Protein AF-0000000086031236 (afdb_homodimer)

Foldseek 3Di:
DFFFKKFKWFADLVPDDAQVLLQVLQVVFAWDADDALDQKTKGKACPAPVDRTQWDDFDQKIKGKMKMKGFPDDPVNLVVVLVVVQVVCCVVPVDHQDPVNSVVSSVVSSNVCRNVTDIDMDMKMWMARSVLGMIIISDNDPVVVVVVVVSSQVSSVHGPIDGFAAPAFPQVQQLVCLLVLAHDDQKGFDFWWKKWADDDPIDIDTTGPHSSNDPVNNVSSVVHIIIAWTWMDGNVAWIFIAGRSGMTHRIDGDDVLQVQLPVQDDDDSSSVNSSSVSNVVVVSVVSVVVSVSRVHTDDD/DFFFKKFKWFADLVPDDDQVLLQVLQVVFAWDADDALDQKTKGKACPAPVDRTQWDDFDQKIKGKMKMKGFPDDPVNLVVVLVVVQVVCCVVPVDHQDPVNSVVSSVVSSNVCRNVTDIDMDMKMWMARSVLGMIIISDNDPVVVVVVVVSSQVSSVHGPIDGFAAPAFPQVQQLVCLLVLAHDDQKGFDFWWKKWADDDPIDIDTTGPHRSNDPVNNVSSVVHIIIAWTWMDGNVAWIFIAGRSGMTHRIDGDDVLVVQLPVQDDDDSSSVNSSSVSNVVVVSVVSVVVSVSRVHTDDD

Sequence (600 aa):
MWFKQISFYPLNPDNLPDAEAVSVKLEGAAFKPVMGLDWFSEGFAPPQPFSPENVFAADGTWGISLKKSEKVLPAGVIRDVLDEKIAEIENNEGRTVGRKEKQQLKEQITDDLLPRAFTRSSRVHAVCDTRSGFLLVNNASANRAENLLAKLREALGGLEARLPNTRQSPTSLMTDWLLRGAAEGSFELDSDCELRGAGDAAAVVKVAKQDLTADEVVQHVRNGKSVTQLGLVWRGQIAFILTADFTLKRVQYLDVIQEEAEQYGTDAASSAFAAQILMARNLSELLSELVAHLGGWHTRMWFKQISFYPLNPDNLPDAEAVSVKLEGAAFKPVMGLDWFSEGFAPPQPFSPENVFAADGTWGISLKKSEKVLPAGVIRDVLDEKIAEIENNEGRTVGRKEKQQLKEQITDDLLPRAFTRSSRVHAVCDTRSGFLLVNNASANRAENLLAKLREALGGLEARLPNTRQSPTSLMTDWLLRGAAEGSFELDSDCELRGAGDAAAVVKVAKQDLTADEVVQHVRNGKSVTQLGLVWRGQIAFILTADFTLKRVQYLDVIQEEAEQYGTDAASSAFAAQILMARNLSELLSELVAHLGGWHTR

Solvent-accessible surface area (backbone atoms only — not comparable to full-atom values): 30919 Å² total; per-residue (Å²): 114,79,66,38,22,31,30,58,25,51,40,59,46,90,75,58,79,52,53,68,60,48,40,61,35,39,61,82,39,41,54,52,81,61,55,67,88,48,62,52,26,63,19,36,35,43,60,45,93,92,44,87,48,47,44,46,68,31,91,65,28,32,30,34,23,44,34,36,34,32,53,60,71,56,67,51,33,55,47,53,53,44,53,52,52,49,51,51,46,28,70,74,67,71,48,82,82,51,72,68,59,49,53,51,50,48,51,52,50,49,64,64,45,49,65,68,36,52,57,34,66,49,74,46,42,34,38,33,32,46,78,82,14,37,39,39,26,51,32,60,49,63,70,61,41,48,49,53,49,52,53,49,25,62,41,62,75,56,64,81,61,48,77,78,52,46,65,40,52,51,29,58,52,47,33,50,25,45,67,72,53,44,52,62,89,60,38,36,70,43,34,35,37,27,33,33,40,73,73,92,82,34,25,35,37,37,38,33,59,31,73,52,64,37,65,58,52,33,42,45,44,76,71,62,27,39,27,43,31,38,24,33,28,41,74,83,35,37,36,29,29,42,32,51,85,66,30,37,34,70,41,39,78,31,69,68,58,55,56,57,29,57,69,62,33,87,50,70,68,41,30,43,38,33,33,47,42,54,50,47,52,54,50,49,53,51,49,51,52,52,37,51,77,26,68,28,68,53,80,126,115,80,65,39,22,31,29,58,25,53,40,60,47,89,75,57,78,53,52,68,60,49,39,61,34,39,61,83,38,41,53,52,82,61,56,66,86,49,60,53,25,62,20,36,34,42,59,44,92,92,44,86,46,48,45,47,67,31,91,65,28,33,30,32,23,44,34,36,35,32,52,60,71,56,69,52,34,55,48,52,54,44,52,52,53,49,50,48,48,28,70,73,67,72,49,84,81,50,72,68,58,49,53,51,51,47,52,52,50,48,64,64,45,48,65,66,35,51,56,33,66,49,77,46,43,34,38,32,33,46,80,80,12,38,39,39,26,48,33,60,50,64,69,61,41,48,49,52,50,53,53,49,26,62,40,63,76,54,63,81,62,47,76,79,51,46,65,40,52,51,30,57,51,48,31,51,25,44,67,70,54,46,51,61,89,60,37,36,70,41,34,35,36,29,34,33,40,73,74,90,81,33,26,35,38,37,39,34,59,33,73,51,63,38,65,57,53,34,42,44,44,76,72,62,28,40,29,44,32,38,25,33,28,42,73,82,35,36,36,29,30,43,30,51,86,67,29,36,35,71,41,40,77,31,70,67,57,56,55,59,28,58,70,64,33,88,50,71,67,40,30,41,39,33,34,47,42,54,49,46,51,53,49,48,52,52,51,52,52,52,37,53,79,26,66,27,69,52,79,127

InterPro domains:
  IPR007476 Putative exonuclease, RdgC [MF_00194] (1-299)
  IPR007476 Putative exonuclease, RdgC [NF001464] (1-299)
  IPR007476 Putative exonuclease, RdgC [PF04381] (1-296)
  IPR007476 Putative exonuclease, RdgC [PTHR38103] (1-298)

Organism: NCBI:txid211502

Nearest PDB structures (foldseek):
  2owy-assembly1_B  TM=9.558E-01  e=1.830E-34  Pseudomonas aeruginosa PAO1
  2owl-assembly1_B  TM=9.017E-01  e=4.099E-32  Escherichia coli
  3ke6-assembly3_A  TM=1.448E-01  e=1.840E-01  Mycobacterium tuberculosis
  6k4e-assembly1_B  TM=1.740E-01  e=7.645E-01  Pseudomonas aeruginosa
  3ke6-assembly3_B-2  TM=1.428E-01  e=3.253E-01  Mycobacterium tuberculosis

Structure (mmCIF, N/CA/C/O backbone):
data_AF-0000000086031236-model_v1
#
loop_
_entity.id
_entity.type
_entity.pdbx_description
1 polymer 'Recombination-associated protein RdgC'
#
loop_
_atom_site.group_PDB
_atom_site.id
_atom_site.type_symbol
_atom_site.label_atom_id
_atom_site.label_alt_id
_atom_site.label_comp_id
_atom_site.label_asym_id
_atom_site.label_entity_id
_atom_site.label_seq_id
_atom_site.pdbx_PDB_ins_code
_atom_site.Cartn_x
_atom_site.Cartn_y
_atom_site.Cartn_z
_atom_site.occupancy
_atom_site.B_iso_or_equiv
_atom_site.auth_seq_id
_atom_site.auth_comp_id
_atom_site.auth_asym_id
_atom_site.auth_atom_id
_atom_site.pdbx_PDB_model_num
ATOM 1 N N . MET A 1 1 ? 3.51 25.016 -0.669 1 86.5 1 MET A N 1
ATOM 2 C CA . MET A 1 1 ? 3.23 23.625 -0.364 1 86.5 1 MET A CA 1
ATOM 3 C C . MET A 1 1 ? 1.891 23.484 0.35 1 86.5 1 MET A C 1
ATOM 5 O O . MET A 1 1 ? 1.583 24.25 1.263 1 86.5 1 MET A O 1
ATOM 9 N N . TRP A 1 2 ? 1.023 22.656 -0.144 1 94.38 2 TRP A N 1
ATOM 10 C CA . TRP A 1 2 ? -0.295 22.406 0.43 1 94.38 2 TRP A CA 1
ATOM 11 C C . TRP A 1 2 ? -0.351 21.031 1.081 1 94.38 2 TRP A C 1
ATOM 13 O O . TRP A 1 2 ? 0.003 20.031 0.458 1 94.38 2 TRP A O 1
ATOM 23 N N . PHE A 1 3 ? -0.722 21.031 2.316 1 97.56 3 PHE A N 1
ATOM 24 C CA . PHE A 1 3 ? -0.747 19.781 3.078 1 97.56 3 PHE A CA 1
ATOM 25 C C . PHE A 1 3 ? -1.864 18.875 2.588 1 97.56 3 PHE A C 1
ATOM 27 O O . PHE A 1 3 ? -2.982 19.328 2.342 1 97.56 3 PHE A O 1
ATOM 34 N N . LYS A 1 4 ? -1.549 17.625 2.484 1 97.31 4 LYS A N 1
ATOM 35 C CA . LYS A 1 4 ? -2.52 16.672 1.938 1 97.31 4 LYS A CA 1
ATOM 36 C C . LYS A 1 4 ? -3.008 15.703 3.008 1 97.31 4 LYS A C 1
ATOM 38 O O . LYS A 1 4 ? -4.02 15.023 2.824 1 97.31 4 LYS A O 1
ATOM 43 N N . GLN A 1 5 ? -2.271 15.555 4.016 1 98 5 GLN A N 1
ATOM 44 C CA . GLN A 1 5 ? -2.607 14.805 5.219 1 98 5 GLN A CA 1
ATOM 45 C C . GLN A 1 5 ? -2.213 15.578 6.477 1 98 5 GLN A C 1
ATOM 47 O O . GLN A 1 5 ? -1.143 16.188 6.527 1 98 5 GLN A O 1
ATOM 52 N N . ILE A 1 6 ? -3.059 15.477 7.469 1 98.31 6 ILE A N 1
ATOM 53 C CA . ILE A 1 6 ? -2.791 16.406 8.555 1 98.31 6 ILE A CA 1
ATOM 54 C C . ILE A 1 6 ? -2.982 15.711 9.898 1 98.31 6 ILE A C 1
ATOM 56 O O . ILE A 1 6 ? -4.055 15.172 10.18 1 98.31 6 ILE A O 1
ATOM 60 N N . SER A 1 7 ? -1.963 15.719 10.664 1 98.5 7 SER A N 1
ATOM 61 C CA . SER A 1 7 ? -2.051 15.641 12.117 1 98.5 7 SER A CA 1
ATOM 62 C C . SER A 1 7 ? -1.923 17.016 12.75 1 98.5 7 SER A C 1
ATOM 64 O O . SER A 1 7 ? -1.197 17.875 12.25 1 98.5 7 SER A O 1
ATOM 66 N N . PHE A 1 8 ? -2.654 17.219 13.852 1 98.25 8 PHE A N 1
ATOM 67 C CA . PHE A 1 8 ? -2.568 18.547 14.438 1 98.25 8 PHE A CA 1
ATOM 68 C C . PHE A 1 8 ? -2.498 18.469 15.961 1 98.25 8 PHE A C 1
ATOM 70 O O . PHE A 1 8 ? -2.885 17.453 16.547 1 98.25 8 PHE A O 1
ATOM 77 N N . TYR A 1 9 ? -1.989 19.562 16.516 1 97.88 9 TYR A N 1
ATOM 78 C CA . TYR A 1 9 ? -1.782 19.656 17.969 1 97.88 9 TYR A CA 1
ATOM 79 C C . TYR A 1 9 ? -2.203 21.031 18.484 1 97.88 9 TYR A C 1
ATOM 81 O O . TYR A 1 9 ? -1.646 22.062 18.062 1 97.88 9 TYR A O 1
ATOM 89 N N . PRO A 1 10 ? -3.234 21 19.344 1 97.12 10 PRO A N 1
ATOM 90 C CA . PRO A 1 10 ? -3.596 22.281 19.969 1 97.12 10 PRO A CA 1
ATOM 91 C C . PRO A 1 10 ? -2.492 22.844 20.859 1 97.12 10 PRO A C 1
ATOM 93 O O . PRO A 1 10 ? -1.817 22.078 21.562 1 97.12 10 PRO A O 1
ATOM 96 N N . LEU A 1 11 ? -2.342 24.141 20.734 1 96.69 11 LEU A N 1
ATOM 97 C CA . LEU A 1 11 ? -1.339 24.859 21.5 1 96.69 11 LEU A CA 1
ATOM 98 C C . LEU A 1 11 ? -1.959 26.062 22.203 1 96.69 11 LEU A C 1
ATOM 100 O O . LEU A 1 11 ? -3.043 26.516 21.828 1 96.69 11 LEU A O 1
ATOM 104 N N . ASN A 1 12 ? -1.229 26.516 23.234 1 94.81 12 ASN A N 1
ATOM 105 C CA . ASN A 1 12 ? -1.609 27.766 23.859 1 94.81 12 ASN A CA 1
ATOM 106 C C . ASN A 1 12 ? -1.036 28.969 23.109 1 94.81 12 ASN A C 1
ATOM 108 O O . ASN A 1 12 ? 0.175 29.203 23.125 1 94.81 12 ASN A O 1
ATOM 112 N N . PRO A 1 13 ? -1.925 29.75 22.531 1 93.38 13 PRO A N 1
ATOM 113 C CA . PRO A 1 13 ? -1.436 30.859 21.719 1 93.38 13 PRO A CA 1
ATOM 114 C C . PRO A 1 13 ? -0.646 31.891 22.531 1 93.38 13 PRO A C 1
ATOM 116 O O . PRO A 1 13 ? 0.19 32.594 21.969 1 93.38 13 PRO A O 1
ATOM 119 N N . ASP A 1 14 ? -0.785 31.938 23.797 1 93.12 14 ASP A N 1
ATOM 120 C CA . ASP A 1 14 ? -0.163 32.938 24.641 1 93.12 14 ASP A CA 1
ATOM 121 C C . ASP A 1 14 ? 1.286 32.594 24.969 1 93.12 14 ASP A C 1
ATOM 123 O O . ASP A 1 14 ? 2.055 33.438 25.422 1 93.12 14 ASP A O 1
ATOM 127 N N . ASN A 1 15 ? 1.676 31.422 24.719 1 90.75 15 ASN A N 1
ATOM 128 C CA . ASN A 1 15 ? 2.998 30.953 25.109 1 90.75 15 ASN A CA 1
ATOM 129 C C . ASN A 1 15 ? 3.775 30.406 23.922 1 90.75 15 ASN A C 1
ATOM 131 O O . ASN A 1 15 ? 4.594 29.5 24.078 1 90.75 15 ASN A O 1
ATOM 135 N N . LEU A 1 16 ? 3.537 30.953 22.75 1 93.69 16 LEU A N 1
ATOM 136 C CA . LEU A 1 16 ? 4.203 30.406 21.562 1 93.69 16 LEU A CA 1
ATOM 137 C C . LEU A 1 16 ? 5.375 31.281 21.141 1 93.69 16 LEU A C 1
ATOM 139 O O . LEU A 1 16 ? 5.281 32.5 21.188 1 93.69 16 LEU A O 1
ATOM 143 N N . PRO A 1 17 ? 6.438 30.641 20.844 1 94.12 17 PRO A N 1
ATOM 144 C CA . PRO A 1 17 ? 7.559 31.438 20.328 1 94.12 17 PRO A CA 1
ATOM 145 C C . PRO A 1 17 ? 7.285 32.031 18.953 1 94.12 17 PRO A C 1
ATOM 147 O O . PRO A 1 17 ? 6.523 31.453 18.172 1 94.12 17 PRO A O 1
ATOM 150 N N . ASP A 1 18 ? 7.867 33.125 18.719 1 93.38 18 ASP A N 1
ATOM 151 C CA . ASP A 1 18 ? 7.742 33.688 17.375 1 93.38 18 ASP A CA 1
ATOM 152 C C . ASP A 1 18 ? 8.758 33.062 16.438 1 93.38 18 ASP A C 1
ATOM 154 O O . ASP A 1 18 ? 9.586 32.25 16.844 1 93.38 18 ASP A O 1
ATOM 158 N N . ALA A 1 19 ? 8.688 33.406 15.172 1 95.69 19 ALA A N 1
ATOM 159 C CA . ALA A 1 19 ? 9.484 32.781 14.109 1 95.69 19 ALA A CA 1
ATOM 160 C C . ALA A 1 19 ? 10.977 32.969 14.367 1 95.69 19 ALA A C 1
ATOM 162 O O . ALA A 1 19 ? 11.781 32.094 14.109 1 95.69 19 ALA A O 1
ATOM 163 N N . GLU A 1 20 ? 11.375 34.125 14.805 1 95.19 20 GLU A N 1
ATOM 164 C CA . GLU A 1 20 ? 12.781 34.406 15.047 1 95.19 20 GLU A CA 1
ATOM 165 C C . GLU A 1 20 ? 13.344 33.531 16.156 1 95.19 20 GLU A C 1
ATOM 167 O O . GLU A 1 20 ? 14.438 33 16.016 1 95.19 20 GLU A O 1
ATOM 172 N N . ALA A 1 21 ? 12.633 33.469 17.219 1 95.5 21 ALA A N 1
ATOM 173 C CA . ALA A 1 21 ? 13.047 32.625 18.344 1 95.5 21 ALA A CA 1
ATOM 174 C C . ALA A 1 21 ? 13.188 31.172 17.891 1 95.5 21 ALA A C 1
ATOM 176 O O . ALA A 1 21 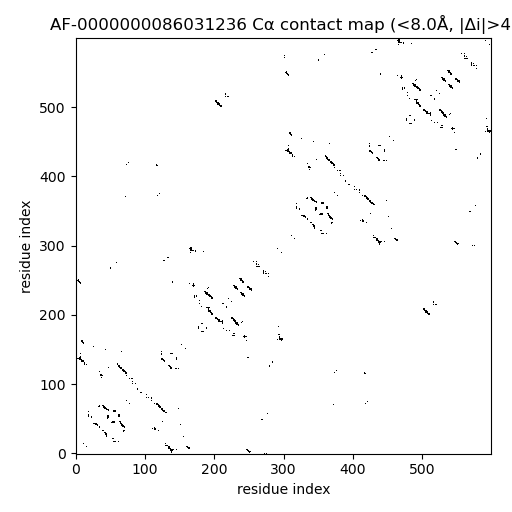? 14.148 30.484 18.281 1 95.5 21 ALA A O 1
ATOM 177 N N . VAL A 1 22 ? 12.227 30.703 17.125 1 97.62 22 VAL A N 1
ATOM 178 C CA . VAL A 1 22 ? 12.258 29.328 16.625 1 97.62 22 VAL A CA 1
ATOM 179 C C . VAL A 1 22 ? 13.477 29.125 15.727 1 97.62 22 VAL A C 1
ATOM 181 O O . VAL A 1 22 ? 14.156 28.094 15.812 1 97.62 22 VAL A O 1
ATOM 184 N N . SER A 1 23 ? 13.711 30.047 14.883 1 96.5 23 SER A N 1
ATOM 185 C CA . SER A 1 23 ? 14.844 29.969 13.969 1 96.5 23 SER A CA 1
ATOM 186 C C . SER A 1 23 ? 16.156 29.797 14.727 1 96.5 23 SER A C 1
ATOM 188 O O . SER A 1 23 ? 16.969 28.938 14.359 1 96.5 23 SER A O 1
ATOM 190 N N . VAL A 1 24 ? 16.375 30.547 15.734 1 95.81 24 VAL A N 1
ATOM 191 C CA . VAL A 1 24 ? 17.578 30.484 16.547 1 95.81 24 VAL A CA 1
ATOM 192 C C . VAL A 1 24 ? 17.703 29.109 17.188 1 95.81 24 VAL A C 1
ATOM 194 O O . VAL A 1 24 ? 18.766 28.484 17.156 1 95.81 24 VAL A O 1
ATOM 197 N N . LYS A 1 25 ? 16.641 28.656 17.75 1 96.44 25 LYS A N 1
ATOM 198 C CA . LYS A 1 25 ? 16.641 27.391 18.469 1 96.44 25 LYS A CA 1
ATOM 199 C C . LYS A 1 25 ? 16.859 26.203 17.516 1 96.44 25 LYS A C 1
ATOM 201 O O . LYS A 1 25 ? 17.484 25.219 17.891 1 96.44 25 LYS A O 1
ATOM 206 N N . LEU A 1 26 ? 16.359 26.281 16.312 1 97.88 26 LEU A N 1
ATOM 207 C CA . LEU A 1 26 ? 16.453 25.172 15.359 1 97.88 26 LEU A CA 1
ATOM 208 C C . LEU A 1 26 ? 17.859 25.047 14.805 1 97.88 26 LEU A C 1
ATOM 210 O O . LEU A 1 26 ? 18.219 24.016 14.227 1 97.88 26 LEU A O 1
ATOM 214 N N . GLU A 1 27 ? 18.672 26.047 14.891 1 94.81 27 GLU A N 1
ATOM 215 C CA . GLU A 1 27 ? 20.047 26 14.406 1 94.81 27 GLU A CA 1
ATOM 216 C C . GLU A 1 27 ? 20.812 24.859 15.07 1 94.81 27 GLU A C 1
ATOM 218 O O . GLU A 1 27 ? 21.609 24.188 14.422 1 94.81 27 GLU A O 1
ATOM 223 N N . GLY A 1 28 ? 20.578 24.641 16.328 1 95.12 28 GLY A N 1
ATOM 224 C CA . GLY A 1 28 ? 21.25 23.594 17.062 1 95.12 28 GLY A CA 1
ATOM 225 C C . GLY A 1 28 ? 20.766 22.203 16.703 1 95.12 28 GLY A C 1
ATOM 226 O O . GLY A 1 28 ? 21.391 21.203 17.078 1 95.12 28 GLY A O 1
ATOM 227 N N . ALA A 1 29 ? 19.688 22.156 16.031 1 97.31 29 ALA A N 1
ATOM 228 C CA . ALA A 1 29 ? 19.078 20.875 15.664 1 97.31 29 ALA A CA 1
ATOM 229 C C . ALA A 1 29 ? 19.031 20.703 14.148 1 97.31 29 ALA A C 1
ATOM 231 O O . ALA A 1 29 ? 18.172 20 13.633 1 97.31 29 ALA A O 1
ATOM 232 N N . ALA A 1 30 ? 19.891 21.359 13.469 1 97.19 30 ALA A N 1
ATOM 233 C CA . ALA A 1 30 ? 19.938 21.328 12.008 1 97.19 30 ALA A CA 1
ATOM 234 C C . ALA A 1 30 ? 20.344 19.953 11.492 1 97.19 30 ALA A C 1
ATOM 236 O O . ALA A 1 30 ? 21.078 19.234 12.164 1 97.19 30 ALA A O 1
ATOM 237 N N . PHE A 1 31 ? 19.953 19.688 10.383 1 97.12 31 PHE A N 1
ATOM 238 C CA . PHE A 1 31 ? 20.234 18.406 9.719 1 97.12 31 PHE A CA 1
ATOM 239 C C . PHE A 1 31 ? 21.734 18.25 9.477 1 97.12 31 PHE A C 1
ATOM 241 O O . PHE A 1 31 ? 22.406 19.203 9.094 1 97.12 31 PHE A O 1
ATOM 248 N N . LYS A 1 32 ? 22.141 16.969 9.711 1 95 32 LYS A N 1
ATOM 249 C CA . LYS A 1 32 ? 23.5 16.531 9.375 1 95 32 LYS A CA 1
ATOM 250 C C . LYS A 1 32 ? 23.469 15.266 8.531 1 95 32 LYS A C 1
ATOM 252 O O . LYS A 1 32 ? 22.656 14.375 8.773 1 95 32 LYS A O 1
ATOM 257 N N . PRO A 1 33 ? 24.375 15.188 7.578 1 91.94 33 PRO A N 1
ATOM 258 C CA . PRO A 1 33 ? 24.391 14 6.715 1 91.94 33 PRO A CA 1
ATOM 259 C C . PRO A 1 33 ? 24.656 12.711 7.492 1 91.94 33 PRO A C 1
ATOM 261 O O . PRO A 1 33 ? 25.297 12.742 8.547 1 91.94 33 PRO A O 1
ATOM 264 N N . VAL A 1 34 ? 24.156 11.672 6.945 1 92.44 34 VAL A N 1
ATOM 265 C CA . VAL A 1 34 ? 24.344 10.359 7.547 1 92.44 34 VAL A CA 1
ATOM 266 C C . VAL A 1 34 ? 25.812 9.93 7.426 1 92.44 34 VAL A C 1
ATOM 268 O O . VAL A 1 34 ? 26.438 10.117 6.379 1 92.44 34 VAL A O 1
ATOM 271 N N . MET A 1 35 ? 26.406 9.5 8.492 1 84.25 35 MET A N 1
ATOM 272 C CA . MET A 1 35 ? 27.812 9.117 8.461 1 84.25 35 MET A CA 1
ATOM 273 C C . MET A 1 35 ? 28 7.668 8.914 1 84.25 35 MET A C 1
ATOM 275 O O . MET A 1 35 ? 27.25 7.184 9.758 1 84.25 35 MET A O 1
ATOM 279 N N . GLY A 1 36 ? 28.938 6.988 8.328 1 82.94 36 GLY A N 1
ATOM 280 C CA . GLY A 1 36 ? 29.484 5.73 8.805 1 82.94 36 GLY A CA 1
ATOM 281 C C . GLY A 1 36 ? 28.453 4.621 8.875 1 82.94 36 GLY A C 1
ATOM 282 O O . GLY A 1 36 ? 27.812 4.285 7.871 1 82.94 36 GLY A O 1
ATOM 283 N N . LEU A 1 37 ? 28.203 4.207 10.164 1 89.56 37 LEU A N 1
ATOM 284 C CA . LEU A 1 37 ? 27.422 2.994 10.383 1 89.56 37 LEU A CA 1
ATOM 285 C C . LEU A 1 37 ? 26 3.332 10.812 1 89.56 37 LEU A C 1
ATOM 287 O O . LEU A 1 37 ? 25.203 2.436 11.117 1 89.56 37 LEU A O 1
ATOM 291 N N . ASP A 1 38 ? 25.703 4.648 10.656 1 92.62 38 ASP A N 1
ATOM 292 C CA . ASP A 1 38 ? 24.344 5.02 10.992 1 92.62 38 ASP A CA 1
ATOM 293 C C . ASP A 1 38 ? 23.375 4.691 9.852 1 92.62 38 ASP A C 1
ATOM 295 O O . ASP A 1 38 ? 23.703 4.883 8.68 1 92.62 38 ASP A O 1
ATOM 299 N N . TRP A 1 39 ? 22.203 4.246 10.25 1 95.44 39 TRP A N 1
ATOM 300 C CA . TRP A 1 39 ? 21.203 3.896 9.258 1 95.44 39 TRP A CA 1
ATOM 301 C C . TRP A 1 39 ? 20.5 5.145 8.719 1 95.44 39 TRP A C 1
ATOM 303 O O . TRP A 1 39 ? 19.953 5.133 7.613 1 95.44 39 TRP A O 1
ATOM 313 N N . PHE A 1 40 ? 20.453 6.176 9.586 1 96.94 40 PHE A N 1
ATOM 314 C CA . PHE A 1 40 ? 19.797 7.402 9.148 1 96.94 40 PHE A CA 1
ATOM 315 C C . PHE A 1 40 ? 20.266 8.594 9.984 1 96.94 40 PHE A C 1
ATOM 317 O O . PHE A 1 40 ? 20.938 8.414 11 1 96.94 40 PHE A O 1
ATOM 324 N N . SER A 1 41 ? 20.047 9.742 9.484 1 96.62 41 SER A N 1
ATOM 325 C CA . SER A 1 41 ? 20.203 11.008 10.203 1 96.62 41 SER A CA 1
ATOM 326 C C . SER A 1 41 ? 18.984 11.898 10.008 1 96.62 41 SER A C 1
ATOM 328 O O . SER A 1 41 ? 18.281 11.789 9 1 96.62 41 SER A O 1
ATOM 330 N N . GLU A 1 42 ? 18.688 12.641 11.008 1 96.56 42 GLU A N 1
ATOM 331 C CA . GLU A 1 42 ? 17.531 13.531 10.945 1 96.56 42 GLU A CA 1
ATOM 332 C C . GLU A 1 42 ? 17.859 14.891 11.562 1 96.56 42 GLU A C 1
ATOM 334 O O . GLU A 1 42 ? 18.719 14.992 12.438 1 96.56 42 GLU A O 1
ATOM 339 N N . GLY A 1 43 ? 17.203 15.883 11.086 1 97.94 43 GLY A N 1
ATOM 340 C CA . GLY A 1 43 ? 17.312 17.234 11.602 1 97.94 43 GLY A CA 1
ATOM 341 C C . GLY A 1 43 ? 16.516 18.25 10.812 1 97.94 43 GLY A C 1
ATOM 342 O O . GLY A 1 43 ? 15.938 17.922 9.773 1 97.94 43 GLY A O 1
ATOM 343 N N . PHE A 1 44 ? 16.453 19.453 11.305 1 98.62 44 PHE A N 1
ATOM 344 C CA . PHE A 1 44 ? 15.656 20.484 10.656 1 98.62 44 PHE A CA 1
ATOM 345 C C . PHE A 1 44 ? 16.406 21.078 9.469 1 98.62 44 PHE A C 1
ATOM 347 O O . PHE A 1 44 ? 17.609 21.297 9.531 1 98.62 44 PHE A O 1
ATOM 354 N N . ALA A 1 45 ? 15.742 21.297 8.398 1 97.06 45 ALA A N 1
ATOM 355 C CA . ALA A 1 45 ? 16.25 21.891 7.164 1 97.06 45 ALA A CA 1
ATOM 356 C C . ALA A 1 45 ? 15.289 22.953 6.629 1 97.06 45 ALA A C 1
ATOM 358 O O . ALA A 1 45 ? 14.125 23 7.031 1 97.06 45 ALA A O 1
ATOM 359 N N . PRO A 1 46 ? 15.766 23.828 5.738 1 96 46 PRO A N 1
ATOM 360 C CA . PRO A 1 46 ? 14.883 24.859 5.199 1 96 46 PRO A CA 1
ATOM 361 C C . PRO A 1 46 ? 13.617 24.297 4.57 1 96 46 PRO A C 1
ATOM 363 O O . PRO A 1 46 ? 13.695 23.422 3.709 1 96 46 PRO A O 1
ATOM 366 N N . PRO A 1 47 ? 12.516 24.766 4.973 1 97 47 PRO A N 1
ATOM 367 C CA . PRO A 1 47 ? 11.266 24.25 4.406 1 97 47 PRO A CA 1
ATOM 368 C C . PRO A 1 47 ? 11.031 24.734 2.975 1 97 47 PRO A C 1
ATOM 370 O O . PRO A 1 47 ? 10.203 24.156 2.26 1 97 47 PRO A O 1
ATOM 373 N N . GLN A 1 48 ? 11.703 25.797 2.572 1 94.88 48 GLN A N 1
ATOM 374 C CA . GLN A 1 48 ? 11.57 26.359 1.231 1 94.88 48 GLN A CA 1
ATOM 375 C C . GLN A 1 48 ? 12.898 26.281 0.474 1 94.88 48 GLN A C 1
ATOM 377 O O . GLN A 1 48 ? 13.953 26.594 1.026 1 94.88 48 GLN A O 1
ATOM 382 N N . PRO A 1 49 ? 12.875 25.922 -0.755 1 87.19 49 PRO A N 1
ATOM 383 C CA . PRO A 1 49 ? 14.109 25.734 -1.514 1 87.19 49 PRO A CA 1
ATOM 384 C C . PRO A 1 49 ? 14.82 27.047 -1.823 1 87.19 49 PRO A C 1
ATOM 386 O O . PRO A 1 49 ? 16.031 27.047 -2.082 1 87.19 49 PRO A O 1
ATOM 389 N N . PHE A 1 50 ? 14.094 28.172 -1.799 1 86.94 50 PHE A N 1
ATOM 390 C CA . PHE A 1 50 ? 14.68 29.438 -2.213 1 86.94 50 PHE A CA 1
ATOM 391 C C . PHE A 1 50 ? 15.328 30.156 -1.03 1 86.94 50 PHE A C 1
ATOM 393 O O . PHE A 1 50 ? 15.914 31.219 -1.188 1 86.94 50 PHE A O 1
ATOM 400 N N . SER A 1 51 ? 15.211 29.594 0.141 1 90.31 51 SER A N 1
ATOM 401 C CA . SER A 1 51 ? 15.766 30.188 1.349 1 90.31 51 SER A CA 1
ATOM 402 C C . SER A 1 51 ? 16.594 29.188 2.131 1 90.31 51 SER A C 1
ATOM 404 O O . SER A 1 51 ? 16.219 28.016 2.258 1 90.31 51 SER A O 1
ATOM 406 N N . PRO A 1 52 ? 17.672 29.609 2.699 1 90.75 52 PRO A N 1
ATOM 407 C CA . PRO A 1 52 ? 18.5 28.719 3.525 1 90.75 52 PRO A CA 1
ATOM 408 C C . PRO A 1 52 ? 18.016 28.641 4.973 1 90.75 52 PRO A C 1
ATOM 410 O O . PRO A 1 52 ? 18.562 27.891 5.77 1 90.75 52 PRO A O 1
ATOM 413 N N . GLU A 1 53 ? 16.984 29.406 5.309 1 94.19 53 GLU A N 1
ATOM 414 C CA . GLU A 1 53 ? 16.516 29.5 6.688 1 94.19 53 GLU A CA 1
ATOM 415 C C . GLU A 1 53 ? 15.68 28.281 7.062 1 94.19 53 GLU A C 1
ATOM 417 O O . GLU A 1 53 ? 14.852 27.812 6.27 1 94.19 53 GLU A O 1
ATOM 422 N N . ASN A 1 54 ? 15.828 27.891 8.297 1 97.19 54 ASN A N 1
ATOM 423 C CA . ASN A 1 54 ? 15.117 26.703 8.773 1 97.19 54 ASN A CA 1
ATOM 424 C C . ASN A 1 54 ? 13.68 27.016 9.148 1 97.19 54 ASN A C 1
ATOM 426 O O . ASN A 1 54 ? 12.891 26.109 9.453 1 97.19 54 ASN A O 1
ATOM 430 N N . VAL A 1 55 ? 13.328 28.297 9.133 1 98.06 55 VAL A N 1
ATOM 431 C CA . VAL A 1 55 ? 11.969 28.719 9.453 1 98.06 55 VAL A CA 1
ATOM 432 C C . VAL A 1 55 ? 11.445 29.656 8.367 1 98.06 55 VAL A C 1
ATOM 434 O O . VAL A 1 55 ? 12.172 30.531 7.898 1 98.06 55 VAL A O 1
ATOM 437 N N . PHE A 1 56 ? 10.312 29.438 7.922 1 97.88 56 PHE A N 1
ATOM 438 C CA . PHE A 1 56 ? 9.648 30.344 6.992 1 97.88 56 PHE A CA 1
ATOM 439 C C . PHE A 1 56 ? 8.5 31.078 7.672 1 97.88 56 PHE A C 1
ATOM 441 O O . PHE A 1 56 ? 7.449 30.484 7.93 1 97.88 56 PHE A O 1
ATOM 448 N N . ALA A 1 57 ? 8.703 32.312 7.887 1 97.44 57 ALA A N 1
ATOM 449 C CA . ALA A 1 57 ? 7.719 33.125 8.578 1 97.44 57 ALA A CA 1
ATOM 450 C C . ALA A 1 57 ? 6.719 33.719 7.598 1 97.44 57 ALA A C 1
ATOM 452 O O . ALA A 1 57 ? 7.098 34.188 6.516 1 97.44 57 ALA A O 1
ATOM 453 N N . ALA A 1 58 ? 5.496 33.656 7.953 1 96 58 ALA A N 1
ATOM 454 C CA . ALA A 1 58 ? 4.453 34.281 7.125 1 96 58 ALA A CA 1
ATOM 455 C C . ALA A 1 58 ? 3.279 34.75 7.98 1 96 58 ALA A C 1
ATOM 457 O O . ALA A 1 58 ? 2.418 33.938 8.359 1 96 58 ALA A O 1
ATOM 458 N N . ASP A 1 59 ? 3.084 35.938 8.234 1 94.75 59 ASP A N 1
ATOM 459 C CA . ASP A 1 59 ? 2.008 36.656 8.922 1 94.75 59 ASP A CA 1
ATOM 460 C C . ASP A 1 59 ? 1.376 35.781 10 1 94.75 59 ASP A C 1
ATOM 462 O O . ASP A 1 59 ? 0.272 35.25 9.82 1 94.75 59 ASP A O 1
ATOM 466 N N . GLY A 1 60 ? 1.983 35.656 11.18 1 95.31 60 GLY A N 1
ATOM 467 C CA . GLY A 1 60 ? 1.419 34.969 12.32 1 95.31 60 GLY A CA 1
ATOM 468 C C . GLY A 1 60 ? 1.612 33.469 12.258 1 95.31 60 GLY A C 1
ATOM 469 O O . GLY A 1 60 ? 1.111 32.75 13.117 1 95.31 60 GLY A O 1
ATOM 470 N N . THR A 1 61 ? 2.27 32.969 11.172 1 97.75 61 THR A N 1
ATOM 471 C CA . THR A 1 61 ? 2.562 31.531 11.039 1 97.75 61 THR A CA 1
ATOM 472 C C . THR A 1 61 ? 4.047 31.312 10.773 1 97.75 61 THR A C 1
ATOM 474 O O . THR A 1 61 ? 4.738 32.188 10.281 1 97.75 61 THR A O 1
ATOM 477 N N . TRP A 1 62 ? 4.531 30.188 11.195 1 98.19 62 TRP A N 1
ATOM 478 C CA . TRP A 1 62 ? 5.883 29.812 10.805 1 98.19 62 TRP A CA 1
ATOM 479 C C . TRP A 1 62 ? 5.926 28.344 10.367 1 98.19 62 TRP A C 1
ATOM 481 O O . TRP A 1 62 ? 5.262 27.5 10.961 1 98.19 62 TRP A O 1
ATOM 491 N N . GLY A 1 63 ? 6.57 28.125 9.242 1 98.38 63 GLY A N 1
ATOM 492 C CA . GLY A 1 63 ? 6.734 26.797 8.656 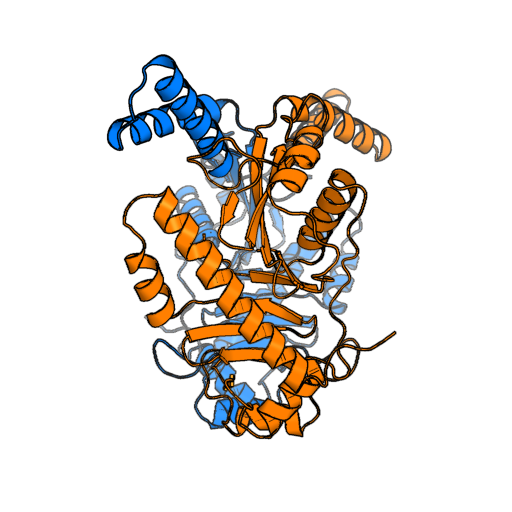1 98.38 63 GLY A CA 1
ATOM 493 C C . GLY A 1 63 ? 8.117 26.219 8.867 1 98.38 63 GLY A C 1
ATOM 494 O O . GLY A 1 63 ? 9.117 26.938 8.797 1 98.38 63 GLY A O 1
ATOM 495 N N . ILE A 1 64 ? 8.195 24.906 9.18 1 98.5 64 ILE A N 1
ATOM 496 C CA . ILE A 1 64 ? 9.453 24.203 9.375 1 98.5 64 ILE A CA 1
ATOM 497 C C . ILE A 1 64 ? 9.422 22.875 8.625 1 98.5 64 ILE A C 1
ATOM 499 O O . ILE A 1 64 ? 8.367 22.453 8.133 1 98.5 64 ILE A O 1
ATOM 503 N N . SER A 1 65 ? 10.555 22.188 8.547 1 98.38 65 SER A N 1
ATOM 504 C CA . SER A 1 65 ? 10.656 20.859 7.93 1 98.38 65 SER A CA 1
ATOM 505 C C . SER A 1 65 ? 11.695 20 8.641 1 98.38 65 SER A C 1
ATOM 507 O O . SER A 1 65 ? 12.766 20.484 9.008 1 98.38 65 SER A O 1
ATOM 509 N N . LEU A 1 66 ? 11.305 18.828 8.93 1 98.38 66 LEU A N 1
ATOM 510 C CA . LEU A 1 66 ? 12.227 17.828 9.445 1 98.38 66 LEU A CA 1
ATOM 511 C C . LEU A 1 66 ? 12.703 16.891 8.336 1 98.38 66 LEU A C 1
ATOM 513 O O . LEU A 1 66 ? 11.906 16.141 7.77 1 98.38 66 LEU A O 1
ATOM 517 N N . LYS A 1 67 ? 13.938 16.984 8.039 1 97.56 67 LYS A N 1
ATOM 518 C CA . LYS A 1 67 ? 14.547 16.188 6.98 1 97.56 67 LYS A CA 1
ATOM 519 C C . LYS A 1 67 ? 15.141 14.898 7.547 1 97.56 67 LYS A C 1
ATOM 521 O O . LYS A 1 67 ? 15.758 14.906 8.617 1 97.56 67 LYS A O 1
ATOM 526 N N . LYS A 1 68 ? 14.938 13.789 6.871 1 97.12 68 LYS A N 1
ATOM 527 C CA . LYS A 1 68 ? 15.523 12.5 7.203 1 97.12 68 LYS A CA 1
ATOM 528 C C . LYS A 1 68 ? 16.266 11.906 6.008 1 97.12 68 LYS A C 1
ATOM 530 O O . LYS A 1 68 ? 15.719 11.844 4.902 1 97.12 68 LYS A O 1
ATOM 535 N N . SER A 1 69 ? 17.516 11.555 6.223 1 96.94 69 SER A N 1
ATOM 536 C CA . SER A 1 69 ? 18.297 10.828 5.234 1 96.94 69 SER A CA 1
ATOM 537 C C . SER A 1 69 ? 18.547 9.391 5.672 1 96.94 69 SER A C 1
ATOM 539 O O . SER A 1 69 ? 19.078 9.156 6.758 1 96.94 69 SER A O 1
ATOM 541 N N . GLU A 1 70 ? 18.156 8.477 4.844 1 97.06 70 GLU A N 1
ATOM 542 C CA . GLU A 1 70 ? 18.219 7.066 5.223 1 97.06 70 GLU A CA 1
ATOM 543 C C . GLU A 1 70 ? 19.047 6.266 4.215 1 97.06 70 GLU A C 1
ATOM 545 O O . GLU A 1 70 ? 18.953 6.504 3.01 1 97.06 70 GLU A O 1
ATOM 550 N N . LYS A 1 71 ? 19.844 5.32 4.785 1 96.75 71 LYS A N 1
ATOM 551 C CA . LYS A 1 71 ? 20.578 4.402 3.926 1 96.75 71 LYS A CA 1
ATOM 552 C C . LYS A 1 71 ? 19.641 3.439 3.203 1 96.75 71 LYS A C 1
ATOM 554 O O . LYS A 1 71 ? 18.719 2.893 3.811 1 96.75 71 LYS A O 1
ATOM 559 N N . VAL A 1 72 ? 19.906 3.297 1.893 1 97 72 VAL A N 1
ATOM 560 C CA . VAL A 1 72 ? 19.094 2.402 1.077 1 97 72 VAL A CA 1
ATOM 561 C C . VAL A 1 72 ? 19.734 1.016 1.036 1 97 72 VAL A C 1
ATOM 563 O O . VAL A 1 72 ? 20.516 0.716 0.137 1 97 72 VAL A O 1
ATOM 566 N N . LEU A 1 73 ? 19.359 0.193 1.959 1 96.88 73 LEU A N 1
ATOM 567 C CA . LEU A 1 73 ? 19.844 -1.18 2.049 1 96.88 73 LEU A CA 1
ATOM 568 C C . LEU A 1 73 ? 18.719 -2.137 2.404 1 96.88 73 LEU A C 1
ATOM 570 O O . LEU A 1 73 ? 18.609 -2.586 3.547 1 96.88 73 LEU A O 1
ATOM 574 N N . PRO A 1 74 ? 17.953 -2.512 1.427 1 96.75 74 PRO A N 1
ATOM 575 C CA . PRO A 1 74 ? 16.844 -3.436 1.675 1 96.75 74 PRO A CA 1
ATOM 576 C C . PRO A 1 74 ? 17.312 -4.777 2.238 1 96.75 74 PRO A C 1
ATOM 578 O O . PRO A 1 74 ? 18.406 -5.246 1.906 1 96.75 74 PRO A O 1
ATOM 581 N N . ALA A 1 75 ? 16.406 -5.359 3.004 1 96.5 75 ALA A N 1
ATOM 582 C CA . ALA A 1 75 ? 16.703 -6.66 3.602 1 96.5 75 ALA A CA 1
ATOM 583 C C . ALA A 1 75 ? 17 -7.703 2.527 1 96.5 75 ALA A C 1
ATOM 585 O O . ALA A 1 75 ? 17.797 -8.625 2.746 1 96.5 75 ALA A O 1
ATOM 586 N N . GLY A 1 76 ? 16.375 -7.496 1.423 1 96.25 76 GLY A N 1
ATOM 587 C CA . GLY A 1 76 ? 16.578 -8.43 0.325 1 96.25 76 GLY A CA 1
ATOM 588 C C . GLY A 1 76 ? 18.016 -8.461 -0.168 1 96.25 76 GLY A C 1
ATOM 589 O O . GLY A 1 76 ? 18.516 -9.523 -0.549 1 96.25 76 GLY A O 1
ATOM 590 N N . VAL A 1 77 ? 18.672 -7.371 -0.134 1 97.25 77 VAL A N 1
ATOM 591 C CA . VAL A 1 77 ? 20.078 -7.289 -0.538 1 97.25 77 VAL A CA 1
ATOM 592 C C . VAL A 1 77 ? 20.938 -8.078 0.439 1 97.25 77 VAL A C 1
ATOM 594 O O . VAL A 1 77 ? 21.797 -8.867 0.024 1 97.25 77 VAL A O 1
ATOM 597 N N . ILE A 1 78 ? 20.688 -7.879 1.659 1 97.44 78 ILE A N 1
ATOM 598 C CA . ILE A 1 78 ? 21.453 -8.562 2.703 1 97.44 78 ILE A CA 1
ATOM 599 C C . ILE A 1 78 ? 21.234 -10.07 2.584 1 97.44 78 ILE A C 1
ATOM 601 O O . ILE A 1 78 ? 22.188 -10.844 2.654 1 97.44 78 ILE A O 1
ATOM 605 N N . ARG A 1 79 ? 20.031 -10.383 2.387 1 95.88 79 ARG A N 1
ATOM 606 C CA . ARG A 1 79 ? 19.688 -11.797 2.258 1 95.88 79 ARG A CA 1
ATOM 607 C C . ARG A 1 79 ? 20.406 -12.43 1.069 1 95.88 79 ARG A C 1
ATOM 609 O O . ARG A 1 79 ? 20.938 -13.531 1.177 1 95.88 79 ARG A O 1
ATOM 616 N N . ASP A 1 80 ? 20.406 -11.773 -0.008 1 95.31 80 ASP A N 1
ATOM 617 C CA . ASP A 1 80 ? 21.047 -12.289 -1.209 1 95.31 80 ASP A CA 1
ATOM 618 C C . ASP A 1 80 ? 22.547 -12.516 -0.977 1 95.31 80 ASP A C 1
ATOM 620 O O . ASP A 1 80 ? 23.078 -13.578 -1.314 1 95.31 80 ASP A O 1
ATOM 624 N N . VAL A 1 81 ? 23.219 -11.594 -0.37 1 96.19 81 VAL A N 1
ATOM 625 C CA . VAL A 1 81 ? 24.641 -11.695 -0.105 1 96.19 81 VAL A CA 1
ATOM 626 C C . VAL A 1 81 ? 24.906 -12.797 0.919 1 96.19 81 VAL A C 1
ATOM 628 O O . VAL A 1 81 ? 25.875 -13.555 0.79 1 96.19 81 VAL A O 1
ATOM 631 N N . LEU A 1 82 ? 24.047 -12.867 1.885 1 96.56 82 LEU A N 1
ATOM 632 C CA . LEU A 1 82 ? 24.172 -13.914 2.898 1 96.56 82 LEU A CA 1
ATOM 633 C C . LEU A 1 82 ? 24.078 -15.297 2.27 1 96.56 82 LEU A C 1
ATOM 635 O O . LEU A 1 82 ? 24.906 -16.172 2.551 1 96.56 82 LEU A O 1
ATOM 639 N N . ASP A 1 83 ? 23.078 -15.461 1.471 1 92.75 83 ASP A N 1
ATOM 640 C CA . ASP A 1 83 ? 22.875 -16.75 0.808 1 92.75 83 ASP A CA 1
ATOM 641 C C . ASP A 1 83 ? 24.094 -17.125 -0.024 1 92.75 83 ASP A C 1
ATOM 643 O O . ASP A 1 83 ? 24.5 -18.297 -0.035 1 92.75 83 ASP A O 1
ATOM 647 N N . GLU A 1 84 ? 24.641 -16.203 -0.702 1 92.25 84 GLU A N 1
ATOM 648 C CA . GLU A 1 84 ? 25.844 -16.453 -1.498 1 92.25 84 GLU A CA 1
ATOM 649 C C . GLU A 1 84 ? 27.016 -16.875 -0.616 1 92.25 84 GLU A C 1
ATOM 651 O O . GLU A 1 84 ? 27.75 -17.812 -0.944 1 92.25 84 GLU A O 1
ATOM 656 N N . LYS A 1 85 ? 27.203 -16.188 0.439 1 95.38 85 LYS A N 1
ATOM 657 C CA . LYS A 1 85 ? 28.297 -16.5 1.358 1 95.38 85 LYS A CA 1
ATOM 658 C C . LYS A 1 85 ? 28.109 -17.891 1.977 1 95.38 85 LYS A C 1
ATOM 660 O O . LYS A 1 85 ? 29.094 -18.625 2.127 1 95.38 85 LYS A O 1
ATOM 665 N N . ILE A 1 86 ? 26.938 -18.172 2.318 1 94.38 86 ILE A N 1
ATOM 666 C CA . ILE A 1 86 ? 26.641 -19.484 2.889 1 94.38 86 ILE A CA 1
ATOM 667 C C . ILE A 1 86 ? 26.953 -20.578 1.868 1 94.38 86 ILE A C 1
ATOM 669 O O . ILE A 1 86 ? 27.578 -21.578 2.201 1 94.38 86 ILE A O 1
ATOM 673 N N . ALA A 1 87 ? 26.5 -20.406 0.697 1 89.81 87 ALA A N 1
ATOM 674 C CA . ALA A 1 87 ? 26.766 -21.375 -0.364 1 89.81 87 ALA A CA 1
ATOM 675 C C . ALA A 1 87 ? 28.266 -21.578 -0.555 1 89.81 87 ALA A C 1
ATOM 677 O O . ALA A 1 87 ? 28.734 -22.703 -0.739 1 89.81 87 ALA A O 1
ATOM 678 N N . GLU A 1 88 ? 28.984 -20.516 -0.521 1 92.94 88 GLU A N 1
ATOM 679 C CA . GLU A 1 88 ? 30.438 -20.578 -0.658 1 92.94 88 GLU A CA 1
ATOM 680 C C . GLU A 1 88 ? 31.062 -21.406 0.466 1 92.94 88 GLU A C 1
ATOM 682 O O . GLU A 1 88 ? 31.922 -22.266 0.217 1 92.94 88 GLU A O 1
ATOM 687 N N . ILE A 1 89 ? 30.625 -21.172 1.625 1 94.12 89 ILE A N 1
ATOM 688 C CA . ILE A 1 89 ? 31.156 -21.859 2.791 1 94.12 89 ILE A CA 1
ATOM 689 C C . ILE A 1 89 ? 30.812 -23.359 2.697 1 94.12 89 ILE A C 1
ATOM 691 O O . ILE A 1 89 ? 31.672 -24.203 2.91 1 94.12 89 ILE A O 1
ATOM 695 N N . GLU A 1 90 ? 29.609 -23.609 2.375 1 90.94 90 GLU A N 1
ATOM 696 C CA . GLU A 1 90 ? 29.156 -25 2.297 1 90.94 90 GLU A CA 1
ATOM 697 C C . GLU A 1 90 ? 29.875 -25.75 1.169 1 90.94 90 GLU A C 1
ATOM 699 O O . GLU A 1 90 ? 30.234 -26.906 1.323 1 90.94 90 GLU A O 1
ATOM 704 N N . ASN A 1 91 ? 30.094 -25.078 0.077 1 89.06 91 ASN A N 1
ATOM 705 C CA . ASN A 1 91 ? 30.812 -25.688 -1.044 1 89.06 91 ASN A CA 1
ATOM 706 C C . ASN A 1 91 ? 32.281 -25.891 -0.72 1 89.06 91 ASN A C 1
ATOM 708 O O . ASN A 1 91 ? 32.875 -26.922 -1.078 1 89.06 91 ASN A O 1
ATOM 712 N N . ASN A 1 92 ? 32.844 -24.969 0.01 1 93.12 92 ASN A N 1
ATOM 713 C CA . ASN A 1 92 ? 34.281 -25 0.272 1 93.12 92 ASN A CA 1
ATOM 714 C C . ASN A 1 92 ? 34.625 -25.891 1.464 1 93.12 92 ASN A C 1
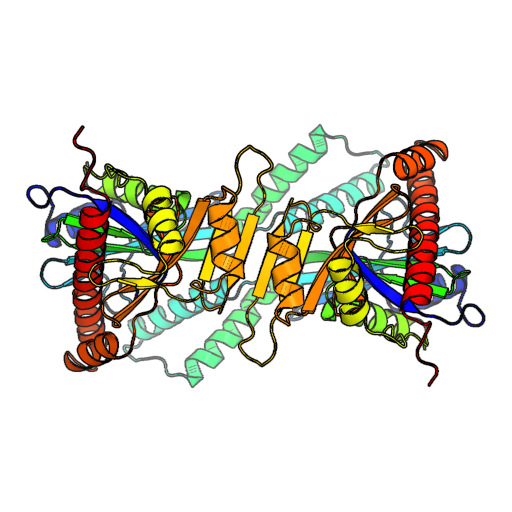ATOM 716 O O . ASN A 1 92 ? 35.656 -26.562 1.468 1 93.12 92 ASN A O 1
ATOM 720 N N . GLU A 1 93 ? 33.688 -25.922 2.426 1 93 93 GLU A N 1
ATOM 721 C CA . GLU A 1 93 ? 34.031 -26.609 3.67 1 93 93 GLU A CA 1
ATOM 722 C C . GLU A 1 93 ? 33.188 -27.891 3.83 1 93 93 GLU A C 1
ATOM 724 O O . GLU A 1 93 ? 33.469 -28.688 4.723 1 93 93 GLU A O 1
ATOM 729 N N . GLY A 1 94 ? 32.156 -28.062 3.084 1 89.31 94 GLY A N 1
ATOM 730 C CA . GLY A 1 94 ? 31.312 -29.25 3.119 1 89.31 94 GLY A CA 1
ATOM 731 C C . GLY A 1 94 ? 30.5 -29.375 4.387 1 89.31 94 GLY A C 1
ATOM 732 O O . GLY A 1 94 ? 30.297 -30.469 4.906 1 89.31 94 GLY A O 1
ATOM 733 N N . ARG A 1 95 ? 30.219 -28.328 5.004 1 91.69 95 ARG A N 1
ATOM 734 C CA . ARG A 1 95 ? 29.422 -28.328 6.23 1 91.69 95 ARG A CA 1
ATOM 735 C C . ARG A 1 95 ? 28.25 -27.359 6.117 1 91.69 95 ARG A C 1
ATOM 737 O O . ARG A 1 95 ? 28.25 -26.469 5.27 1 91.69 95 ARG A O 1
ATOM 744 N N . THR A 1 96 ? 27.359 -27.562 7.031 1 89.25 96 THR A N 1
ATOM 745 C CA . THR A 1 96 ? 26.219 -26.672 7.098 1 89.25 96 THR A CA 1
ATOM 746 C C . THR A 1 96 ? 26.5 -25.484 8.016 1 89.25 96 THR A C 1
ATOM 748 O O . THR A 1 96 ? 27.266 -25.609 8.984 1 89.25 96 THR A O 1
ATOM 751 N N . VAL A 1 97 ? 26.109 -24.375 7.672 1 93.62 97 VAL A N 1
ATOM 752 C CA . VAL A 1 97 ? 26.25 -23.172 8.477 1 93.62 97 VAL A CA 1
ATOM 753 C C . VAL A 1 97 ? 25.141 -23.094 9.523 1 93.62 97 VAL A C 1
ATOM 755 O O . VAL A 1 97 ? 23.953 -23.109 9.172 1 93.62 97 VAL A O 1
ATOM 758 N N . GLY A 1 98 ? 25.5 -23.062 10.75 1 93.94 98 GLY A N 1
ATOM 759 C CA . GLY A 1 98 ? 24.516 -23.047 11.828 1 93.94 98 GLY A CA 1
ATOM 760 C C . GLY A 1 98 ? 23.844 -21.703 12 1 93.94 98 GLY A C 1
ATOM 761 O O . GLY A 1 98 ? 24.281 -20.703 11.422 1 93.94 98 GLY A O 1
ATOM 762 N N . ARG A 1 99 ? 22.844 -21.609 12.922 1 94.12 99 ARG A N 1
ATOM 763 C CA . ARG A 1 99 ? 22.016 -20.422 13.141 1 94.12 99 ARG A CA 1
ATOM 764 C C . ARG A 1 99 ? 22.844 -19.266 13.672 1 94.12 99 ARG A C 1
ATOM 766 O O . ARG A 1 99 ? 22.734 -18.141 13.188 1 94.12 99 ARG A O 1
ATOM 773 N N . LYS A 1 100 ? 23.656 -19.531 14.609 1 96.38 100 LYS A N 1
ATOM 774 C CA . LYS A 1 100 ? 24.469 -18.484 15.219 1 96.38 100 LYS A CA 1
ATOM 775 C C . LYS A 1 100 ? 25.453 -17.906 14.219 1 96.38 100 LYS A C 1
ATOM 777 O O . LYS A 1 100 ? 25.625 -16.688 14.148 1 96.38 100 LYS A O 1
ATOM 782 N N . GLU A 1 101 ? 26.141 -18.766 13.5 1 96.38 101 GLU A N 1
ATOM 783 C CA . GLU A 1 101 ? 27.078 -18.312 12.477 1 96.38 101 GLU A CA 1
ATOM 784 C C . GLU A 1 101 ? 26.375 -17.516 11.391 1 96.38 101 GLU A C 1
ATOM 786 O O . GLU A 1 101 ? 26.906 -16.516 10.891 1 96.38 101 GLU A O 1
ATOM 791 N N . LYS A 1 102 ? 25.219 -17.891 11.055 1 96.5 102 LYS A N 1
ATOM 792 C CA . LYS A 1 102 ? 24.422 -17.156 10.07 1 96.5 102 LYS A CA 1
ATOM 793 C C . LYS A 1 102 ? 24.125 -15.742 10.547 1 96.5 102 LYS A C 1
ATOM 795 O O . LYS A 1 102 ? 24.234 -14.789 9.781 1 96.5 102 LYS A O 1
ATOM 800 N N . GLN A 1 103 ? 23.75 -15.633 11.82 1 96.88 103 GLN A N 1
ATOM 801 C CA . GLN A 1 103 ? 23.453 -14.32 12.391 1 96.88 103 GLN A CA 1
ATOM 802 C C . GLN A 1 103 ? 24.688 -13.43 12.398 1 96.88 103 GLN A C 1
ATOM 804 O O . GLN A 1 103 ? 24.594 -12.234 12.102 1 96.88 103 GLN A O 1
ATOM 809 N N . GLN A 1 104 ? 25.781 -13.977 12.688 1 97.62 104 GLN A N 1
ATOM 810 C CA . GLN A 1 104 ? 27.031 -13.219 12.695 1 97.62 104 GLN A CA 1
ATOM 811 C C . GLN A 1 104 ? 27.422 -12.766 11.289 1 97.62 104 GLN A C 1
ATOM 813 O O . GLN A 1 104 ? 27.859 -11.633 11.102 1 97.62 104 GLN A O 1
ATOM 818 N N . LEU A 1 105 ? 27.266 -13.672 10.336 1 97.62 105 LEU A N 1
ATOM 819 C CA . LEU A 1 105 ? 27.547 -13.336 8.945 1 97.62 105 LEU A CA 1
ATOM 820 C C . LEU A 1 105 ? 26.656 -12.188 8.477 1 97.62 105 LEU A C 1
ATOM 822 O O . LEU A 1 105 ? 27.109 -11.281 7.785 1 97.62 105 LEU A O 1
ATOM 826 N N . LYS A 1 106 ? 25.391 -12.266 8.859 1 97.56 106 LYS A N 1
ATOM 827 C CA . LYS A 1 106 ? 24.422 -11.227 8.492 1 97.56 106 LYS A CA 1
ATOM 828 C C . LYS A 1 106 ? 24.859 -9.867 9.031 1 97.56 106 LYS A C 1
ATOM 830 O O . LYS A 1 106 ? 24.812 -8.867 8.305 1 97.56 106 LYS A O 1
ATOM 835 N N . GLU A 1 107 ? 25.266 -9.82 10.242 1 97 107 GLU A N 1
ATOM 836 C CA . GLU A 1 107 ? 25.719 -8.586 10.867 1 97 107 GLU A CA 1
ATOM 837 C C . GLU A 1 107 ? 26.969 -8.039 10.164 1 97 107 GLU A C 1
ATOM 839 O O . GLU A 1 107 ? 27.062 -6.844 9.891 1 97 107 GLU A O 1
ATOM 844 N N . GLN A 1 108 ? 27.859 -8.883 9.891 1 97.5 108 GLN A N 1
ATOM 845 C CA . GLN A 1 108 ? 29.078 -8.484 9.211 1 97.5 108 GLN A CA 1
ATOM 846 C C . GLN A 1 108 ? 28.781 -7.93 7.82 1 97.5 108 GLN A C 1
ATOM 848 O O . GLN A 1 108 ? 29.344 -6.906 7.418 1 97.5 108 GLN A O 1
ATOM 853 N N . ILE A 1 109 ? 27.953 -8.625 7.164 1 97.62 109 ILE A N 1
ATOM 854 C CA . ILE A 1 109 ? 27.562 -8.203 5.824 1 97.62 109 ILE A CA 1
ATOM 855 C C . ILE A 1 109 ? 26.922 -6.82 5.887 1 97.62 109 ILE A C 1
ATOM 857 O O . ILE A 1 109 ? 27.219 -5.945 5.074 1 97.62 109 ILE A O 1
ATOM 861 N N . THR A 1 110 ? 26 -6.621 6.828 1 97.31 110 THR A N 1
ATOM 862 C CA . THR A 1 110 ? 25.344 -5.336 7.004 1 97.31 110 THR A CA 1
ATOM 863 C C . THR A 1 110 ? 26.359 -4.23 7.266 1 97.31 110 THR A C 1
ATOM 865 O O . THR A 1 110 ? 26.297 -3.168 6.645 1 97.31 110 THR A O 1
ATOM 868 N N . ASP A 1 111 ? 27.312 -4.457 8.102 1 96 111 ASP A N 1
ATOM 869 C CA . ASP A 1 111 ? 28.344 -3.484 8.453 1 96 111 ASP A CA 1
ATOM 870 C C . ASP A 1 111 ? 29.203 -3.137 7.242 1 96 111 ASP A C 1
ATOM 872 O O . ASP A 1 111 ? 29.672 -2.002 7.109 1 96 111 ASP A O 1
ATOM 876 N N . ASP A 1 112 ? 29.391 -4.094 6.434 1 96.31 112 ASP A N 1
ATOM 877 C CA . ASP A 1 112 ? 30.219 -3.9 5.25 1 96.31 112 ASP A CA 1
ATOM 878 C C . ASP A 1 112 ? 29.469 -3.096 4.184 1 96.31 112 ASP A C 1
ATOM 880 O O . ASP A 1 112 ? 30.078 -2.262 3.5 1 96.31 112 ASP A O 1
ATOM 884 N N . LEU A 1 113 ? 28.188 -3.41 4.062 1 96.5 113 LEU A N 1
ATOM 885 C CA . LEU A 1 113 ? 27.406 -2.832 2.969 1 96.5 113 LEU A CA 1
ATOM 886 C C . LEU A 1 113 ? 26.906 -1.438 3.336 1 96.5 113 LEU A C 1
ATOM 888 O O . LEU A 1 113 ? 26.766 -0.579 2.463 1 96.5 113 LEU A O 1
ATOM 892 N N . LEU A 1 114 ? 26.672 -1.171 4.539 1 96.38 114 LEU A N 1
ATOM 893 C CA . LEU A 1 114 ? 26 0.037 5.004 1 96.38 114 LEU A CA 1
ATOM 894 C C . LEU A 1 114 ? 26.75 1.285 4.562 1 96.38 114 LEU A C 1
ATOM 896 O O . LEU A 1 114 ? 26.156 2.217 4.016 1 96.38 114 LEU A O 1
ATOM 900 N N . PRO A 1 115 ? 28.078 1.358 4.742 1 94.88 115 PRO A N 1
ATOM 901 C CA . PRO A 1 115 ? 28.828 2.559 4.34 1 94.88 115 PRO A CA 1
ATOM 902 C C . PRO A 1 115 ? 28.766 2.803 2.832 1 94.88 115 PRO A C 1
ATOM 904 O O . PRO A 1 115 ? 29.016 3.924 2.377 1 94.88 115 PRO A O 1
ATOM 907 N N . ARG A 1 116 ? 28.422 1.78 2.062 1 94.31 116 ARG A N 1
ATOM 908 C CA . ARG A 1 116 ? 28.422 1.868 0.607 1 94.31 116 ARG A CA 1
ATOM 909 C C . ARG A 1 116 ? 27.016 2.145 0.081 1 94.31 116 ARG A C 1
ATOM 911 O O . ARG A 1 116 ? 26.828 2.398 -1.111 1 94.31 116 ARG A O 1
ATOM 918 N N . ALA A 1 117 ? 26.078 2.066 0.926 1 96.19 117 ALA A N 1
ATOM 919 C CA . ALA A 1 117 ? 24.672 2.244 0.524 1 96.19 117 ALA A CA 1
ATOM 920 C C . ALA A 1 117 ? 24.391 3.693 0.142 1 96.19 117 ALA A C 1
ATOM 922 O O . ALA A 1 117 ? 24.922 4.621 0.768 1 96.19 117 ALA A O 1
ATOM 923 N N . PHE A 1 118 ? 23.594 3.871 -0.855 1 96 118 PHE A N 1
ATOM 924 C CA . PHE A 1 118 ? 23.109 5.207 -1.177 1 96 118 PHE A CA 1
ATOM 925 C C . PHE A 1 118 ? 22.25 5.754 -0.049 1 96 118 PHE A C 1
ATOM 927 O O . PHE A 1 118 ? 21.766 4.996 0.8 1 96 118 PHE A O 1
ATOM 934 N N . THR A 1 119 ? 22.062 7.047 -0.061 1 95.38 119 THR A N 1
ATOM 935 C CA . THR A 1 119 ? 21.125 7.672 0.869 1 95.38 119 THR A CA 1
ATOM 936 C C . THR A 1 119 ? 19.953 8.273 0.121 1 95.38 119 THR A C 1
ATOM 938 O O . THR A 1 119 ? 20.094 8.734 -1.014 1 95.38 119 THR A O 1
ATOM 941 N N . ARG A 1 120 ? 18.844 8.234 0.772 1 96.38 120 ARG A N 1
ATOM 942 C CA . ARG A 1 120 ? 17.625 8.883 0.271 1 96.38 120 ARG A CA 1
ATOM 943 C C . ARG A 1 120 ? 17.016 9.789 1.327 1 96.38 120 ARG A C 1
ATOM 945 O O . ARG A 1 120 ? 16.875 9.398 2.486 1 96.38 120 ARG A O 1
ATOM 952 N N . SER A 1 121 ? 16.578 10.945 0.855 1 96.06 121 SER A N 1
ATOM 953 C CA . SER A 1 121 ? 16.047 11.922 1.806 1 96.06 121 SER A CA 1
ATOM 954 C C . SER A 1 121 ? 14.539 12.047 1.688 1 96.06 121 SER A C 1
ATOM 956 O O . SER A 1 121 ? 13.977 11.836 0.613 1 96.06 121 SER A O 1
ATOM 958 N N . SER A 1 122 ? 13.898 12.297 2.773 1 95.94 122 SER A N 1
ATOM 959 C CA . SER A 1 122 ? 12.492 12.656 2.865 1 95.94 122 SER A CA 1
ATOM 960 C C . SER A 1 122 ? 12.273 13.789 3.867 1 95.94 122 SER A C 1
ATOM 962 O O . SER A 1 122 ? 13.164 14.109 4.648 1 95.94 122 SER A O 1
ATOM 964 N N . ARG A 1 123 ? 11.062 14.406 3.734 1 96.25 123 ARG A N 1
ATOM 965 C CA . ARG A 1 123 ? 10.773 15.523 4.621 1 96.25 123 ARG A CA 1
ATOM 966 C C . ARG A 1 123 ? 9.352 15.445 5.16 1 96.25 123 ARG A C 1
ATOM 968 O O . ARG A 1 123 ? 8.445 14.984 4.469 1 96.25 123 ARG A O 1
ATOM 975 N N . VAL A 1 124 ? 9.211 15.906 6.383 1 98 124 VAL A N 1
ATOM 976 C CA . VAL A 1 124 ? 7.906 16.156 6.98 1 98 124 VAL A CA 1
ATOM 977 C C . VAL A 1 124 ? 7.77 17.641 7.32 1 98 124 VAL A C 1
ATOM 979 O O . VAL A 1 124 ? 8.578 18.188 8.07 1 98 124 VAL A O 1
ATOM 982 N N . HIS A 1 125 ? 6.758 18.297 6.785 1 98.38 125 HIS A N 1
ATOM 983 C CA . HIS A 1 125 ? 6.539 19.719 6.992 1 98.38 125 HIS A CA 1
ATOM 984 C C . HIS A 1 125 ? 5.531 19.969 8.109 1 98.38 125 HIS A C 1
ATOM 986 O O . HIS A 1 125 ? 4.633 19.156 8.336 1 98.38 125 HIS A O 1
ATOM 992 N N . ALA A 1 126 ? 5.746 21.094 8.766 1 98.56 126 ALA A N 1
ATOM 993 C CA . ALA A 1 126 ? 4.789 21.562 9.766 1 98.56 126 ALA A CA 1
ATOM 994 C C . ALA A 1 126 ? 4.617 23.078 9.703 1 98.56 126 ALA A C 1
ATOM 996 O O . ALA A 1 126 ? 5.547 23.797 9.344 1 98.56 126 ALA A O 1
ATOM 997 N N . VAL A 1 127 ? 3.453 23.531 10.023 1 98.62 127 VAL A N 1
ATOM 998 C CA . VAL A 1 127 ? 3.148 24.953 10.109 1 98.62 127 VAL A CA 1
ATOM 999 C C . VAL A 1 127 ? 2.461 25.25 11.438 1 98.62 127 VAL A C 1
ATOM 1001 O O . VAL A 1 127 ? 1.521 24.547 11.828 1 98.62 127 VAL A O 1
ATOM 1004 N N . CYS A 1 128 ? 2.951 26.219 12.094 1 98.31 128 CYS A N 1
ATOM 1005 C CA . CYS A 1 128 ? 2.322 26.672 13.328 1 98.31 128 CYS A CA 1
ATOM 1006 C C . CYS A 1 128 ? 1.51 27.953 13.094 1 98.31 128 CYS A C 1
ATOM 1008 O O . CYS A 1 128 ? 2.039 28.938 12.602 1 98.31 128 CYS A O 1
ATOM 1010 N N . ASP A 1 129 ? 0.26 27.891 13.352 1 98.12 129 ASP A N 1
ATOM 1011 C CA . ASP A 1 129 ? -0.595 29.078 13.406 1 98.12 129 ASP A CA 1
ATOM 1012 C C . ASP A 1 129 ? -0.632 29.656 14.82 1 98.12 129 ASP A C 1
ATOM 1014 O O . ASP A 1 129 ? -1.412 29.219 15.656 1 98.12 129 ASP A O 1
ATOM 1018 N N . THR A 1 130 ? 0.078 30.672 15.016 1 96.56 130 THR A N 1
ATOM 1019 C CA . THR A 1 130 ? 0.292 31.188 16.375 1 96.56 130 THR A CA 1
ATOM 1020 C C . THR A 1 130 ? -0.95 31.906 16.875 1 96.56 130 THR A C 1
ATOM 1022 O O . THR A 1 130 ? -1.134 32.062 18.094 1 96.56 130 THR A O 1
ATOM 1025 N N . ARG A 1 131 ? -1.768 32.375 16.031 1 95.81 131 ARG A N 1
ATOM 1026 C CA . ARG A 1 131 ? -2.967 33.094 16.438 1 95.81 131 ARG A CA 1
ATOM 1027 C C . ARG A 1 131 ? -4.055 32.156 16.922 1 95.81 131 ARG A C 1
ATOM 1029 O O . ARG A 1 131 ? -4.656 32.375 17.969 1 95.81 131 ARG A O 1
ATOM 1036 N N . SER A 1 132 ? -4.242 31.062 16.188 1 95.81 132 SER A N 1
ATOM 1037 C CA . SER A 1 132 ? -5.301 30.109 16.516 1 95.81 132 SER A CA 1
ATOM 1038 C C . SER A 1 132 ? -4.809 29.047 17.484 1 95.81 132 SER A C 1
ATOM 1040 O O . SER A 1 132 ? -5.609 28.344 18.109 1 95.81 132 SER A O 1
ATOM 1042 N N . GLY A 1 133 ? -3.525 28.906 17.531 1 96.44 133 GLY A N 1
ATOM 1043 C CA . GLY A 1 133 ? -2.947 27.938 18.469 1 96.44 133 GLY A CA 1
ATOM 1044 C C . GLY A 1 133 ? -3.018 26.516 17.953 1 96.44 133 GLY A C 1
ATOM 1045 O O . GLY A 1 133 ? -3.471 25.625 18.672 1 96.44 133 GLY A O 1
ATOM 1046 N N . PHE A 1 134 ? -2.562 26.266 16.766 1 98 134 PHE A N 1
ATOM 1047 C CA . PHE A 1 134 ? -2.494 24.922 16.188 1 98 134 PHE A CA 1
ATOM 1048 C C . PHE A 1 134 ? -1.129 24.672 15.57 1 98 134 PHE A C 1
ATOM 1050 O O . PHE A 1 134 ? -0.59 25.531 14.867 1 98 134 PHE A O 1
ATOM 1057 N N . LEU A 1 135 ? -0.501 23.578 15.867 1 98.44 135 LEU A N 1
ATOM 1058 C CA . LEU A 1 135 ? 0.577 23.016 15.055 1 98.44 135 LEU A CA 1
ATOM 1059 C C . LEU A 1 135 ? 0.037 22.016 14.055 1 98.44 135 LEU A C 1
ATOM 1061 O O . LEU A 1 135 ? -0.542 21 14.438 1 98.44 135 LEU A O 1
ATOM 1065 N N . LEU A 1 136 ? 0.219 22.25 12.789 1 98.56 136 LEU A N 1
ATOM 1066 C CA . LEU A 1 136 ? -0.248 21.391 11.703 1 98.56 136 LEU A CA 1
ATOM 1067 C C . LEU A 1 136 ? 0.912 20.625 11.078 1 98.56 136 LEU A C 1
ATOM 1069 O O . LEU A 1 136 ? 1.889 21.219 10.633 1 98.56 136 LEU A O 1
ATOM 1073 N N . VAL A 1 137 ? 0.843 19.328 11.102 1 98.62 137 VAL A N 1
ATOM 1074 C CA . VAL A 1 137 ? 1.887 18.469 10.531 1 98.62 137 VAL A CA 1
ATOM 1075 C C . VAL A 1 137 ? 1.365 17.781 9.281 1 98.62 137 VAL A C 1
ATOM 1077 O O . VAL A 1 137 ? 0.291 17.172 9.305 1 98.62 137 VAL A O 1
ATOM 1080 N N . ASN A 1 138 ? 2.105 17.875 8.133 1 98.12 138 ASN A N 1
ATOM 1081 C CA . ASN A 1 138 ? 1.692 17.328 6.848 1 98.12 138 ASN A CA 1
ATOM 1082 C C . ASN A 1 138 ? 1.922 15.82 6.781 1 98.12 138 ASN A C 1
ATOM 1084 O O . ASN A 1 138 ? 2.57 15.328 5.859 1 98.12 138 ASN A O 1
ATOM 1088 N N . ASN A 1 139 ? 1.421 15.102 7.68 1 94.5 139 ASN A N 1
ATOM 1089 C CA . ASN A 1 139 ? 1.457 13.648 7.742 1 94.5 139 ASN A CA 1
ATOM 1090 C C . ASN A 1 139 ? 0.387 13.094 8.68 1 94.5 139 ASN A C 1
ATOM 1092 O O . ASN A 1 139 ? 0.228 13.586 9.797 1 94.5 139 ASN A O 1
ATOM 1096 N N . ALA A 1 140 ? -0.267 12.094 8.242 1 86.81 140 ALA A N 1
ATOM 1097 C CA . ALA A 1 140 ? -1.334 11.531 9.07 1 86.81 140 ALA A CA 1
ATOM 1098 C C . ALA A 1 140 ? -0.83 10.344 9.891 1 86.81 140 ALA A C 1
ATOM 1100 O O . ALA A 1 140 ? -1.526 9.859 10.781 1 86.81 140 ALA A O 1
ATOM 1101 N N . SER A 1 141 ? 0.368 9.922 9.617 1 91.62 141 SER A N 1
ATOM 1102 C CA . SER A 1 141 ? 0.957 8.859 10.43 1 91.62 141 SER A CA 1
ATOM 1103 C C . SER A 1 141 ? 1.31 9.359 11.82 1 91.62 141 SER A C 1
ATOM 1105 O O . SER A 1 141 ? 2.059 10.328 11.969 1 91.62 141 SER A O 1
ATOM 1107 N N . ALA A 1 142 ? 0.845 8.609 12.758 1 91.62 142 ALA A N 1
ATOM 1108 C CA . ALA A 1 142 ? 1.086 8.984 14.141 1 91.62 142 ALA A CA 1
ATOM 1109 C C . ALA A 1 142 ? 2.578 8.977 14.469 1 91.62 142 ALA A C 1
ATOM 1111 O O . ALA A 1 142 ? 3.096 9.922 15.062 1 91.62 142 ALA A O 1
ATOM 1112 N N . ASN A 1 143 ? 3.215 7.945 14.023 1 94.69 143 ASN A N 1
ATOM 1113 C CA . ASN A 1 143 ? 4.633 7.801 14.336 1 94.69 143 ASN A CA 1
ATOM 1114 C C . ASN A 1 143 ? 5.453 8.945 13.75 1 94.69 143 ASN A C 1
ATOM 1116 O O . ASN A 1 143 ? 6.297 9.531 14.438 1 94.69 143 ASN A O 1
ATOM 1120 N N . ARG A 1 144 ? 5.219 9.391 12.531 1 94.94 144 ARG A N 1
ATOM 1121 C CA . ARG A 1 144 ? 5.984 10.445 11.867 1 94.94 144 ARG A CA 1
ATOM 1122 C C . ARG A 1 144 ? 5.664 11.812 12.461 1 94.94 144 ARG A C 1
ATOM 1124 O O . ARG A 1 144 ? 6.566 12.625 12.672 1 94.94 144 ARG A O 1
ATOM 1131 N N . ALA A 1 145 ? 4.402 12.023 12.68 1 96.88 145 ALA A N 1
ATOM 1132 C CA . ALA A 1 145 ? 3.986 13.297 13.258 1 96.88 145 ALA A CA 1
ATOM 1133 C C . ALA A 1 145 ? 4.543 13.477 14.664 1 96.88 145 ALA A C 1
ATOM 1135 O O . ALA A 1 145 ? 5.047 14.547 15.016 1 96.88 145 ALA A O 1
ATOM 1136 N N . GLU A 1 146 ? 4.473 12.414 15.383 1 96.69 146 GLU A N 1
ATOM 1137 C CA . GLU A 1 146 ? 4.969 12.469 16.75 1 96.69 146 GLU A CA 1
ATOM 1138 C C . GLU A 1 146 ? 6.488 12.625 16.781 1 96.69 146 GLU A C 1
ATOM 1140 O O . GLU A 1 146 ? 7.035 13.273 17.672 1 96.69 146 GLU A O 1
ATOM 1145 N N . ASN A 1 147 ? 7.121 12 15.938 1 97.62 147 ASN A N 1
ATOM 1146 C CA . ASN A 1 147 ? 8.57 12.172 15.852 1 97.62 147 ASN A CA 1
ATOM 1147 C C . ASN A 1 147 ? 8.945 13.625 15.602 1 97.62 147 ASN A C 1
ATOM 1149 O O . ASN A 1 147 ? 9.844 14.164 16.266 1 97.62 147 ASN A O 1
ATOM 1153 N N . LEU A 1 148 ? 8.289 14.266 14.609 1 98 148 LEU A N 1
ATOM 1154 C CA . LEU A 1 148 ? 8.547 15.68 14.359 1 98 148 LEU A CA 1
ATOM 1155 C C . LEU A 1 148 ? 8.305 16.5 15.609 1 98 148 LEU A C 1
ATOM 1157 O O . LEU A 1 148 ? 9.109 17.375 15.961 1 98 148 LEU A O 1
ATOM 1161 N N . LEU A 1 149 ? 7.203 16.25 16.266 1 97.56 149 LEU A N 1
ATOM 1162 C CA . LEU A 1 149 ? 6.859 16.984 17.484 1 97.56 149 LEU A CA 1
ATOM 1163 C C . LEU A 1 149 ? 7.934 16.812 18.547 1 97.56 149 LEU A C 1
ATOM 1165 O O . LEU A 1 149 ? 8.328 17.766 19.203 1 97.56 149 LEU A O 1
ATOM 1169 N N . ALA A 1 150 ? 8.359 15.586 18.75 1 97.44 150 ALA A N 1
ATOM 1170 C CA . ALA A 1 150 ? 9.391 15.289 19.75 1 97.44 150 ALA A CA 1
ATOM 1171 C C . ALA A 1 150 ? 10.672 16.047 19.453 1 97.44 150 ALA A C 1
ATOM 1173 O O . ALA A 1 150 ? 11.266 16.656 20.344 1 97.44 150 ALA A O 1
ATOM 1174 N N . LYS A 1 151 ? 11.133 16.094 18.203 1 97.94 151 LYS A N 1
ATOM 1175 C CA . LYS A 1 151 ? 12.344 16.812 17.797 1 97.94 151 LYS A CA 1
ATOM 1176 C C . LYS A 1 151 ? 12.18 18.312 17.984 1 97.94 151 LYS A C 1
ATOM 1178 O O . LYS A 1 151 ? 13.117 19 18.406 1 97.94 151 LYS A O 1
ATOM 1183 N N . LEU A 1 152 ? 11.016 18.797 17.625 1 98.12 152 LEU A N 1
ATOM 1184 C CA . LEU A 1 152 ? 10.734 20.219 17.797 1 98.12 152 LEU A CA 1
ATOM 1185 C C . LEU A 1 152 ? 10.766 20.609 19.266 1 98.12 152 LEU A C 1
ATOM 1187 O O . LEU A 1 152 ? 11.367 21.641 19.625 1 98.12 152 LEU A O 1
ATOM 1191 N N . ARG A 1 153 ? 10.117 19.781 20.094 1 97.06 153 ARG A N 1
ATOM 1192 C CA . ARG A 1 153 ? 10.109 20.016 21.531 1 97.06 153 ARG A CA 1
ATOM 1193 C C . ARG A 1 153 ? 11.531 20.062 22.078 1 97.06 153 ARG A C 1
ATOM 1195 O O . ARG A 1 153 ? 11.867 20.938 22.875 1 97.06 153 ARG A O 1
ATOM 1202 N N . GLU A 1 154 ? 12.305 19.141 21.688 1 97.5 154 GLU A N 1
ATOM 1203 C CA . GLU A 1 154 ? 13.703 19.094 22.109 1 97.5 154 GLU A CA 1
ATOM 1204 C C . GLU A 1 154 ? 14.461 20.344 21.688 1 97.5 154 GLU A C 1
ATOM 1206 O O . GLU A 1 154 ? 15.188 20.938 22.484 1 97.5 154 GLU A O 1
ATOM 1211 N N . ALA A 1 155 ? 14.312 20.75 20.469 1 97.75 155 ALA A N 1
ATOM 1212 C CA . ALA A 1 155 ? 15.023 21.906 19.922 1 97.75 155 ALA A CA 1
ATOM 1213 C C . ALA A 1 155 ? 14.602 23.188 20.641 1 97.75 155 ALA A C 1
ATOM 1215 O O . ALA A 1 155 ? 15.438 24.062 20.906 1 97.75 155 ALA A O 1
ATOM 1216 N N . LEU A 1 156 ? 13.359 23.312 20.953 1 97.06 156 LEU A N 1
ATOM 1217 C CA . LEU A 1 156 ? 12.812 24.531 21.531 1 97.06 156 LEU A CA 1
ATOM 1218 C C . LEU A 1 156 ? 13.031 24.562 23.047 1 97.06 156 LEU A C 1
ATOM 1220 O O . LEU A 1 156 ? 12.914 25.625 23.672 1 97.06 156 LEU A O 1
ATOM 1224 N N . GLY A 1 157 ? 13.297 23.422 23.656 1 95.06 157 GLY A N 1
ATOM 1225 C CA . GLY A 1 157 ? 13.391 23.312 25.109 1 95.06 157 GLY A CA 1
ATOM 1226 C C . GLY A 1 157 ? 12.047 23.141 25.781 1 95.06 157 GLY A C 1
ATOM 1227 O O . GLY A 1 157 ? 11.891 23.438 26.969 1 95.06 157 GLY A O 1
ATOM 1228 N N . GLY A 1 158 ? 11.102 22.859 24.906 1 94.5 158 GLY A N 1
ATOM 1229 C CA . GLY A 1 158 ? 9.758 22.625 25.406 1 94.5 158 GLY A CA 1
ATOM 1230 C C . GLY A 1 158 ? 8.68 23.141 24.469 1 94.5 158 GLY A C 1
ATOM 1231 O O . GLY A 1 158 ? 8.891 24.109 23.75 1 94.5 158 GLY A O 1
ATOM 1232 N N . LEU A 1 159 ? 7.621 22.562 24.484 1 94.38 159 LEU A N 1
ATOM 1233 C CA . LEU A 1 159 ? 6.402 22.906 23.75 1 94.38 159 LEU A CA 1
ATOM 1234 C C . LEU A 1 159 ? 5.215 22.109 24.266 1 94.38 159 LEU A C 1
ATOM 1236 O O . LEU A 1 159 ? 5.172 20.875 24.125 1 94.38 159 LEU A O 1
ATOM 1240 N N . GLU A 1 160 ? 4.359 22.766 24.859 1 93.12 160 GLU A N 1
ATOM 1241 C CA . GLU A 1 160 ? 3.203 22.078 25.438 1 93.12 160 GLU A CA 1
ATOM 1242 C C . GLU A 1 160 ? 2.178 21.75 24.359 1 93.12 160 GLU A C 1
ATOM 1244 O O . GLU A 1 160 ? 1.188 22.453 24.188 1 93.12 160 GLU A O 1
ATOM 1249 N N . ALA A 1 161 ? 2.422 20.703 23.656 1 93.94 161 ALA A N 1
ATOM 1250 C CA . ALA A 1 161 ? 1.536 20.203 22.609 1 93.94 161 ALA A CA 1
ATOM 1251 C C . ALA A 1 161 ? 0.988 18.812 22.984 1 93.94 161 ALA A C 1
ATOM 1253 O O . ALA A 1 161 ? 1.721 17.969 23.5 1 93.94 161 ALA A O 1
ATOM 1254 N N . ARG A 1 162 ? -0.279 18.625 22.922 1 89.88 162 ARG A N 1
ATOM 1255 C CA . ARG A 1 162 ? -0.893 17.328 23.203 1 89.88 162 ARG A CA 1
ATOM 1256 C C . ARG A 1 162 ? -1.763 16.875 22.031 1 89.88 162 ARG A C 1
ATOM 1258 O O . ARG A 1 162 ? -2.107 17.672 21.156 1 89.88 162 ARG A O 1
ATOM 1265 N N . LEU A 1 163 ? -2.107 15.617 22.094 1 94.06 163 LEU A N 1
ATOM 1266 C CA . LEU A 1 163 ? -3.053 15.094 21.109 1 94.06 163 LEU A CA 1
ATOM 1267 C C . LEU A 1 163 ? -4.43 15.719 21.297 1 94.06 163 LEU A C 1
ATOM 1269 O O . LEU A 1 163 ? -4.848 15.984 22.422 1 94.06 163 LEU A O 1
ATOM 1273 N N . PRO A 1 164 ? -5.094 15.969 20.203 1 95.69 164 PRO A N 1
ATOM 1274 C CA . PRO A 1 164 ? -6.449 16.516 20.344 1 95.69 164 PRO A CA 1
ATOM 1275 C C . PRO A 1 164 ? -7.395 15.547 21.062 1 95.69 164 PRO A C 1
ATOM 1277 O O . PRO A 1 164 ? -7.398 14.352 20.766 1 95.69 164 PRO A O 1
ATOM 1280 N N . ASN A 1 165 ? -8.016 16.078 22.016 1 95.62 165 ASN A N 1
ATOM 1281 C CA . ASN A 1 165 ? -9 15.336 22.797 1 95.62 165 ASN A CA 1
ATOM 1282 C C . ASN A 1 165 ? -10.273 16.156 23.016 1 95.62 165 ASN A C 1
ATOM 1284 O O . ASN A 1 165 ? -10.266 17.125 23.766 1 95.62 165 ASN A O 1
ATOM 1288 N N . THR A 1 166 ? -11.375 15.703 22.406 1 97.44 166 THR A N 1
ATOM 1289 C CA . THR A 1 166 ? -12.633 16.422 22.484 1 97.44 166 THR A CA 1
ATOM 1290 C C . THR A 1 166 ? -13.648 15.68 23.344 1 97.44 166 THR A C 1
ATOM 1292 O O . THR A 1 166 ? -13.43 14.516 23.688 1 97.44 166 THR A O 1
ATOM 1295 N N . ARG A 1 167 ? -14.711 16.328 23.734 1 97.25 167 ARG A N 1
ATOM 1296 C CA . ARG A 1 167 ? -15.727 15.734 24.594 1 97.25 167 ARG A CA 1
ATOM 1297 C C . ARG A 1 167 ? -16.438 14.586 23.891 1 97.25 167 ARG A C 1
ATOM 1299 O O . ARG A 1 167 ? -16.734 13.562 24.516 1 97.25 167 ARG A O 1
ATOM 1306 N N . GLN A 1 168 ? -16.734 14.773 22.688 1 96.81 168 GLN A N 1
ATOM 1307 C CA . GLN A 1 168 ? -17.266 13.711 21.844 1 96.81 168 GLN A CA 1
ATOM 1308 C C . GLN A 1 168 ? -16.188 13.172 20.891 1 96.81 168 GLN A C 1
ATOM 1310 O O . GLN A 1 168 ? -15.328 13.922 20.422 1 96.81 168 GLN A O 1
ATOM 1315 N N . SER A 1 169 ? -16.266 11.891 20.625 1 97.31 169 SER A N 1
ATOM 1316 C CA . SER A 1 169 ? -15.289 11.305 19.719 1 97.31 169 SER A CA 1
ATOM 1317 C C . SER A 1 169 ? -15.633 11.586 18.266 1 97.31 169 SER A C 1
ATOM 1319 O O . SER A 1 169 ? -16.812 11.672 17.906 1 97.31 169 SER A O 1
ATOM 1321 N N . PRO A 1 170 ? -14.617 11.688 17.453 1 98.12 170 PRO A N 1
ATOM 1322 C CA . PRO A 1 170 ? -14.898 11.812 16.016 1 98.12 170 PRO A CA 1
ATOM 1323 C C . PRO A 1 170 ? -15.781 10.68 15.484 1 98.12 170 PRO A C 1
ATOM 1325 O O . PRO A 1 170 ? -16.672 10.922 14.672 1 98.12 170 PRO A O 1
ATOM 1328 N N . THR A 1 171 ? -15.57 9.492 15.977 1 98.25 171 THR A N 1
ATOM 1329 C CA . THR A 1 171 ? -16.375 8.344 15.562 1 98.25 171 THR A CA 1
ATOM 1330 C C . THR A 1 171 ? -17.844 8.578 15.852 1 98.25 171 THR A C 1
ATOM 1332 O O . THR A 1 171 ? -18.703 8.336 14.992 1 98.25 171 THR A O 1
ATOM 1335 N N . SER A 1 172 ? -18.109 9.039 17.031 1 98.06 172 SER A N 1
ATOM 1336 C CA . SER A 1 172 ? -19.484 9.297 17.422 1 98.06 172 SER A CA 1
ATOM 1337 C C . SER A 1 172 ? -20.125 10.352 16.531 1 98.06 172 SER A C 1
ATOM 1339 O O . SER A 1 172 ? -21.25 10.188 16.078 1 98.06 172 SER A O 1
ATOM 1341 N N . LEU A 1 173 ? -19.422 11.414 16.281 1 98.56 173 LEU A N 1
ATOM 1342 C CA . LEU A 1 173 ? -19.922 12.5 15.445 1 98.56 173 LEU A CA 1
ATOM 1343 C C . LEU A 1 173 ? -20.172 12.008 14.023 1 98.56 173 LEU A C 1
ATOM 1345 O O . LEU A 1 173 ? -21.25 12.25 13.469 1 98.56 173 LEU A O 1
ATOM 1349 N N . MET A 1 174 ? -19.203 11.32 13.445 1 98.75 174 MET A N 1
ATOM 1350 C CA . MET A 1 174 ? -19.312 10.828 12.078 1 98.75 174 MET A CA 1
ATOM 1351 C C . MET A 1 174 ? -20.484 9.867 11.938 1 98.75 174 MET A C 1
ATOM 1353 O O . MET A 1 174 ? -21.219 9.914 10.953 1 98.75 174 MET A O 1
ATOM 1357 N N . THR A 1 175 ? -20.641 9 12.945 1 98.5 175 THR A N 1
ATOM 1358 C CA . THR A 1 175 ? -21.734 8.031 12.93 1 98.5 175 THR A CA 1
ATOM 1359 C C . THR A 1 175 ? -23.078 8.734 12.969 1 98.5 175 THR A C 1
ATOM 1361 O O . THR A 1 175 ? -23.984 8.391 12.219 1 98.5 175 THR A O 1
ATOM 1364 N N . ASP A 1 176 ? -23.156 9.719 13.797 1 98.31 176 ASP A N 1
ATOM 1365 C CA . ASP A 1 176 ? -24.391 10.492 13.922 1 98.31 176 ASP A CA 1
ATOM 1366 C C . ASP A 1 176 ? -24.719 11.219 12.617 1 98.31 176 ASP A C 1
ATOM 1368 O O . ASP A 1 176 ? -25.859 11.188 12.156 1 98.31 176 ASP A O 1
ATOM 1372 N N . TRP A 1 177 ? -23.734 11.883 12.039 1 98.62 177 TRP A N 1
ATOM 1373 C CA . TRP A 1 177 ? -23.922 12.617 10.797 1 98.62 177 TRP A CA 1
ATOM 1374 C C . TRP A 1 177 ? -24.391 11.688 9.68 1 98.62 177 TRP A C 1
ATOM 1376 O O . TRP A 1 177 ? -25.297 12.031 8.922 1 98.62 177 TRP A O 1
ATOM 1386 N N . LEU A 1 178 ? -23.797 10.523 9.602 1 98.19 178 LEU A N 1
ATOM 1387 C CA . LEU A 1 178 ? -24.172 9.578 8.555 1 98.19 178 LEU A CA 1
ATOM 1388 C C . LEU A 1 178 ? -25.594 9.047 8.789 1 98.19 178 LEU A C 1
ATOM 1390 O O . LEU A 1 178 ? -26.375 8.922 7.844 1 98.19 178 LEU A O 1
ATOM 1394 N N . LEU A 1 179 ? -25.906 8.727 10 1 97.31 179 LEU A N 1
ATOM 1395 C CA . LEU A 1 179 ? -27.219 8.219 10.359 1 97.31 179 LEU A CA 1
ATOM 1396 C C . LEU A 1 179 ? -28.312 9.227 9.984 1 97.31 179 LEU A C 1
ATOM 1398 O O . LEU A 1 179 ? -29.359 8.844 9.453 1 97.31 179 LEU A O 1
ATOM 1402 N N . ARG A 1 180 ? -28.047 10.453 10.164 1 96.25 180 ARG A N 1
ATOM 1403 C CA . ARG A 1 180 ? -28.984 11.523 9.875 1 96.25 180 ARG A CA 1
ATOM 1404 C C . ARG A 1 180 ? -29.016 11.836 8.383 1 96.25 180 ARG A C 1
ATOM 1406 O O . ARG A 1 180 ? -29.969 12.453 7.895 1 96.25 180 ARG A O 1
ATOM 1413 N N . GLY A 1 181 ? -27.938 11.547 7.711 1 95.81 181 GLY A N 1
ATOM 1414 C CA . GLY A 1 181 ? -27.812 11.82 6.285 1 95.81 181 GLY A CA 1
ATOM 1415 C C . GLY A 1 181 ? -27.359 13.234 5.98 1 95.81 181 GLY A C 1
ATOM 1416 O O . GLY A 1 181 ? -27.562 13.727 4.871 1 95.81 181 GLY A O 1
ATOM 1417 N N . ALA A 1 182 ? -26.844 13.867 7 1 97.25 182 ALA A N 1
ATOM 1418 C CA . ALA A 1 182 ? -26.375 15.242 6.816 1 97.25 182 ALA A CA 1
ATOM 1419 C C . ALA A 1 182 ? -25.375 15.633 7.895 1 97.25 182 ALA A C 1
ATOM 1421 O O . ALA A 1 182 ? -25.531 15.266 9.062 1 97.25 182 ALA A O 1
ATOM 1422 N N . ALA A 1 183 ? -24.422 16.391 7.473 1 98.19 183 ALA A N 1
ATOM 1423 C CA . ALA A 1 183 ? -23.516 17 8.445 1 98.19 183 ALA A CA 1
ATOM 1424 C C . ALA A 1 183 ? -24.094 18.328 8.977 1 98.19 183 ALA A C 1
ATOM 1426 O O . ALA A 1 183 ? -25.234 18.672 8.68 1 98.19 183 ALA A O 1
ATOM 1427 N N . GLU A 1 184 ? -23.359 18.969 9.789 1 97.94 184 GLU A N 1
ATOM 1428 C CA . GLU A 1 184 ? -23.844 20.188 10.422 1 97.94 184 GLU A CA 1
ATOM 1429 C C . GLU A 1 184 ? -22.938 21.375 10.109 1 97.94 184 GLU A C 1
ATOM 1431 O O . GLU A 1 184 ? -21.797 21.188 9.688 1 97.94 184 GLU A O 1
ATOM 1436 N N . GLY A 1 185 ? -23.484 22.547 10.273 1 97.94 185 GLY A N 1
ATOM 1437 C CA . GLY A 1 185 ? -22.703 23.75 10.07 1 97.94 185 GLY A CA 1
ATOM 1438 C C . GLY A 1 185 ? -22.234 23.938 8.641 1 97.94 185 GLY A C 1
ATOM 1439 O O . GLY A 1 185 ? -23.031 23.875 7.711 1 97.94 185 GLY A O 1
ATOM 1440 N N . SER A 1 186 ? -20.922 24.109 8.555 1 98.38 186 SER A N 1
ATOM 1441 C CA . SER A 1 186 ? -20.344 24.375 7.242 1 98.38 186 SER A CA 1
ATOM 1442 C C . SER A 1 186 ? -19.891 23.094 6.559 1 98.38 186 SER A C 1
ATOM 1444 O O . SER A 1 186 ? -19.219 23.141 5.52 1 98.38 186 SER A O 1
ATOM 1446 N N . PHE A 1 187 ? -20.234 21.984 7.129 1 98.69 187 PHE A N 1
ATOM 1447 C CA . PHE A 1 187 ? -19.781 20.703 6.613 1 98.69 187 PHE A CA 1
ATOM 1448 C C . PHE A 1 187 ? -20.875 20.016 5.805 1 98.69 187 PHE A C 1
ATOM 1450 O O . PHE A 1 187 ? -22.062 20.156 6.117 1 98.69 187 PHE A O 1
ATOM 1457 N N . GLU A 1 188 ? -20.469 19.328 4.801 1 98.5 188 GLU A N 1
ATOM 1458 C CA . GLU A 1 188 ? -21.328 18.469 3.994 1 98.5 188 GLU A CA 1
ATOM 1459 C C . GLU A 1 188 ? -20.719 17.078 3.818 1 98.5 188 GLU A C 1
ATOM 1461 O O . GLU A 1 188 ? -19.5 16.938 3.787 1 98.5 188 GLU A O 1
ATOM 1466 N N . LEU A 1 189 ? -21.625 16.141 3.697 1 98.56 189 LEU A N 1
ATOM 1467 C CA . LEU A 1 189 ? -21.141 14.781 3.436 1 98.56 189 LEU A CA 1
ATOM 1468 C C . LEU A 1 189 ? -20.562 14.68 2.031 1 98.56 189 LEU A C 1
ATOM 1470 O O . LEU A 1 189 ? -21.109 15.242 1.083 1 98.56 189 LEU A O 1
ATOM 1474 N N . ASP A 1 190 ? -19.469 14.055 1.953 1 97.88 190 ASP A N 1
ATOM 1475 C CA . ASP A 1 190 ? -18.891 13.719 0.656 1 97.88 190 ASP A CA 1
ATOM 1476 C C . ASP A 1 190 ? -19.281 12.305 0.231 1 97.88 190 ASP A C 1
ATOM 1478 O O . ASP A 1 190 ? -20.422 11.898 0.416 1 97.88 190 ASP A O 1
ATOM 1482 N N . SER A 1 191 ? -18.359 11.547 -0.42 1 97.38 191 SER A N 1
ATOM 1483 C CA . SER A 1 191 ? -18.812 10.336 -1.092 1 97.38 191 SER A CA 1
ATOM 1484 C C . SER A 1 191 ? -18.109 9.102 -0.543 1 97.38 191 SER A C 1
ATOM 1486 O O . SER A 1 191 ? -18.312 7.992 -1.043 1 97.38 191 SER A O 1
ATOM 1488 N N . ASP A 1 192 ? -17.25 9.25 0.497 1 98.31 192 ASP A N 1
ATOM 1489 C CA . ASP A 1 192 ? -16.453 8.133 1.005 1 98.31 192 ASP A CA 1
ATOM 1490 C C . ASP A 1 192 ? -16.703 7.914 2.494 1 98.31 192 ASP A C 1
ATOM 1492 O O . ASP A 1 192 ? -16.844 8.875 3.254 1 98.31 192 ASP A O 1
ATOM 1496 N N . CYS A 1 193 ? -16.656 6.641 2.936 1 98.56 193 CYS A N 1
ATOM 1497 C CA . CYS A 1 193 ? -16.688 6.359 4.367 1 98.56 193 CYS A CA 1
ATOM 1498 C C . CYS A 1 193 ? -16.188 4.945 4.656 1 98.56 193 CYS A C 1
ATOM 1500 O O . CYS A 1 193 ? -16.047 4.133 3.74 1 98.56 193 CYS A O 1
ATOM 1502 N N . GLU A 1 194 ? -15.867 4.723 5.809 1 98.75 194 GLU A N 1
ATOM 1503 C CA . GLU A 1 194 ? -15.516 3.416 6.355 1 98.75 194 GLU A CA 1
ATOM 1504 C C . GLU A 1 194 ? -16.297 3.121 7.629 1 98.75 194 GLU A C 1
ATOM 1506 O O . GLU A 1 194 ? -16.391 3.971 8.516 1 98.75 194 GLU A O 1
ATOM 1511 N N . LEU A 1 195 ? -16.891 2.01 7.727 1 98.25 195 LEU A N 1
ATOM 1512 C CA . LEU A 1 195 ? -17.703 1.576 8.867 1 98.25 195 LEU A CA 1
ATOM 1513 C C . LEU A 1 195 ? -17.125 0.309 9.492 1 98.25 195 LEU A C 1
ATOM 1515 O O . LEU A 1 195 ? -16.609 -0.557 8.781 1 98.25 195 LEU A O 1
ATOM 1519 N N . ARG A 1 196 ? -17.25 0.218 10.773 1 97.5 196 ARG A N 1
ATOM 1520 C CA . ARG A 1 196 ? -16.719 -0.935 11.484 1 97.5 196 ARG A CA 1
ATOM 1521 C C . ARG A 1 196 ? -17.719 -1.468 12.5 1 97.5 196 ARG A C 1
ATOM 1523 O O . ARG A 1 196 ? -18.391 -0.692 13.188 1 97.5 196 ARG A O 1
ATOM 1530 N N . GLY A 1 197 ? -17.812 -2.787 12.469 1 95.44 197 GLY A N 1
ATOM 1531 C CA . GLY A 1 197 ? -18.641 -3.422 13.484 1 95.44 197 GLY A CA 1
ATOM 1532 C C . GLY A 1 197 ? -18 -3.459 14.852 1 95.44 197 GLY A C 1
ATOM 1533 O O . GLY A 1 197 ? -16.938 -2.855 15.062 1 95.44 197 GLY A O 1
ATOM 1534 N N . ALA A 1 198 ? -18.75 -4.105 15.734 1 88.12 198 ALA A N 1
ATOM 1535 C CA . ALA A 1 198 ? -18.266 -4.219 17.109 1 88.12 198 ALA A CA 1
ATOM 1536 C C . ALA A 1 198 ? -17.344 -5.418 17.266 1 88.12 198 ALA A C 1
ATOM 1538 O O . ALA A 1 198 ? -17.406 -6.367 16.484 1 88.12 198 ALA A O 1
ATOM 1539 N N . GLY A 1 199 ? -16.344 -5.359 18.234 1 83.25 199 GLY A N 1
ATOM 1540 C CA . GLY A 1 199 ? -15.516 -6.496 18.594 1 83.25 199 GLY A CA 1
ATOM 1541 C C . GLY A 1 199 ? -14.148 -6.469 17.922 1 83.25 199 GLY A C 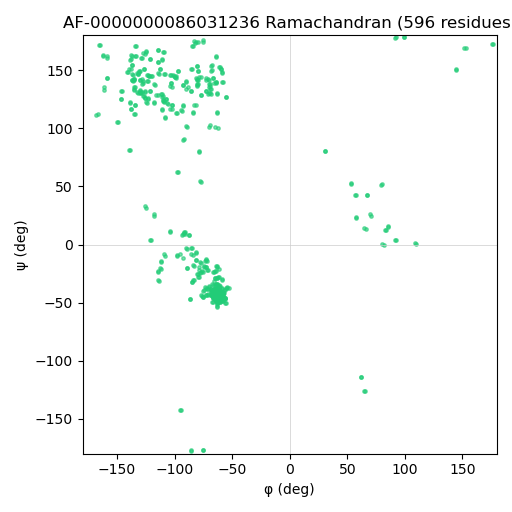1
ATOM 1542 O O . GLY A 1 199 ? -13.859 -5.582 17.125 1 83.25 199 GLY A O 1
ATOM 1543 N N . ASP A 1 200 ? -13.219 -7.438 18.156 1 77.25 200 ASP A N 1
ATOM 1544 C CA . ASP A 1 200 ? -11.836 -7.516 17.703 1 77.25 200 ASP A CA 1
ATOM 1545 C C . ASP A 1 200 ? -11.758 -7.906 16.234 1 77.25 200 ASP A C 1
ATOM 1547 O O . ASP A 1 200 ? -10.969 -7.336 15.469 1 77.25 200 ASP A O 1
ATOM 1551 N N . ALA A 1 201 ? -12.562 -8.953 15.812 1 80.5 201 ALA A N 1
ATOM 1552 C CA . ALA A 1 201 ? -12.648 -9.305 14.398 1 80.5 201 ALA A CA 1
ATOM 1553 C C . ALA A 1 201 ? -13.883 -8.672 13.75 1 80.5 201 ALA A C 1
ATOM 1555 O O . ALA A 1 201 ? -14.695 -9.375 13.141 1 80.5 201 ALA A O 1
ATOM 1556 N N . ALA A 1 202 ? -13.789 -7.316 13.805 1 90.06 202 ALA A N 1
ATOM 1557 C CA . ALA A 1 202 ? -15 -6.586 13.438 1 90.06 202 ALA A CA 1
ATOM 1558 C C . ALA A 1 202 ? -15.141 -6.473 11.922 1 90.06 202 ALA A C 1
ATOM 1560 O O . ALA A 1 202 ? -14.148 -6.309 11.219 1 90.06 202 ALA A O 1
ATOM 1561 N N . ALA A 1 203 ? -16.359 -6.57 11.516 1 95.44 203 ALA A N 1
ATOM 1562 C CA . ALA A 1 203 ? -16.688 -6.332 10.117 1 95.44 203 ALA A CA 1
ATOM 1563 C C . ALA A 1 203 ? -16.266 -4.926 9.688 1 95.44 203 ALA A C 1
ATOM 1565 O O . ALA A 1 203 ? -16.375 -3.977 10.461 1 95.44 203 ALA A O 1
ATOM 1566 N N . VAL A 1 204 ? -15.758 -4.836 8.539 1 97.94 204 VAL A N 1
ATOM 1567 C CA . VAL A 1 204 ? -15.375 -3.541 7.988 1 97.94 204 VAL A CA 1
ATOM 1568 C C . VAL A 1 204 ? -16.047 -3.338 6.633 1 97.94 204 VAL A C 1
ATOM 1570 O O . VAL A 1 204 ? -16.031 -4.234 5.785 1 97.94 204 VAL A O 1
ATOM 1573 N N . VAL A 1 205 ? -16.656 -2.195 6.438 1 98.06 205 VAL A N 1
ATOM 1574 C CA . VAL A 1 205 ? -17.266 -1.817 5.164 1 98.06 205 VAL A CA 1
ATOM 1575 C C . VAL A 1 205 ? -16.672 -0.493 4.684 1 98.06 205 VAL A C 1
ATOM 1577 O O . VAL A 1 205 ? -16.75 0.517 5.387 1 98.06 205 VAL A O 1
ATOM 1580 N N . LYS A 1 206 ? -16.125 -0.493 3.588 1 98.56 206 LYS A N 1
ATOM 1581 C CA . LYS A 1 206 ? -15.602 0.725 2.973 1 98.56 206 LYS A CA 1
ATOM 1582 C C . LYS A 1 206 ? -16.422 1.12 1.753 1 98.56 206 LYS A C 1
ATOM 1584 O O . LYS A 1 206 ? -16.672 0.296 0.869 1 98.56 206 LYS A O 1
ATOM 1589 N N . VAL A 1 207 ? -16.812 2.295 1.698 1 98.19 207 VAL A N 1
ATOM 1590 C CA . VAL A 1 207 ? -17.641 2.83 0.614 1 98.19 207 VAL A CA 1
ATOM 1591 C C . VAL A 1 207 ? -16.906 4 -0.049 1 98.19 207 VAL A C 1
ATOM 1593 O O . VAL A 1 207 ? -16.438 4.91 0.634 1 98.19 207 VAL A O 1
ATOM 1596 N N . ALA A 1 208 ? -16.844 3.99 -1.354 1 97.88 208 ALA A N 1
ATOM 1597 C CA . ALA A 1 208 ? -16.188 5.066 -2.09 1 97.88 208 ALA A CA 1
ATOM 1598 C C . ALA A 1 208 ? -17.031 5.516 -3.281 1 97.88 208 ALA A C 1
ATOM 1600 O O . ALA A 1 208 ? -17.656 4.691 -3.945 1 97.88 208 ALA A O 1
ATOM 1601 N N . LYS A 1 209 ? -17.016 6.875 -3.527 1 96.75 209 LYS A N 1
ATOM 1602 C CA . LYS A 1 209 ? -17.641 7.484 -4.691 1 96.75 209 LYS A CA 1
ATOM 1603 C C . LYS A 1 209 ? -19.125 7.148 -4.746 1 96.75 209 LYS A C 1
ATOM 1605 O O . LYS A 1 209 ? -19.656 6.781 -5.801 1 96.75 209 LYS A O 1
ATOM 1610 N N . GLN A 1 210 ? -19.734 7.223 -3.611 1 93.69 210 GLN A N 1
ATOM 1611 C CA . GLN A 1 210 ? -21.125 6.832 -3.453 1 93.69 210 GLN A CA 1
ATOM 1612 C C . GLN A 1 210 ? -21.922 7.895 -2.693 1 93.69 210 GLN A C 1
ATOM 1614 O O . GLN A 1 210 ? -21.375 8.578 -1.824 1 93.69 210 GLN A O 1
ATOM 1619 N N . ASP A 1 211 ? -23.234 8.023 -3.084 1 95.56 211 ASP A N 1
ATOM 1620 C CA . ASP A 1 211 ? -24.141 8.805 -2.252 1 95.56 211 ASP A CA 1
ATOM 1621 C C . ASP A 1 211 ? -24.297 8.18 -0.868 1 95.56 211 ASP A C 1
ATOM 1623 O O . ASP A 1 211 ? -24.906 7.113 -0.728 1 95.56 211 ASP A O 1
ATOM 1627 N N . LEU A 1 212 ? -23.844 8.805 0.141 1 97.19 212 LEU A N 1
ATOM 1628 C CA . LEU A 1 212 ? -23.781 8.242 1.485 1 97.19 212 LEU A CA 1
ATOM 1629 C C . LEU A 1 212 ? -25.156 8.258 2.145 1 97.19 212 LEU A C 1
ATOM 1631 O O . LEU A 1 212 ? -25.359 7.602 3.168 1 97.19 212 LEU A O 1
ATOM 1635 N N . THR A 1 213 ? -26.016 9.008 1.597 1 96.56 213 THR A N 1
ATOM 1636 C CA . THR A 1 213 ? -27.359 9.094 2.17 1 96.56 213 THR A CA 1
ATOM 1637 C C . THR A 1 213 ? -28.234 7.945 1.671 1 96.56 213 THR A C 1
ATOM 1639 O O . THR A 1 213 ? -29.359 7.766 2.145 1 96.56 213 THR A O 1
ATOM 1642 N N . ALA A 1 214 ? -27.75 7.207 0.731 1 94.5 214 ALA A N 1
ATOM 1643 C CA . ALA A 1 214 ? -28.5 6.07 0.199 1 94.5 214 ALA A CA 1
ATOM 1644 C C . ALA A 1 214 ? -28.812 5.059 1.297 1 94.5 214 ALA A C 1
ATOM 1646 O O . ALA A 1 214 ? -27.984 4.816 2.182 1 94.5 214 ALA A O 1
ATOM 1647 N N . ASP A 1 215 ? -29.875 4.391 1.202 1 93.69 215 ASP A N 1
ATOM 1648 C CA . ASP A 1 215 ? -30.359 3.461 2.217 1 93.69 215 ASP A CA 1
ATOM 1649 C C . ASP A 1 215 ? -29.375 2.312 2.424 1 93.69 215 ASP A C 1
ATOM 1651 O O . ASP A 1 215 ? -29.156 1.869 3.555 1 93.69 215 ASP A O 1
ATOM 1655 N N . GLU A 1 216 ? -28.781 1.873 1.402 1 92.69 216 GLU A N 1
ATOM 1656 C CA . GLU A 1 216 ? -27.875 0.728 1.499 1 92.69 216 GLU A CA 1
ATOM 1657 C C . GLU A 1 216 ? -26.641 1.068 2.318 1 92.69 216 GLU A C 1
ATOM 1659 O O . GLU A 1 216 ? -25.969 0.175 2.846 1 92.69 216 GLU A O 1
ATOM 1664 N N . VAL A 1 217 ? -26.328 2.328 2.393 1 94.94 217 VAL A N 1
ATOM 1665 C CA . VAL A 1 217 ? -25.188 2.754 3.195 1 94.94 217 VAL A CA 1
ATOM 1666 C C . VAL A 1 217 ? -25.625 2.961 4.645 1 94.94 217 VAL A C 1
ATOM 1668 O O . VAL A 1 217 ? -25 2.428 5.566 1 94.94 217 VAL A O 1
ATOM 1671 N N . VAL A 1 218 ? -26.734 3.652 4.828 1 95 218 VAL A N 1
ATOM 1672 C CA . VAL A 1 218 ? -27.219 4.035 6.152 1 95 218 VAL A CA 1
ATOM 1673 C C . VAL A 1 218 ? -27.594 2.789 6.945 1 95 218 VAL A C 1
ATOM 1675 O O . VAL A 1 218 ? -27.453 2.752 8.172 1 95 218 VAL A O 1
ATOM 1678 N N . GLN A 1 219 ? -27.984 1.762 6.27 1 94.38 219 GLN A N 1
ATOM 1679 C CA . GLN A 1 219 ? -28.422 0.524 6.91 1 94.38 219 GLN A CA 1
ATOM 1680 C C . GLN A 1 219 ? -27.297 -0.095 7.727 1 94.38 219 GLN A C 1
ATOM 1682 O O . GLN A 1 219 ? -27.531 -0.713 8.766 1 94.38 219 GLN A O 1
ATOM 1687 N N . HIS A 1 220 ? -26.062 0.035 7.258 1 95.88 220 HIS A N 1
ATOM 1688 C CA . HIS A 1 220 ? -24.938 -0.487 8.016 1 95.88 220 HIS A CA 1
ATOM 1689 C C . HIS A 1 220 ? -24.859 0.152 9.398 1 95.88 220 HIS A C 1
ATOM 1691 O O . HIS A 1 220 ? -24.578 -0.532 10.391 1 95.88 220 HIS A O 1
ATOM 1697 N N . VAL A 1 221 ? -25.109 1.441 9.453 1 96 221 VAL A N 1
ATOM 1698 C CA . VAL A 1 221 ? -25.062 2.178 10.711 1 96 221 VAL A CA 1
ATOM 1699 C C . VAL A 1 221 ? -26.25 1.77 11.586 1 96 221 VAL A C 1
ATOM 1701 O O . VAL A 1 221 ? -26.094 1.559 12.789 1 96 221 VAL A O 1
ATOM 1704 N N . ARG A 1 222 ? -27.406 1.647 10.961 1 95.38 222 ARG A N 1
ATOM 1705 C CA . ARG A 1 222 ? -28.609 1.247 11.688 1 95.38 222 ARG A CA 1
ATOM 1706 C C . ARG A 1 222 ? -28.453 -0.146 12.289 1 95.38 222 ARG A C 1
ATOM 1708 O O . ARG A 1 222 ? -29.016 -0.444 13.344 1 95.38 222 ARG A O 1
ATOM 1715 N N . ASN A 1 223 ? -27.641 -0.923 11.625 1 93.69 223 ASN A N 1
ATOM 1716 C CA . ASN A 1 223 ? -27.391 -2.287 12.086 1 93.69 223 ASN A CA 1
ATOM 1717 C C . ASN A 1 223 ? -26.25 -2.344 13.094 1 93.69 223 ASN A C 1
ATOM 1719 O O . ASN A 1 223 ? -25.703 -3.416 13.359 1 93.69 223 ASN A O 1
ATOM 1723 N N . GLY A 1 224 ? -25.797 -1.233 13.508 1 94.19 224 GLY A N 1
ATOM 1724 C CA . GLY A 1 224 ? -24.922 -1.211 14.672 1 94.19 224 GLY A CA 1
ATOM 1725 C C . GLY A 1 224 ? -23.484 -0.891 14.336 1 94.19 224 GLY A C 1
ATOM 1726 O O . GLY A 1 224 ? -22.625 -0.833 15.227 1 94.19 224 GLY A O 1
ATOM 1727 N N . LYS A 1 225 ? -23.094 -0.647 13.164 1 96.94 225 LYS A N 1
ATOM 1728 C CA . LYS A 1 225 ? -21.719 -0.293 12.82 1 96.94 225 LYS A CA 1
ATOM 1729 C C . LYS A 1 225 ? -21.438 1.182 13.102 1 96.94 225 LYS A C 1
ATOM 1731 O O . LYS A 1 225 ? -22.344 2.014 13.016 1 96.94 225 LYS A O 1
ATOM 1736 N N . SER A 1 226 ? -20.156 1.416 13.352 1 98 226 SER A N 1
ATOM 1737 C CA . SER A 1 226 ? -19.719 2.789 13.594 1 98 226 SER A CA 1
ATOM 1738 C C . SER A 1 226 ? -18.812 3.283 12.477 1 98 226 SER A C 1
ATOM 1740 O O . SER A 1 226 ? -18.125 2.49 11.836 1 98 226 SER A O 1
ATOM 1742 N N . VAL A 1 227 ? -18.844 4.562 12.266 1 98.56 227 VAL A N 1
ATOM 1743 C CA . VAL A 1 227 ? -18.047 5.156 11.203 1 98.56 227 VAL A CA 1
ATOM 1744 C C . VAL A 1 227 ? -16.641 5.453 11.711 1 98.56 227 VAL A C 1
ATOM 1746 O O . VAL A 1 227 ? -16.469 6.062 12.773 1 98.56 227 VAL A O 1
ATOM 1749 N N . THR A 1 228 ? -15.641 5.07 10.953 1 98.38 228 THR A N 1
ATOM 1750 C CA . THR A 1 228 ? -14.258 5.305 11.367 1 98.38 228 THR A CA 1
ATOM 1751 C C . THR A 1 228 ? -13.578 6.289 10.422 1 98.38 228 THR A C 1
ATOM 1753 O O . THR A 1 228 ? -12.531 6.852 10.75 1 98.38 228 THR A O 1
ATOM 1756 N N . GLN A 1 229 ? -14.023 6.438 9.219 1 98.75 229 GLN A N 1
ATOM 1757 C CA . GLN A 1 229 ? -13.609 7.445 8.258 1 98.75 229 GLN A CA 1
ATOM 1758 C C . GLN A 1 229 ? -14.805 8.039 7.527 1 98.75 229 GLN A C 1
ATOM 1760 O O . GLN A 1 229 ? -15.742 7.32 7.172 1 98.75 229 GLN A O 1
ATOM 1765 N N . LEU A 1 230 ? -14.789 9.297 7.277 1 98.88 230 LEU A N 1
ATOM 1766 C CA . LEU A 1 230 ? -15.914 9.953 6.613 1 98.88 230 LEU A CA 1
ATOM 1767 C C . LEU A 1 230 ? -15.422 11.094 5.723 1 98.88 230 LEU A C 1
ATOM 1769 O O . LEU A 1 230 ? -14.68 11.969 6.172 1 98.88 230 LEU A O 1
ATOM 1773 N N . GLY A 1 231 ? -15.82 11 4.48 1 98.81 231 GLY A N 1
ATOM 1774 C CA . GLY A 1 231 ? -15.547 12.102 3.572 1 98.81 231 GLY A CA 1
ATOM 1775 C C . GLY A 1 231 ? -16.406 13.32 3.838 1 98.81 231 GLY A C 1
ATOM 1776 O O . GLY A 1 231 ? -17.625 13.211 3.971 1 98.81 231 GLY A O 1
ATOM 1777 N N . LEU A 1 232 ? -15.82 14.5 3.906 1 98.81 232 LEU A N 1
ATOM 1778 C CA . LEU A 1 232 ? -16.516 15.75 4.191 1 98.81 232 LEU A CA 1
ATOM 1779 C C . LEU A 1 232 ? -16.031 16.859 3.271 1 98.81 232 LEU A C 1
ATOM 1781 O O . LEU A 1 232 ? -14.906 16.797 2.754 1 98.81 232 LEU A O 1
ATOM 1785 N N . VAL A 1 233 ? -16.875 17.828 3.064 1 98.38 233 VAL A N 1
ATOM 1786 C CA . VAL A 1 233 ? -16.531 19.078 2.41 1 98.38 233 VAL A CA 1
ATOM 1787 C C . VAL A 1 233 ? -16.859 20.25 3.33 1 98.38 233 VAL A C 1
ATOM 1789 O O . VAL A 1 233 ? -17.969 20.344 3.854 1 98.38 233 VAL A O 1
ATOM 1792 N N . TRP A 1 234 ? -15.898 21.062 3.564 1 98.44 234 TRP A N 1
ATOM 1793 C CA . TRP A 1 234 ? -16.078 22.234 4.426 1 98.44 234 TRP A CA 1
ATOM 1794 C C . TRP A 1 234 ? -16.188 23.5 3.6 1 98.44 234 TRP A C 1
ATOM 1796 O O . TRP A 1 234 ? -15.273 23.844 2.834 1 98.44 234 TRP A O 1
ATOM 1806 N N . ARG A 1 235 ? -17.297 24.219 3.609 1 97.19 235 ARG A N 1
ATOM 1807 C CA . ARG A 1 235 ? -17.609 25.5 2.957 1 97.19 235 ARG A CA 1
ATOM 1808 C C . ARG A 1 235 ? -17.406 25.406 1.448 1 97.19 235 ARG A C 1
ATOM 1810 O O . ARG A 1 235 ? -17.031 26.375 0.802 1 97.19 235 ARG A O 1
ATOM 1817 N N . GLY A 1 236 ? -17.469 24.172 0.938 1 96.12 236 GLY A N 1
ATOM 1818 C CA . GLY A 1 236 ? -17.219 23.969 -0.479 1 96.12 236 GLY A CA 1
ATOM 1819 C C . GLY A 1 236 ? -15.797 24.281 -0.88 1 96.12 236 GLY A C 1
ATOM 1820 O O . GLY A 1 236 ? -15.484 24.391 -2.068 1 96.12 236 GLY A O 1
ATOM 1821 N N . GLN A 1 237 ? -14.875 24.422 0.109 1 95.88 237 GLN A N 1
ATOM 1822 C CA . GLN A 1 237 ? -13.531 24.922 -0.155 1 95.88 237 GLN A CA 1
ATOM 1823 C C . GLN A 1 237 ? -12.484 23.828 0.1 1 95.88 237 GLN A C 1
ATOM 1825 O O . GLN A 1 237 ? -11.43 23.812 -0.543 1 95.88 237 GLN A O 1
ATOM 1830 N N . ILE A 1 238 ? -12.758 22.938 1.032 1 98 238 ILE A N 1
ATOM 1831 C CA . ILE A 1 238 ? -11.797 21.906 1.396 1 98 238 ILE A CA 1
ATOM 1832 C C . ILE A 1 238 ? -12.5 20.547 1.491 1 98 238 ILE A C 1
ATOM 1834 O O . ILE A 1 238 ? -13.477 20.406 2.238 1 98 238 ILE A O 1
ATOM 1838 N N . ALA A 1 239 ? -12.117 19.641 0.743 1 98.31 239 ALA A N 1
ATOM 1839 C CA . ALA A 1 239 ? -12.562 18.25 0.869 1 98.31 239 ALA A CA 1
ATOM 1840 C C . ALA A 1 239 ? -11.531 17.406 1.609 1 98.31 239 ALA A C 1
ATOM 1842 O O . ALA A 1 239 ? -10.32 17.609 1.437 1 98.31 239 ALA A O 1
ATOM 1843 N N . PHE A 1 240 ? -11.938 16.484 2.408 1 98.62 240 PHE A N 1
ATOM 1844 C CA . PHE A 1 240 ? -11.016 15.656 3.168 1 98.62 240 PHE A CA 1
ATOM 1845 C C . PHE A 1 240 ? -11.719 14.422 3.732 1 98.62 240 PHE A C 1
ATOM 1847 O O . PHE A 1 240 ? -12.938 14.312 3.643 1 98.62 240 PHE A O 1
ATOM 1854 N N . ILE A 1 241 ? -10.945 13.523 4.293 1 98.81 241 ILE A N 1
ATOM 1855 C CA . ILE A 1 241 ? -11.445 12.375 5.047 1 98.81 241 ILE A CA 1
ATOM 1856 C C . ILE A 1 241 ? -11.102 12.539 6.523 1 98.81 241 ILE A C 1
ATOM 1858 O O . ILE A 1 241 ? -9.93 12.617 6.895 1 98.81 241 ILE A O 1
ATOM 1862 N N . LEU A 1 242 ? -12.133 12.641 7.289 1 98.81 242 LEU A N 1
ATOM 1863 C CA . LEU A 1 242 ? -11.953 12.633 8.734 1 98.81 242 LEU A CA 1
ATOM 1864 C C . LEU A 1 242 ? -11.781 11.211 9.258 1 98.81 242 LEU A C 1
ATOM 1866 O O . LEU A 1 242 ? -12.508 10.305 8.844 1 98.81 242 LEU A O 1
ATOM 1870 N N . THR A 1 243 ? -10.836 11.023 10.195 1 98.5 243 THR A N 1
ATOM 1871 C CA . THR A 1 243 ? -10.586 9.68 10.703 1 98.5 243 THR A CA 1
ATOM 1872 C C . THR A 1 243 ? -10.953 9.586 12.18 1 98.5 243 THR A C 1
ATOM 1874 O O . THR A 1 243 ? -11.141 10.609 12.844 1 98.5 243 THR A O 1
ATOM 1877 N N . ALA A 1 244 ? -11.008 8.352 12.664 1 97.62 244 ALA A N 1
ATOM 1878 C CA . ALA A 1 244 ? -11.336 8.062 14.055 1 97.62 244 ALA A CA 1
ATOM 1879 C C . ALA A 1 244 ? -10.289 8.648 15 1 97.62 244 ALA A C 1
ATOM 1881 O O . ALA A 1 244 ? -10.602 9.031 16.125 1 97.62 244 ALA A O 1
ATOM 1882 N N . ASP A 1 245 ? -9.078 8.773 14.57 1 96.5 245 ASP A N 1
ATOM 1883 C CA . ASP A 1 245 ? -7.996 9.281 15.406 1 96.5 245 ASP A CA 1
ATOM 1884 C C . ASP A 1 245 ? -7.855 10.797 15.258 1 96.5 245 ASP A C 1
ATOM 1886 O O . ASP A 1 245 ? -6.824 11.367 15.617 1 96.5 245 ASP A O 1
ATOM 1890 N N . PHE A 1 246 ? -8.82 11.406 14.617 1 97.62 246 PHE A N 1
ATOM 1891 C CA . PHE A 1 246 ? -8.93 12.852 14.477 1 97.62 246 PHE A CA 1
ATOM 1892 C C . PHE A 1 246 ? -7.801 13.398 13.617 1 97.62 246 PHE A C 1
ATOM 1894 O O . PHE A 1 246 ? -7.137 14.367 13.992 1 97.62 246 PHE A O 1
ATOM 1901 N N . THR A 1 247 ? -7.477 12.75 12.547 1 98.19 247 THR A N 1
ATOM 1902 C CA . THR A 1 247 ? -6.598 13.234 11.484 1 98.19 247 THR A CA 1
ATOM 1903 C C . THR A 1 247 ? -7.387 13.5 10.211 1 98.19 247 THR A C 1
ATOM 1905 O O . THR A 1 247 ? -8.516 13.039 10.062 1 98.19 247 THR A O 1
ATOM 1908 N N . LEU A 1 248 ? -6.836 14.297 9.359 1 98.62 248 LEU A N 1
ATOM 1909 C CA . LEU A 1 248 ? -7.418 14.578 8.055 1 98.62 248 LEU A CA 1
ATOM 1910 C C . LEU A 1 248 ? -6.582 13.961 6.938 1 98.62 248 LEU A C 1
ATOM 1912 O O . LEU A 1 248 ? -5.383 14.219 6.84 1 98.62 248 LEU A O 1
ATOM 1916 N N . LYS A 1 249 ? -7.242 13.188 6.199 1 98.38 249 LYS A N 1
ATOM 1917 C CA . LYS A 1 249 ? -6.559 12.555 5.074 1 98.38 249 LYS A CA 1
ATOM 1918 C C . LYS A 1 249 ? -7.121 13.039 3.742 1 98.38 249 LYS A C 1
ATOM 1920 O O . LYS A 1 249 ? -8.25 13.539 3.684 1 98.38 249 LYS A O 1
ATOM 1925 N N . ARG A 1 250 ? -6.348 12.945 2.674 1 97.88 250 ARG A N 1
ATOM 1926 C CA . ARG A 1 250 ? -6.742 13.273 1.308 1 97.88 250 ARG A CA 1
ATOM 1927 C C . ARG A 1 250 ? -7.324 14.688 1.228 1 97.88 250 ARG A C 1
ATOM 1929 O O . ARG A 1 250 ? -8.406 14.883 0.667 1 97.88 250 ARG A O 1
ATOM 1936 N N . VAL A 1 251 ? -6.586 15.555 1.727 1 98.12 251 VAL A N 1
ATOM 1937 C CA . VAL A 1 251 ? -7.062 16.938 1.762 1 98.12 251 VAL A CA 1
ATOM 1938 C C . VAL A 1 251 ? -6.922 17.562 0.378 1 98.12 251 VAL A C 1
ATOM 1940 O O . VAL A 1 251 ? -5.859 17.484 -0.243 1 98.12 251 VAL A O 1
ATOM 1943 N N . GLN A 1 252 ? -7.973 18.109 -0.055 1 97 252 GLN A N 1
ATOM 1944 C CA . GLN A 1 252 ? -8 18.812 -1.333 1 97 252 GLN A CA 1
ATOM 1945 C C . GLN A 1 252 ? -8.547 20.234 -1.17 1 97 252 GLN A C 1
ATOM 1947 O O . GLN A 1 252 ? -9.602 20.438 -0.56 1 97 252 GLN A O 1
ATOM 1952 N N . TYR A 1 253 ? -7.715 21.125 -1.711 1 95.38 253 TYR A N 1
ATOM 1953 C CA . TYR A 1 253 ? -8.141 22.531 -1.71 1 95.38 253 TYR A CA 1
ATOM 1954 C C . TYR A 1 253 ? -8.836 22.891 -3.02 1 95.38 253 TYR A C 1
ATOM 1956 O O . TYR A 1 253 ? -8.234 22.812 -4.09 1 95.38 253 TYR A O 1
ATOM 1964 N N . LEU A 1 254 ? -10.031 23.172 -2.887 1 86.94 254 LEU A N 1
ATOM 1965 C CA . LEU A 1 254 ? -10.852 23.375 -4.074 1 86.94 254 LEU A CA 1
ATOM 1966 C C . LEU A 1 254 ? -10.625 24.766 -4.656 1 86.94 254 LEU A C 1
ATOM 1968 O O . LEU A 1 254 ? -9.859 25.562 -4.105 1 86.94 254 LEU A O 1
ATOM 1972 N N . ASP A 1 255 ? -11.133 25.188 -5.773 1 81.44 255 ASP A N 1
ATOM 1973 C CA . ASP A 1 255 ? -10.812 26.25 -6.719 1 81.44 255 ASP A CA 1
ATOM 1974 C C . ASP A 1 255 ? -10.727 27.609 -6.012 1 81.44 255 ASP A C 1
ATOM 1976 O O . ASP A 1 255 ? -9.781 28.375 -6.242 1 81.44 255 ASP A O 1
ATOM 1980 N N . VAL A 1 256 ? -11.492 27.891 -5.078 1 77.12 256 VAL A N 1
ATOM 1981 C CA . VAL A 1 256 ? -11.57 29.219 -4.488 1 77.12 256 VAL A CA 1
ATOM 1982 C C . VAL A 1 256 ? -10.273 29.516 -3.74 1 77.12 256 VAL A C 1
ATOM 1984 O O . VAL A 1 256 ? -9.711 30.609 -3.883 1 77.12 256 VAL A O 1
ATOM 1987 N N . ILE A 1 257 ? -9.703 28.578 -3.029 1 80.12 257 ILE A N 1
ATOM 1988 C CA . ILE A 1 257 ? -8.508 28.766 -2.215 1 80.12 257 ILE A CA 1
ATOM 1989 C C . ILE A 1 257 ? -7.281 28.906 -3.119 1 80.12 257 ILE A C 1
ATOM 1991 O O . ILE A 1 257 ? -6.426 29.766 -2.895 1 80.12 257 ILE A O 1
ATOM 1995 N N . GLN A 1 258 ? -7.312 28.172 -4.141 1 78.25 258 GLN A N 1
ATOM 1996 C CA . GLN A 1 258 ? -6.18 28.188 -5.059 1 78.25 258 GLN A CA 1
ATOM 1997 C C . GLN A 1 258 ? -6.129 29.5 -5.844 1 78.25 258 GLN A C 1
ATOM 1999 O O . GLN A 1 258 ? -5.055 30.062 -6.062 1 78.25 258 GLN A O 1
ATOM 2004 N N . GLU A 1 259 ? -7.289 29.969 -6.207 1 80.12 259 GLU A N 1
ATOM 2005 C CA . GLU A 1 259 ? -7.371 31.25 -6.918 1 80.12 259 GLU A CA 1
ATOM 2006 C C . GLU A 1 259 ? -6.941 32.406 -6.027 1 80.12 259 GLU A C 1
ATOM 2008 O O . GLU A 1 259 ? -6.281 33.344 -6.492 1 80.12 259 GLU A O 1
ATOM 2013 N N . GLU A 1 260 ? -7.309 32.375 -4.801 1 80.62 260 GLU A N 1
ATOM 2014 C CA . GLU A 1 260 ? -6.895 33.406 -3.857 1 80.62 260 GLU A CA 1
ATOM 2015 C C . GLU A 1 260 ? -5.379 33.438 -3.693 1 80.62 260 GLU A C 1
ATOM 2017 O O . GLU A 1 260 ? -4.773 34.5 -3.613 1 80.62 260 GLU A O 1
ATOM 2022 N N . ALA A 1 261 ? -4.75 32.344 -3.672 1 78.19 261 ALA A N 1
ATOM 2023 C CA . ALA A 1 261 ? -3.305 32.219 -3.512 1 78.19 261 ALA A CA 1
ATOM 2024 C C . ALA A 1 261 ? -2.57 32.844 -4.707 1 78.19 261 ALA A C 1
ATOM 2026 O O . ALA A 1 261 ? -1.51 33.438 -4.547 1 78.19 261 ALA A O 1
ATOM 2027 N N . GLU A 1 262 ? -3.174 32.719 -5.867 1 78.69 262 GLU A N 1
ATOM 2028 C CA . GLU A 1 262 ? -2.545 33.188 -7.094 1 78.69 262 GLU A CA 1
ATOM 2029 C C . GLU A 1 262 ? -2.527 34.719 -7.145 1 78.69 262 GLU A C 1
ATOM 2031 O O . GLU A 1 262 ? -1.754 35.312 -7.902 1 78.69 262 GLU A O 1
ATOM 2036 N N . GLN A 1 263 ? -3.299 35.375 -6.281 1 78.94 263 GLN A N 1
ATOM 2037 C CA . GLN A 1 263 ? -3.391 36.844 -6.273 1 78.94 263 GLN A CA 1
ATOM 2038 C C . GLN A 1 263 ? -2.172 37.469 -5.598 1 78.94 263 GLN A C 1
ATOM 2040 O O . GLN A 1 263 ? -1.885 38.625 -5.793 1 78.94 263 GLN A O 1
ATOM 2045 N N . TYR A 1 264 ? -1.432 36.844 -4.723 1 74.81 264 TYR A N 1
ATOM 2046 C CA . TYR A 1 264 ? -0.342 37.406 -3.924 1 74.81 264 TYR A CA 1
ATOM 2047 C C . TYR A 1 264 ? 0.93 37.531 -4.754 1 74.81 264 TYR A C 1
ATOM 2049 O O . TYR A 1 264 ? 1.815 38.312 -4.422 1 74.81 264 TYR A O 1
ATOM 2057 N N . GLY A 1 265 ? 1.053 36.844 -5.828 1 72.44 265 GLY A N 1
ATOM 2058 C CA . GLY A 1 265 ? 2.24 36.969 -6.656 1 72.44 265 GLY A CA 1
ATOM 2059 C C . GLY A 1 265 ? 2.568 35.688 -7.43 1 72.44 265 GLY A C 1
ATOM 2060 O O . GLY A 1 265 ? 2.008 34.625 -7.156 1 72.44 265 GLY A O 1
ATOM 2061 N N . THR A 1 266 ? 3.549 36.062 -8.328 1 76.56 266 THR A N 1
ATOM 2062 C CA . THR A 1 266 ? 3.832 34.969 -9.266 1 76.56 266 THR A CA 1
ATOM 2063 C C . THR A 1 266 ? 5.203 34.344 -8.984 1 76.56 266 THR A C 1
ATOM 2065 O O . THR A 1 266 ? 5.496 33.25 -9.438 1 76.56 266 THR A O 1
ATOM 2068 N N . ASP A 1 267 ? 5.941 35.156 -8.023 1 87.19 267 ASP A N 1
ATOM 2069 C CA . ASP A 1 267 ? 7.246 34.562 -7.754 1 87.19 267 ASP A CA 1
ATOM 2070 C C . ASP A 1 267 ? 7.141 33.469 -6.672 1 87.19 267 ASP A C 1
ATOM 2072 O O . ASP A 1 267 ? 6.145 33.406 -5.949 1 87.19 267 ASP A O 1
ATOM 2076 N N . ALA A 1 268 ? 8.195 32.719 -6.445 1 86.62 268 ALA A N 1
ATOM 2077 C CA . ALA A 1 268 ? 8.188 31.547 -5.578 1 86.62 268 ALA A CA 1
ATOM 2078 C C . ALA A 1 268 ? 7.973 31.938 -4.121 1 86.62 268 ALA A C 1
ATOM 2080 O O . ALA A 1 268 ? 7.195 31.297 -3.404 1 86.62 268 ALA A O 1
ATOM 2081 N N . ALA A 1 269 ? 8.633 32.969 -3.666 1 90.81 269 ALA A N 1
ATOM 2082 C CA . ALA A 1 269 ? 8.555 33.375 -2.271 1 90.81 269 ALA A CA 1
ATOM 2083 C C . ALA A 1 269 ? 7.16 33.906 -1.939 1 90.81 269 ALA A C 1
ATOM 2085 O O . ALA A 1 269 ? 6.582 33.562 -0.909 1 90.81 269 ALA A O 1
ATOM 2086 N N . SER A 1 270 ? 6.605 34.719 -2.809 1 91.75 270 SER A N 1
ATOM 2087 C CA . SER A 1 270 ? 5.277 35.281 -2.598 1 91.75 270 SER A CA 1
ATOM 2088 C C . SER A 1 270 ? 4.207 34.188 -2.625 1 91.75 270 SER A C 1
ATOM 2090 O O . SER A 1 270 ? 3.262 34.219 -1.833 1 91.75 270 SER A O 1
ATOM 2092 N N . SER A 1 271 ? 4.43 33.312 -3.506 1 90.5 271 SER A N 1
ATOM 2093 C CA . SER A 1 271 ? 3.482 32.188 -3.607 1 90.5 271 SER A CA 1
ATOM 2094 C C . SER A 1 271 ? 3.508 31.328 -2.354 1 90.5 271 SER A C 1
ATOM 2096 O O . SER A 1 271 ? 2.457 30.953 -1.829 1 90.5 271 SER A O 1
ATOM 2098 N N . ALA A 1 272 ? 4.707 31.062 -1.853 1 93.62 272 ALA A N 1
ATOM 2099 C CA . ALA A 1 272 ? 4.852 30.266 -0.639 1 93.62 272 ALA A CA 1
ATOM 2100 C C . ALA A 1 272 ? 4.242 30.969 0.564 1 93.62 272 ALA A C 1
ATOM 2102 O O . ALA A 1 272 ? 3.58 30.344 1.395 1 93.62 272 ALA A O 1
ATOM 2103 N N . PHE A 1 273 ? 4.449 32.25 0.549 1 94.62 273 PHE A N 1
ATOM 2104 C CA . PHE A 1 273 ? 3.924 33.094 1.62 1 94.62 273 PHE A CA 1
ATOM 2105 C C . PHE A 1 273 ? 2.402 33.031 1.657 1 94.62 273 PHE A C 1
ATOM 2107 O O . PHE A 1 273 ? 1.812 32.75 2.697 1 94.62 273 PHE A O 1
ATOM 2114 N N . ALA A 1 274 ? 1.793 33.188 0.534 1 93.31 274 ALA A N 1
ATOM 2115 C CA . ALA A 1 274 ? 0.337 33.188 0.419 1 93.31 274 ALA A CA 1
ATOM 2116 C C . ALA A 1 274 ? -0.24 31.828 0.738 1 93.31 274 ALA A C 1
ATOM 2118 O O . ALA A 1 274 ? -1.217 31.719 1.482 1 93.31 274 ALA A O 1
ATOM 2119 N N . ALA A 1 275 ? 0.364 30.844 0.205 1 93.25 275 ALA A N 1
ATOM 2120 C CA . ALA A 1 275 ? -0.123 29.484 0.395 1 93.25 275 ALA A CA 1
ATOM 2121 C C . ALA A 1 275 ? -0.102 29.094 1.87 1 93.25 275 ALA A C 1
ATOM 2123 O O . ALA A 1 275 ? -1.071 28.531 2.383 1 93.25 275 ALA A O 1
ATOM 2124 N N . GLN A 1 276 ? 1.007 29.438 2.551 1 96.31 276 GLN A N 1
ATOM 2125 C CA . GLN A 1 276 ? 1.138 29.078 3.959 1 96.31 276 GLN A CA 1
ATOM 2126 C C . GLN A 1 276 ? 0.067 29.766 4.805 1 96.31 276 GLN A C 1
ATOM 2128 O O . GLN A 1 276 ? -0.577 29.125 5.637 1 96.31 276 GLN A O 1
ATOM 2133 N N . ILE A 1 277 ? -0.162 31 4.555 1 95.31 277 ILE A N 1
ATOM 2134 C CA . ILE A 1 277 ? -1.113 31.781 5.336 1 95.31 277 ILE A CA 1
ATOM 2135 C C . ILE A 1 277 ? -2.529 31.266 5.09 1 95.31 277 ILE A C 1
ATOM 2137 O O . ILE A 1 277 ? -3.279 31.016 6.035 1 95.31 277 ILE A O 1
ATOM 2141 N N . LEU A 1 278 ? -2.869 31.109 3.812 1 94.5 278 LEU A N 1
ATOM 2142 C CA . LEU A 1 278 ? -4.219 30.703 3.443 1 94.5 278 LEU A CA 1
ATOM 2143 C C . LEU A 1 278 ? -4.516 29.297 3.949 1 94.5 278 LEU A C 1
ATOM 2145 O O . LEU A 1 278 ? -5.605 29.031 4.457 1 94.5 278 LEU A O 1
ATOM 2149 N N . MET A 1 279 ? -3.551 28.438 3.799 1 96.44 279 MET A N 1
ATOM 2150 C CA . MET A 1 279 ? -3.715 27.062 4.254 1 96.44 279 MET A CA 1
ATOM 2151 C C . MET A 1 279 ? -3.908 27.016 5.766 1 96.44 279 MET A C 1
ATOM 2153 O O . MET A 1 279 ? -4.863 26.406 6.254 1 96.44 279 MET A O 1
ATOM 2157 N N . ALA A 1 280 ? -3.012 27.672 6.488 1 97.31 280 ALA A N 1
ATOM 2158 C CA . ALA A 1 280 ? -3.062 27.656 7.945 1 97.31 280 ALA A CA 1
ATOM 2159 C C . ALA A 1 280 ? -4.371 28.25 8.461 1 97.31 280 ALA A C 1
ATOM 2161 O O . ALA A 1 280 ? -5.027 27.672 9.328 1 97.31 280 ALA A O 1
ATOM 2162 N N . ARG A 1 281 ? -4.738 29.297 7.934 1 95.81 281 ARG A N 1
ATOM 2163 C CA . ARG A 1 281 ? -5.949 30 8.367 1 95.81 281 ARG A CA 1
ATOM 2164 C C . ARG A 1 281 ? -7.188 29.141 8.117 1 95.81 281 ARG A C 1
ATOM 2166 O O . ARG A 1 281 ? -8.016 28.953 9.008 1 95.81 281 ARG A O 1
ATOM 2173 N N . ASN A 1 282 ? -7.348 28.688 6.891 1 96.94 282 ASN A N 1
ATOM 2174 C CA . ASN A 1 282 ? -8.523 27.891 6.539 1 96.94 282 ASN A CA 1
ATOM 2175 C C . ASN A 1 282 ? -8.586 26.594 7.332 1 96.94 282 ASN A C 1
ATOM 2177 O O . ASN A 1 282 ? -9.648 26.203 7.824 1 96.94 282 ASN A O 1
ATOM 2181 N N . LEU A 1 283 ? -7.457 25.922 7.488 1 98.19 283 LEU A N 1
ATOM 2182 C CA . LEU A 1 283 ? -7.43 24.672 8.25 1 98.19 283 LEU A CA 1
ATOM 2183 C C . LEU A 1 283 ? -7.742 24.938 9.719 1 98.19 283 LEU A C 1
ATOM 2185 O O . LEU A 1 283 ? -8.445 24.141 10.359 1 98.19 283 LEU A O 1
ATOM 2189 N N . SER A 1 284 ? -7.18 26.016 10.242 1 98.12 284 SER A N 1
ATOM 2190 C CA . SER A 1 284 ? -7.445 26.344 11.633 1 98.12 284 SER A CA 1
ATOM 2191 C C . SER A 1 284 ? -8.922 26.641 11.859 1 98.12 284 SER A C 1
ATOM 2193 O O . SER A 1 284 ? -9.5 26.219 12.867 1 98.12 284 SER A O 1
ATOM 2195 N N . GLU A 1 285 ? -9.508 27.359 10.961 1 98 285 GLU A N 1
ATOM 2196 C CA . GLU A 1 285 ? -10.938 27.641 11.055 1 98 285 GLU A CA 1
ATOM 2197 C C . GLU A 1 285 ? -11.766 26.359 10.961 1 98 285 GLU A C 1
ATOM 2199 O O . GLU A 1 285 ? -12.711 26.172 11.727 1 98 285 GLU A O 1
ATOM 2204 N N . LEU A 1 286 ? -11.438 25.578 10.016 1 98.56 286 LEU A N 1
ATOM 2205 C CA . LEU A 1 286 ? -12.094 24.281 9.836 1 98.56 286 LEU A CA 1
ATOM 2206 C C . LEU A 1 286 ? -12.008 23.453 11.109 1 98.56 286 LEU A C 1
ATOM 2208 O O . LEU A 1 286 ? -13.016 22.922 11.586 1 98.56 286 LEU A O 1
ATOM 2212 N N . LEU A 1 287 ? -10.797 23.328 11.656 1 98.56 287 LEU A N 1
ATOM 2213 C CA . LEU A 1 287 ? -10.555 22.5 12.836 1 98.56 287 LEU A CA 1
ATOM 2214 C C . LEU A 1 287 ? -11.305 23.062 14.047 1 98.56 287 LEU A C 1
ATOM 2216 O O . LEU A 1 287 ? -11.867 22.312 14.836 1 98.56 287 LEU A O 1
ATOM 2220 N N . SER A 1 288 ? -11.289 24.359 14.18 1 98.25 288 SER A N 1
ATOM 2221 C CA . SER A 1 288 ? -12 24.984 15.289 1 98.25 288 SER A CA 1
ATOM 2222 C C . SER A 1 288 ? -13.492 24.672 15.234 1 98.25 288 SER A C 1
ATOM 2224 O O . SER A 1 288 ? -14.109 24.375 16.266 1 98.25 288 SER A O 1
ATOM 2226 N N . GLU A 1 289 ? -14.07 24.828 14.078 1 98.56 289 GLU A N 1
ATOM 2227 C CA . GLU A 1 289 ? -15.484 24.516 13.93 1 98.56 289 GLU A CA 1
ATOM 2228 C C . GLU A 1 289 ? -15.758 23.031 14.219 1 98.56 289 GLU A C 1
ATOM 2230 O O . GLU A 1 289 ? -16.75 22.703 14.867 1 98.56 289 GLU A O 1
ATOM 2235 N N . LEU A 1 290 ? -14.938 22.156 13.711 1 98.56 290 LEU A N 1
ATOM 2236 C CA . LEU A 1 290 ? -15.094 20.734 13.953 1 98.56 290 LEU A CA 1
ATOM 2237 C C . LEU A 1 290 ? -15.047 20.422 15.445 1 98.56 290 LEU A C 1
ATOM 2239 O O . LEU A 1 290 ? -15.867 19.656 15.953 1 98.56 290 LEU A O 1
ATOM 2243 N N . VAL A 1 291 ? -14.094 21.062 16.125 1 98.12 291 VAL A N 1
ATOM 2244 C CA . VAL A 1 291 ? -13.953 20.875 17.562 1 98.12 291 VAL A CA 1
ATOM 2245 C C . VAL A 1 291 ? -15.234 21.328 18.266 1 98.12 291 VAL A C 1
ATOM 2247 O O . VAL A 1 291 ? -15.695 20.688 19.219 1 98.12 291 VAL A O 1
ATOM 2250 N N . ALA A 1 292 ? -15.766 22.406 17.828 1 98.19 292 ALA A N 1
ATOM 2251 C CA . ALA A 1 292 ? -17.016 22.891 18.391 1 98.19 292 ALA A CA 1
ATOM 2252 C C . ALA A 1 292 ? -18.125 21.859 18.234 1 98.19 292 ALA A C 1
ATOM 2254 O O . ALA A 1 292 ? -18.891 21.609 19.172 1 98.19 292 ALA A O 1
ATOM 2255 N N . HIS A 1 293 ? -18.281 21.234 17.062 1 98.25 293 HIS A N 1
ATOM 2256 C CA . HIS A 1 293 ? -19.281 20.203 16.812 1 98.25 293 HIS A CA 1
ATOM 2257 C C . HIS A 1 293 ? -19.031 18.969 17.672 1 98.25 293 HIS A C 1
ATOM 2259 O O . HIS A 1 293 ? -19.969 18.203 17.938 1 98.25 293 HIS A O 1
ATOM 2265 N N . LEU A 1 294 ? -17.781 18.828 18.094 1 98.06 294 LEU A N 1
ATOM 2266 C CA . LEU A 1 294 ? -17.422 17.688 18.922 1 98.06 294 LEU A CA 1
ATOM 2267 C C . LEU A 1 294 ? -17.547 18.016 20.406 1 98.06 294 LEU A C 1
ATOM 2269 O O . LEU A 1 294 ? -17.062 17.266 21.25 1 98.06 294 LEU A O 1
ATOM 2273 N N . GLY A 1 295 ? -18.109 19.125 20.719 1 97.06 295 GLY A N 1
ATOM 2274 C CA . GLY A 1 295 ? -18.422 19.5 22.094 1 97.06 295 GLY A CA 1
ATOM 2275 C C . GLY A 1 295 ? -17.312 20.312 22.75 1 97.06 295 GLY A C 1
ATOM 2276 O O . GLY A 1 295 ? -17.375 20.609 23.938 1 97.06 295 GLY A O 1
ATOM 2277 N N . GLY A 1 296 ? -16.25 20.656 22.016 1 97.06 296 GLY A N 1
ATOM 2278 C CA . GLY A 1 296 ? -15.117 21.375 22.578 1 97.06 296 GLY A CA 1
ATOM 2279 C C . GLY A 1 296 ? -14.031 20.453 23.094 1 97.06 296 GLY A C 1
ATOM 2280 O O . GLY A 1 296 ? -14.148 19.234 23 1 97.06 296 GLY A O 1
ATOM 2281 N N . TRP A 1 297 ? -12.984 21.031 23.562 1 95.5 297 TRP A N 1
ATOM 2282 C CA . TRP A 1 297 ? -11.859 20.266 24.094 1 95.5 297 TRP A CA 1
ATOM 2283 C C . TRP A 1 297 ? -12.219 19.641 25.438 1 95.5 297 TRP A C 1
ATOM 2285 O O . TRP A 1 297 ? -12.961 20.234 26.219 1 95.5 297 TRP A O 1
ATOM 2295 N N . HIS A 1 298 ? -11.695 18.406 25.641 1 88.62 298 HIS A N 1
ATOM 2296 C CA . HIS A 1 298 ? -11.844 17.812 26.953 1 88.62 298 HIS A CA 1
ATOM 2297 C C . HIS A 1 298 ? -10.969 18.531 27.984 1 88.62 298 HIS A C 1
ATOM 2299 O O . HIS A 1 298 ? -9.781 18.75 27.75 1 88.62 298 HIS A O 1
ATOM 2305 N N . THR A 1 299 ? -11.5 19.406 28.812 1 72.88 299 THR A N 1
ATOM 2306 C CA . THR A 1 299 ? -10.805 20.125 29.875 1 72.88 299 THR A CA 1
ATOM 2307 C C . THR A 1 299 ? -10.258 19.172 30.922 1 72.88 299 THR A C 1
ATOM 2309 O O . THR A 1 299 ? -10.969 18.266 31.375 1 72.88 299 THR A O 1
ATOM 2312 N N . ARG A 1 300 ? -8.969 18.875 30.859 1 51.06 300 ARG A N 1
ATOM 2313 C CA . ARG A 1 300 ? -8.453 18.141 32 1 51.06 300 ARG A CA 1
ATOM 2314 C C . ARG A 1 300 ? -8.641 18.953 33.281 1 51.06 300 ARG A C 1
ATOM 2316 O O . ARG A 1 300 ? -8.586 20.188 33.281 1 51.06 300 ARG A O 1
ATOM 2323 N N . MET B 1 1 ? 6.543 -25.109 -1.113 1 86.31 1 MET B N 1
ATOM 2324 C CA . MET B 1 1 ? 6.031 -23.75 -1.319 1 86.31 1 MET B CA 1
ATOM 2325 C C . MET B 1 1 ? 4.559 -23.781 -1.714 1 86.31 1 MET B C 1
ATOM 2327 O O . MET B 1 1 ? 4.152 -24.578 -2.559 1 86.31 1 MET B O 1
ATOM 2331 N N . TRP B 1 2 ? 3.729 -23.078 -1.02 1 94.31 2 TRP B N 1
ATOM 2332 C CA . TRP B 1 2 ? 2.295 -23 -1.277 1 94.31 2 TRP B CA 1
ATOM 2333 C C . TRP B 1 2 ? 1.927 -21.641 -1.879 1 94.31 2 TRP B C 1
ATOM 2335 O O . TRP B 1 2 ? 2.291 -20.594 -1.337 1 94.31 2 TRP B O 1
ATOM 2345 N N . PHE B 1 3 ? 1.295 -21.703 -2.994 1 97.5 3 PHE B N 1
ATOM 2346 C CA . PHE B 1 3 ? 0.951 -20.484 -3.709 1 97.5 3 PHE B CA 1
ATOM 2347 C C . PHE B 1 3 ? -0.126 -19.703 -2.963 1 97.5 3 PHE B C 1
ATOM 2349 O O . PHE B 1 3 ? -1.098 -20.281 -2.479 1 97.5 3 PHE B O 1
ATOM 2356 N N . LYS B 1 4 ? 0.052 -18.406 -2.924 1 97.25 4 LYS B N 1
ATOM 2357 C CA . LYS B 1 4 ? -0.875 -17.594 -2.156 1 97.25 4 LYS B CA 1
ATOM 2358 C C . LYS B 1 4 ? -1.706 -16.688 -3.074 1 97.25 4 LYS B C 1
ATOM 2360 O O . LYS B 1 4 ? -2.725 -16.141 -2.654 1 97.25 4 LYS B O 1
ATOM 2365 N N . GLN B 1 5 ? -1.235 -16.469 -4.219 1 97.94 5 GLN B N 1
ATOM 2366 C CA . GLN B 1 5 ? -1.917 -15.766 -5.305 1 97.94 5 GLN B CA 1
ATOM 2367 C C . GLN B 1 5 ? -1.734 -16.5 -6.629 1 97.94 5 GLN B C 1
ATOM 2369 O O . GLN B 1 5 ? -0.636 -16.969 -6.941 1 97.94 5 GLN B O 1
ATOM 2374 N N . ILE B 1 6 ? -2.809 -16.516 -7.391 1 98.25 6 ILE B N 1
ATOM 2375 C CA . ILE B 1 6 ? -2.678 -17.438 -8.523 1 98.25 6 ILE B CA 1
ATOM 2376 C C . ILE B 1 6 ? -3.262 -16.781 -9.773 1 98.25 6 ILE B C 1
ATOM 2378 O O . ILE B 1 6 ? -4.434 -16.391 -9.797 1 98.25 6 ILE B O 1
ATOM 2382 N N . SER B 1 7 ? -2.453 -16.672 -10.742 1 98.44 7 SER B N 1
ATOM 2383 C CA . SER B 1 7 ? -2.879 -16.609 -12.141 1 98.44 7 SER B CA 1
ATOM 2384 C C . SER B 1 7 ? -2.729 -17.969 -12.812 1 98.44 7 SER B C 1
ATOM 2386 O O . SER B 1 7 ? -1.803 -18.734 -12.508 1 98.44 7 SER B O 1
ATOM 2388 N N . PHE B 1 8 ? -3.666 -18.281 -13.719 1 98.19 8 PHE B N 1
ATOM 2389 C CA . PHE B 1 8 ? -3.557 -19.609 -14.336 1 98.19 8 PHE B CA 1
ATOM 2390 C C . PHE B 1 8 ? -3.842 -19.531 -15.828 1 98.19 8 PHE B C 1
ATOM 2392 O O . PHE B 1 8 ? -4.469 -18.578 -16.297 1 98.19 8 PHE B O 1
ATOM 2399 N N . TYR B 1 9 ? -3.35 -20.562 -16.5 1 97.81 9 TYR B N 1
ATOM 2400 C CA . TYR B 1 9 ? -3.465 -20.656 -17.953 1 97.81 9 TYR B CA 1
ATOM 2401 C C . TYR B 1 9 ? -3.824 -22.062 -18.375 1 97.81 9 TYR B C 1
ATOM 2403 O O . TYR B 1 9 ? -3.072 -23.016 -18.125 1 97.81 9 TYR B O 1
ATOM 2411 N N . PRO B 1 10 ? -5.027 -22.172 -19 1 97.06 10 PRO B N 1
ATOM 2412 C CA . PRO B 1 10 ? -5.363 -23.484 -19.531 1 97.06 10 PRO B CA 1
ATOM 2413 C C . PRO B 1 10 ? -4.434 -23.922 -20.672 1 97.06 10 PRO B C 1
ATOM 2415 O O . PRO B 1 10 ? -4.031 -23.094 -21.484 1 97.06 10 PRO B O 1
ATOM 2418 N N . LEU B 1 11 ? -4.102 -25.188 -20.594 1 96.69 11 LEU B N 1
ATOM 2419 C CA . LEU B 1 11 ? -3.225 -25.797 -21.594 1 96.69 11 LEU B CA 1
ATOM 2420 C C . LEU B 1 11 ? -3.842 -27.078 -22.156 1 96.69 11 LEU B C 1
ATOM 2422 O O . LEU B 1 11 ? -4.754 -27.641 -21.547 1 96.69 11 LEU B O 1
ATOM 2426 N N . ASN B 1 12 ? -3.316 -27.438 -23.328 1 94.75 12 ASN B N 1
ATOM 2427 C CA . ASN B 1 12 ? -3.68 -28.75 -23.875 1 94.75 12 ASN B CA 1
ATOM 2428 C C . ASN B 1 12 ? -2.816 -29.859 -23.297 1 94.75 12 ASN B C 1
ATOM 2430 O O . ASN B 1 12 ? -1.624 -29.938 -23.594 1 94.75 12 ASN B O 1
ATOM 2434 N N . PRO B 1 13 ? -3.465 -30.719 -22.531 1 93.25 13 PRO B N 1
ATOM 2435 C CA . PRO B 1 13 ? -2.678 -31.766 -21.875 1 93.25 13 PRO B CA 1
ATOM 2436 C C . PRO B 1 13 ? -1.983 -32.688 -22.859 1 93.25 13 PRO B C 1
ATOM 2438 O O . PRO B 1 13 ? -0.969 -33.312 -22.516 1 93.25 13 PRO B O 1
ATOM 2441 N N . ASP B 1 14 ? -2.406 -32.781 -24.062 1 93 14 ASP B N 1
ATOM 2442 C CA . ASP B 1 14 ? -1.884 -33.719 -25.047 1 93 14 ASP B CA 1
ATOM 2443 C C . ASP B 1 14 ? -0.599 -33.188 -25.688 1 93 14 ASP B C 1
ATOM 2445 O O . ASP B 1 14 ? 0.131 -33.938 -26.344 1 93 14 ASP B O 1
ATOM 2449 N N . ASN B 1 15 ? -0.304 -32 -25.516 1 90.69 15 ASN B N 1
ATOM 2450 C CA . ASN B 1 15 ? 0.828 -31.375 -26.203 1 90.69 15 ASN B CA 1
ATOM 2451 C C . ASN B 1 15 ? 1.777 -30.719 -25.203 1 90.69 15 ASN B C 1
ATOM 2453 O O . ASN B 1 15 ? 2.361 -29.672 -25.5 1 90.69 15 ASN B O 1
ATOM 2457 N N . LEU B 1 16 ? 1.91 -31.281 -24.016 1 93.56 16 LEU B N 1
ATOM 2458 C CA . LEU B 1 16 ? 2.756 -30.641 -23.016 1 93.56 16 LEU B CA 1
ATOM 2459 C C . LEU B 1 16 ? 4.09 -31.375 -22.891 1 93.56 16 LEU B C 1
ATOM 2461 O O . LEU B 1 16 ? 4.137 -32.594 -22.938 1 93.56 16 LEU B O 1
ATOM 2465 N N . PRO B 1 17 ? 5.117 -30.594 -22.828 1 94.06 17 PRO B N 1
ATOM 2466 C CA . PRO B 1 17 ? 6.414 -31.25 -22.594 1 94.06 17 PRO B CA 1
ATOM 2467 C C . PRO B 1 17 ? 6.535 -31.844 -21.203 1 94.06 17 PRO B C 1
ATOM 2469 O O . PRO B 1 17 ? 5.906 -31.359 -20.25 1 94.06 17 PRO B O 1
ATOM 2472 N N . ASP B 1 18 ? 7.277 -32.875 -21.125 1 93.31 18 ASP B N 1
ATOM 2473 C CA . ASP B 1 18 ? 7.535 -33.438 -19.797 1 93.31 18 ASP B CA 1
ATOM 2474 C C . ASP B 1 18 ? 8.664 -32.688 -19.094 1 93.31 18 ASP B C 1
ATOM 2476 O O . ASP B 1 18 ? 9.266 -31.781 -19.688 1 93.31 18 ASP B O 1
ATOM 2480 N N . ALA B 1 19 ? 8.906 -33 -17.859 1 95.62 19 ALA B N 1
ATOM 2481 C CA . ALA B 1 19 ? 9.852 -32.281 -17 1 95.62 19 ALA B CA 1
ATOM 2482 C C . ALA B 1 19 ? 11.258 -32.312 -17.594 1 95.62 19 ALA B C 1
ATOM 2484 O O . ALA B 1 19 ? 11.984 -31.328 -17.516 1 95.62 19 ALA B O 1
ATOM 2485 N N . GLU B 1 20 ? 11.672 -33.406 -18.125 1 95.19 20 GLU B N 1
ATOM 2486 C CA . GLU B 1 20 ? 13.016 -33.531 -18.688 1 95.19 20 GLU B CA 1
ATOM 2487 C C . GLU B 1 20 ? 13.203 -32.594 -19.891 1 95.19 20 GLU B C 1
ATOM 2489 O O . GLU B 1 20 ? 14.227 -31.922 -20 1 95.19 20 GLU B O 1
ATOM 2494 N N . ALA B 1 21 ? 12.258 -32.625 -20.781 1 95.5 21 ALA B N 1
ATOM 2495 C CA . ALA B 1 21 ? 12.305 -31.75 -21.938 1 95.5 21 ALA B CA 1
ATOM 2496 C C . ALA B 1 21 ? 12.367 -30.281 -21.516 1 95.5 21 ALA B C 1
ATOM 2498 O O . ALA B 1 21 ? 13.125 -29.5 -22.094 1 95.5 21 ALA B O 1
ATOM 2499 N N . VAL B 1 22 ? 11.555 -29.938 -20.516 1 97.62 22 VAL B N 1
ATOM 2500 C CA . VAL B 1 22 ? 11.539 -28.562 -20.016 1 97.62 22 VAL B CA 1
ATOM 2501 C C . VAL B 1 22 ? 12.898 -28.203 -19.422 1 97.62 22 VAL B C 1
ATOM 2503 O O . VAL B 1 22 ? 13.414 -27.109 -19.641 1 97.62 22 VAL B O 1
ATOM 2506 N N . SER B 1 23 ? 13.422 -29.078 -18.672 1 96.5 23 SER B N 1
ATOM 2507 C CA . SER B 1 23 ? 14.719 -28.859 -18.031 1 96.5 23 SER B CA 1
ATOM 2508 C C . SER B 1 23 ? 15.797 -28.531 -19.062 1 96.5 23 SER B C 1
ATOM 2510 O O . SER B 1 23 ? 16.578 -27.594 -18.891 1 96.5 23 SER B O 1
ATOM 2512 N N . VAL B 1 24 ? 15.867 -29.266 -20.109 1 95.81 24 VAL B N 1
ATOM 2513 C CA . VAL B 1 24 ? 16.844 -29.078 -21.172 1 95.81 24 VAL B CA 1
ATOM 2514 C C . VAL B 1 24 ? 16.641 -27.703 -21.812 1 95.81 24 VAL B C 1
ATOM 2516 O O . VAL B 1 24 ? 17.609 -26.953 -22.016 1 95.81 24 VAL B O 1
ATOM 2519 N N . LYS B 1 25 ? 15.43 -27.391 -22.109 1 96.38 25 LYS B N 1
ATOM 2520 C CA . LYS B 1 25 ? 15.117 -26.141 -22.797 1 96.38 25 LYS B CA 1
ATOM 2521 C C . LYS B 1 25 ? 15.414 -24.938 -21.906 1 96.38 25 LYS B C 1
ATOM 2523 O O . LYS B 1 25 ? 15.812 -23.875 -22.391 1 96.38 25 LYS B O 1
ATOM 2528 N N . LEU B 1 26 ? 15.219 -25.031 -20.609 1 97.81 26 LEU B N 1
ATOM 2529 C CA . LEU B 1 26 ? 15.391 -23.922 -19.688 1 97.81 26 LEU B CA 1
ATOM 2530 C C . LEU B 1 26 ? 16.875 -23.625 -19.469 1 97.81 26 LEU B C 1
ATOM 2532 O O . LEU B 1 26 ? 17.219 -22.547 -18.969 1 97.81 26 LEU B O 1
ATOM 2536 N N . GLU B 1 27 ? 17.75 -24.516 -19.75 1 94.75 27 GLU B N 1
ATOM 2537 C CA . GLU B 1 27 ? 19.188 -24.297 -19.594 1 94.75 27 GLU B CA 1
ATOM 2538 C C . GLU B 1 27 ? 19.641 -23.078 -20.391 1 94.75 27 GLU B C 1
ATOM 2540 O O . GLU B 1 27 ? 20.484 -22.312 -19.938 1 94.75 27 GLU B O 1
ATOM 2545 N N . GLY B 1 28 ? 19.094 -22.922 -21.562 1 95.06 28 GLY B N 1
ATOM 2546 C CA . GLY B 1 28 ? 19.453 -21.797 -22.422 1 95.06 28 GLY B CA 1
ATOM 2547 C C . GLY B 1 28 ? 18.891 -20.469 -21.938 1 95.06 28 GLY B C 1
ATOM 2548 O O . GLY B 1 28 ? 19.297 -19.406 -22.422 1 95.06 28 GLY B O 1
ATOM 2549 N N . ALA B 1 29 ? 18 -20.547 -21.031 1 97.25 29 ALA B N 1
ATOM 2550 C CA . ALA B 1 29 ? 17.344 -19.344 -20.531 1 97.25 29 ALA B CA 1
ATOM 2551 C C . ALA B 1 29 ? 17.625 -19.156 -19.031 1 97.25 29 ALA B C 1
ATOM 2553 O O . ALA B 1 29 ? 16.828 -18.547 -18.312 1 97.25 29 ALA B O 1
ATOM 2554 N N . ALA B 1 30 ? 18.703 -19.672 -18.578 1 97.19 30 ALA B N 1
ATOM 2555 C CA . ALA B 1 30 ? 19.078 -19.625 -17.172 1 97.19 30 ALA B CA 1
ATOM 2556 C C . ALA B 1 30 ? 19.422 -18.203 -16.734 1 97.19 30 ALA B C 1
ATOM 2558 O O . ALA B 1 30 ? 19.891 -17.406 -17.547 1 97.19 30 ALA B O 1
ATOM 2559 N N . PHE B 1 31 ? 19.25 -17.984 -15.562 1 97.06 31 PHE B N 1
ATOM 2560 C CA . PHE B 1 31 ? 19.531 -16.672 -14.969 1 97.06 31 PHE B CA 1
ATOM 2561 C C . PHE B 1 31 ? 21 -16.328 -15.062 1 97.06 31 PHE B C 1
ATOM 2563 O O . PHE B 1 31 ? 21.859 -17.203 -14.859 1 97.06 31 PHE B O 1
ATOM 2570 N N . LYS B 1 32 ? 21.203 -15.016 -15.375 1 94.81 32 LYS B N 1
ATOM 2571 C CA . LYS B 1 32 ? 22.531 -14.414 -15.359 1 94.81 32 LYS B CA 1
ATOM 2572 C C . LYS B 1 32 ? 22.547 -13.141 -14.516 1 94.81 32 LYS B C 1
ATOM 2574 O O . LYS B 1 32 ? 21.609 -12.359 -14.555 1 94.81 32 LYS B O 1
ATOM 2579 N N . PRO B 1 33 ? 23.625 -12.945 -13.773 1 91.81 33 PRO B N 1
ATOM 2580 C CA . PRO B 1 33 ? 23.703 -11.758 -12.93 1 91.81 33 PRO B CA 1
ATOM 2581 C C . PRO B 1 33 ? 23.625 -10.461 -13.727 1 91.81 33 PRO B C 1
ATOM 2583 O O . PRO B 1 33 ? 24 -10.43 -14.906 1 91.81 33 PRO B O 1
ATOM 2586 N N . VAL B 1 34 ? 23.156 -9.477 -13.078 1 92.06 34 VAL B N 1
ATOM 2587 C CA . VAL B 1 34 ? 23.031 -8.156 -13.688 1 92.06 34 VAL B CA 1
ATOM 2588 C C . VAL B 1 34 ? 24.422 -7.559 -13.898 1 92.06 34 VAL B C 1
ATOM 2590 O O . VAL B 1 34 ? 25.281 -7.648 -13.016 1 92.06 34 VAL B O 1
ATOM 2593 N N . MET B 1 35 ? 24.703 -7.074 -15.062 1 83.94 35 MET B N 1
ATOM 2594 C CA . MET B 1 35 ? 26.031 -6.52 -15.352 1 83.94 35 MET B CA 1
ATOM 2595 C C . MET B 1 35 ? 25.922 -5.07 -15.812 1 83.94 35 MET B C 1
ATOM 2597 O O . MET B 1 35 ? 24.938 -4.691 -16.469 1 83.94 35 MET B O 1
ATOM 2601 N N . GLY B 1 36 ? 26.875 -4.281 -15.453 1 82.62 36 GLY B N 1
ATOM 2602 C CA . GLY B 1 36 ? 27.141 -2.973 -16.031 1 82.62 36 GLY B CA 1
ATOM 2603 C C . GLY B 1 36 ? 26 -1.997 -15.844 1 82.62 36 GLY B C 1
ATOM 2604 O O . GLY B 1 36 ? 25.578 -1.725 -14.719 1 82.62 36 GLY B O 1
ATOM 2605 N N . LEU B 1 37 ? 25.406 -1.637 -17.031 1 89.19 37 LEU B N 1
ATOM 2606 C CA . LEU B 1 37 ? 24.453 -0.53 -17.047 1 89.19 37 LEU B CA 1
ATOM 2607 C C . LEU B 1 37 ? 23.016 -1.043 -17.141 1 89.19 37 LEU B C 1
ATOM 2609 O O . LEU B 1 37 ? 22.078 -0.253 -17.234 1 89.19 37 LEU B O 1
ATOM 2613 N N . ASP B 1 38 ? 22.938 -2.389 -16.953 1 92.5 38 ASP B N 1
ATOM 2614 C CA . ASP B 1 38 ? 21.578 -2.928 -16.969 1 92.5 38 ASP B CA 1
ATOM 2615 C C . ASP B 1 38 ? 20.875 -2.701 -15.641 1 92.5 38 ASP B C 1
ATOM 2617 O O . ASP B 1 38 ? 21.484 -2.832 -14.578 1 92.5 38 ASP B O 1
ATOM 2621 N N . TRP B 1 39 ? 19.594 -2.395 -15.75 1 95.31 39 TRP B N 1
ATOM 2622 C CA . TRP B 1 39 ? 18.812 -2.15 -14.547 1 95.31 39 TRP B CA 1
ATOM 2623 C C . TRP B 1 39 ? 18.406 -3.465 -13.883 1 95.31 39 TRP B C 1
ATOM 2625 O O . TRP B 1 39 ? 18.141 -3.5 -12.68 1 95.31 39 TRP B O 1
ATOM 2635 N N . PHE B 1 40 ? 18.281 -4.508 -14.727 1 96.88 40 PHE B N 1
ATOM 2636 C CA . PHE B 1 40 ? 17.891 -5.797 -14.164 1 96.88 40 PHE B CA 1
ATOM 2637 C C . PHE B 1 40 ? 18.297 -6.934 -15.102 1 96.88 40 PHE B C 1
ATOM 2639 O O . PHE B 1 40 ? 18.688 -6.691 -16.25 1 96.88 40 PHE B O 1
ATOM 2646 N N . SER B 1 41 ? 18.359 -8.086 -14.57 1 96.62 41 SER B N 1
ATOM 2647 C CA . SER B 1 41 ? 18.484 -9.328 -15.32 1 96.62 41 SER B CA 1
ATOM 2648 C C . SER B 1 41 ? 17.453 -10.359 -14.859 1 96.62 41 SER B C 1
ATOM 2650 O O . SER B 1 41 ? 17.016 -10.328 -13.719 1 96.62 41 SER B O 1
ATOM 2652 N N . GLU B 1 42 ? 17.047 -11.156 -15.789 1 96.56 42 GLU B N 1
ATOM 2653 C CA . GLU B 1 42 ? 16.062 -12.18 -15.477 1 96.56 42 GLU B CA 1
ATOM 2654 C C . GLU B 1 42 ? 16.391 -13.5 -16.172 1 96.56 42 GLU B C 1
ATOM 2656 O O . GLU B 1 42 ? 17.031 -13.508 -17.219 1 96.56 42 GLU B O 1
ATOM 2661 N N . GLY B 1 43 ? 15.992 -14.555 -15.562 1 97.94 43 GLY B N 1
ATOM 2662 C CA . GLY B 1 43 ? 16.156 -15.891 -16.109 1 97.94 43 GLY B CA 1
ATOM 2663 C C . GLY B 1 43 ? 15.672 -16.984 -15.172 1 97.94 43 GLY B C 1
ATOM 2664 O O . GLY B 1 43 ? 15.32 -16.719 -14.023 1 97.94 43 GLY B O 1
ATOM 2665 N N . PHE B 1 44 ? 15.648 -18.188 -15.656 1 98.62 44 PHE B N 1
ATOM 2666 C CA . PHE B 1 44 ? 15.148 -19.297 -14.859 1 98.62 44 PHE B CA 1
ATOM 2667 C C . PHE B 1 44 ? 16.203 -19.797 -13.883 1 98.62 44 PHE B C 1
ATOM 2669 O O . PHE B 1 44 ? 17.391 -19.844 -14.219 1 98.62 44 PHE B O 1
ATOM 2676 N N . ALA B 1 45 ? 15.844 -20.062 -12.695 1 97.06 45 ALA B N 1
ATOM 2677 C CA . ALA B 1 45 ? 16.688 -20.578 -11.617 1 97.06 45 ALA B CA 1
ATOM 2678 C C . ALA B 1 45 ? 16.016 -21.734 -10.891 1 97.06 45 ALA B C 1
ATOM 2680 O O . ALA B 1 45 ? 14.805 -21.922 -11.023 1 97.06 45 ALA B O 1
ATOM 2681 N N . PRO B 1 46 ? 16.797 -22.531 -10.148 1 95.94 46 PRO B N 1
ATOM 2682 C CA . PRO B 1 46 ? 16.188 -23.656 -9.438 1 95.94 46 PRO B CA 1
ATOM 2683 C C . PRO B 1 46 ? 15.031 -23.234 -8.523 1 95.94 46 PRO B C 1
ATOM 2685 O O . PRO B 1 46 ? 15.203 -22.344 -7.691 1 95.94 46 PRO B O 1
ATOM 2688 N N . PRO B 1 47 ? 13.93 -23.844 -8.68 1 97 47 PRO B N 1
ATOM 2689 C CA . PRO B 1 47 ? 12.789 -23.484 -7.832 1 97 47 PRO B CA 1
ATOM 2690 C C . PRO B 1 47 ? 12.945 -23.969 -6.391 1 97 47 PRO B C 1
ATOM 2692 O O . PRO B 1 47 ? 12.25 -23.484 -5.496 1 97 47 PRO B O 1
ATOM 2695 N N . GLN B 1 48 ? 13.812 -24.938 -6.172 1 94.81 48 GLN B N 1
ATOM 2696 C CA . GLN B 1 48 ? 14.055 -25.484 -4.844 1 94.81 48 GLN B CA 1
ATOM 2697 C C . GLN B 1 48 ? 15.5 -25.25 -4.41 1 94.81 48 GLN B C 1
ATOM 2699 O O . GLN B 1 48 ? 16.438 -25.453 -5.195 1 94.81 48 GLN B O 1
ATOM 2704 N N . PRO B 1 49 ? 15.719 -24.891 -3.195 1 87.12 49 PRO B N 1
ATOM 2705 C CA . PRO B 1 49 ? 17.062 -24.547 -2.74 1 87.12 49 PRO B CA 1
ATOM 2706 C C . PRO B 1 49 ? 17.969 -25.766 -2.621 1 87.12 49 PRO B C 1
ATOM 2708 O O . PRO B 1 49 ? 19.203 -25.625 -2.652 1 87.12 49 PRO B O 1
ATOM 2711 N N . PHE B 1 50 ? 17.391 -26.969 -2.494 1 86.88 50 PHE B N 1
ATOM 2712 C CA . PHE B 1 50 ? 18.203 -28.156 -2.242 1 86.88 50 PHE B CA 1
ATOM 2713 C C . PHE B 1 50 ? 18.641 -28.797 -3.553 1 86.88 50 PHE B C 1
ATOM 2715 O O . PHE B 1 50 ? 19.375 -29.797 -3.551 1 86.88 50 PHE B O 1
ATOM 2722 N N . SER B 1 51 ? 18.188 -28.266 -4.648 1 90.12 51 SER B N 1
ATOM 2723 C CA . SER B 1 51 ? 18.516 -28.812 -5.961 1 90.12 51 SER B CA 1
ATOM 2724 C C . SER B 1 51 ? 19.016 -27.719 -6.902 1 90.12 51 SER B C 1
ATOM 2726 O O . SER B 1 51 ? 18.484 -26.609 -6.922 1 90.12 51 SER B O 1
ATOM 2728 N N . PRO B 1 52 ? 19.984 -28.031 -7.703 1 90.62 52 PRO B N 1
ATOM 2729 C CA . PRO B 1 52 ? 20.484 -27.047 -8.68 1 90.62 52 PRO B CA 1
ATOM 2730 C C . PRO B 1 52 ? 19.688 -27.047 -9.977 1 90.62 52 PRO B C 1
ATOM 2732 O O . PRO B 1 52 ? 19.938 -26.234 -10.859 1 90.62 52 PRO B O 1
ATOM 2735 N N . GLU B 1 53 ? 18.719 -27.938 -10.094 1 94.19 53 GLU B N 1
ATOM 2736 C CA . GLU B 1 53 ? 17.953 -28.094 -11.328 1 94.19 53 GLU B CA 1
ATOM 2737 C C . GLU B 1 53 ? 16.906 -26.984 -11.484 1 94.19 53 GLU B C 1
ATOM 2739 O O . GLU B 1 53 ? 16.234 -26.609 -10.516 1 94.19 53 GLU B O 1
ATOM 2744 N N . ASN B 1 54 ? 16.734 -26.594 -12.719 1 97.19 54 ASN B N 1
ATOM 2745 C CA . ASN B 1 54 ? 15.797 -25.5 -13 1 97.19 54 ASN B CA 1
ATOM 2746 C C . ASN B 1 54 ? 14.359 -26 -13.039 1 97.19 54 ASN B C 1
ATOM 2748 O O . ASN B 1 54 ? 13.422 -25.203 -13.141 1 97.19 54 ASN B O 1
ATOM 2752 N N . VAL B 1 55 ? 14.172 -27.297 -12.961 1 98 55 VAL B N 1
ATOM 2753 C CA . VAL B 1 55 ? 12.836 -27.891 -12.969 1 98 55 VAL B CA 1
ATOM 2754 C C . VAL B 1 55 ? 12.695 -28.875 -11.812 1 98 55 VAL B C 1
ATOM 2756 O O . VAL B 1 55 ? 13.602 -29.656 -11.539 1 98 55 VAL B O 1
ATOM 2759 N N . PHE B 1 56 ? 11.672 -28.781 -11.117 1 97.88 56 PHE B N 1
ATOM 2760 C CA . PHE B 1 56 ? 11.352 -29.75 -10.078 1 97.88 56 PHE B CA 1
ATOM 2761 C C . PHE B 1 56 ? 10.18 -30.625 -10.484 1 97.88 56 PHE B C 1
ATOM 2763 O O . PHE B 1 56 ? 9.031 -30.188 -10.492 1 97.88 56 PHE B O 1
ATOM 2770 N N . ALA B 1 57 ? 10.469 -31.828 -10.742 1 97.44 57 ALA B N 1
ATOM 2771 C CA . ALA B 1 57 ? 9.461 -32.781 -11.211 1 97.44 57 ALA B CA 1
ATOM 2772 C C . ALA B 1 57 ? 8.789 -33.5 -10.031 1 97.44 57 ALA B C 1
ATOM 2774 O O . ALA B 1 57 ? 9.461 -33.875 -9.078 1 97.44 57 ALA B O 1
ATOM 2775 N N . ALA B 1 58 ? 7.52 -33.562 -10.109 1 95.94 58 ALA B N 1
ATOM 2776 C CA . ALA B 1 58 ? 6.773 -34.281 -9.07 1 95.94 58 ALA B CA 1
ATOM 2777 C C . ALA B 1 58 ? 5.5 -34.906 -9.648 1 95.94 58 ALA B C 1
ATOM 2779 O O . ALA B 1 58 ? 4.488 -34.219 -9.805 1 95.94 58 ALA B O 1
ATOM 2780 N N . ASP B 1 59 ? 5.383 -36.125 -9.875 1 94.69 59 ASP B N 1
ATOM 2781 C CA . ASP B 1 59 ? 4.266 -36.969 -10.305 1 94.69 59 ASP B CA 1
ATOM 2782 C C . ASP B 1 59 ? 3.305 -36.188 -11.195 1 94.69 59 ASP B C 1
ATOM 2784 O O . ASP B 1 59 ? 2.215 -35.812 -10.758 1 94.69 59 ASP B O 1
ATOM 2788 N N . GLY B 1 60 ? 3.609 -36.031 -12.469 1 95.25 60 GLY B N 1
ATOM 2789 C CA . GLY B 1 60 ? 2.719 -35.406 -13.445 1 95.25 60 GLY B CA 1
ATOM 2790 C C . GLY B 1 60 ? 2.74 -33.906 -13.406 1 95.25 60 GLY B C 1
ATOM 2791 O O . GLY B 1 60 ? 1.968 -33.25 -14.109 1 95.25 60 GLY B O 1
ATOM 2792 N N . THR B 1 61 ? 3.57 -33.281 -12.492 1 97.69 61 THR B N 1
ATOM 2793 C CA . THR B 1 61 ? 3.711 -31.844 -12.414 1 97.69 61 THR B CA 1
ATOM 2794 C C . THR B 1 61 ? 5.18 -31.438 -12.492 1 97.69 61 THR B C 1
ATOM 2796 O O . THR B 1 61 ? 6.07 -32.25 -12.18 1 97.69 61 THR B O 1
ATOM 2799 N N . TRP B 1 62 ? 5.418 -30.281 -12.992 1 98.12 62 TRP B N 1
ATOM 2800 C CA . TRP B 1 62 ? 6.766 -29.734 -12.906 1 98.12 62 TRP B CA 1
ATOM 2801 C C . TRP B 1 62 ? 6.734 -28.266 -12.477 1 98.12 62 TRP B C 1
ATOM 2803 O O . TRP B 1 62 ? 5.852 -27.516 -12.891 1 98.12 62 TRP B O 1
ATOM 2813 N N . GLY B 1 63 ? 7.594 -27.938 -11.523 1 98.38 63 GLY B N 1
ATOM 2814 C CA . GLY B 1 63 ? 7.727 -26.609 -10.969 1 98.38 63 GLY B CA 1
ATOM 2815 C C . GLY B 1 63 ? 8.953 -25.859 -11.484 1 98.38 63 GLY B C 1
ATOM 2816 O O . GLY B 1 63 ? 10.016 -26.469 -11.656 1 98.38 63 GLY B O 1
ATOM 2817 N N . ILE B 1 64 ? 8.805 -24.562 -11.781 1 98.5 64 ILE B N 1
ATOM 2818 C CA . ILE B 1 64 ? 9.891 -23.703 -12.25 1 98.5 64 ILE B CA 1
ATOM 2819 C C . ILE B 1 64 ? 9.867 -22.375 -11.492 1 98.5 64 ILE B C 1
ATOM 2821 O O . ILE B 1 64 ? 8.914 -22.094 -10.773 1 98.5 64 ILE B O 1
ATOM 2825 N N . SER B 1 65 ? 10.906 -21.562 -11.664 1 98.38 65 SER B N 1
ATOM 2826 C CA . SER B 1 65 ? 10.977 -20.234 -11.07 1 98.38 65 SER B CA 1
ATOM 2827 C C . SER B 1 65 ? 11.711 -19.266 -11.984 1 98.38 65 SER B C 1
ATOM 2829 O O . SER B 1 65 ? 12.719 -19.625 -12.594 1 98.38 65 SER B O 1
ATOM 2831 N N . LEU B 1 66 ? 11.133 -18.156 -12.164 1 98.31 66 LEU B N 1
ATOM 2832 C CA . LEU B 1 66 ? 11.789 -17.047 -12.867 1 98.31 66 LEU B CA 1
ATOM 2833 C C . LEU B 1 66 ? 12.391 -16.062 -11.875 1 98.31 66 LEU B C 1
ATOM 2835 O O . LEU B 1 66 ? 11.664 -15.398 -11.133 1 98.31 66 LEU B O 1
ATOM 2839 N N . LYS B 1 67 ? 13.664 -15.992 -11.867 1 97.5 67 LYS B N 1
ATOM 2840 C CA . LYS B 1 67 ? 14.398 -15.109 -10.969 1 97.5 67 LYS B CA 1
ATOM 2841 C C . LYS B 1 67 ? 14.688 -13.766 -11.641 1 97.5 67 LYS B C 1
ATOM 2843 O O . LYS B 1 67 ? 15.031 -13.719 -12.82 1 97.5 67 LYS B O 1
ATOM 2848 N N . LYS B 1 68 ? 14.516 -12.688 -10.922 1 97.06 68 LYS B N 1
ATOM 2849 C CA . LYS B 1 68 ? 14.852 -11.336 -11.367 1 97.06 68 LYS B CA 1
ATOM 2850 C C . LYS B 1 68 ? 15.773 -10.641 -10.367 1 97.06 68 LYS B C 1
ATOM 2852 O O . LYS B 1 68 ? 15.492 -10.625 -9.164 1 97.06 68 LYS B O 1
ATOM 2857 N N . SER B 1 69 ? 16.875 -10.156 -10.844 1 96.81 69 SER B N 1
ATOM 2858 C CA . SER B 1 69 ? 17.781 -9.32 -10.055 1 96.81 69 SER B CA 1
ATOM 2859 C C . SER B 1 69 ? 17.75 -7.871 -10.523 1 96.81 69 SER B C 1
ATOM 2861 O O . SER B 1 69 ? 17.984 -7.586 -11.695 1 96.81 69 SER B O 1
ATOM 2863 N N . GLU B 1 70 ? 17.438 -6.992 -9.609 1 97 70 GLU B N 1
ATOM 2864 C CA . GLU B 1 70 ? 17.25 -5.594 -9.977 1 97 70 GLU B CA 1
ATOM 2865 C C . GLU B 1 70 ? 18.172 -4.68 -9.172 1 97 70 GLU B C 1
ATOM 2867 O O . GLU B 1 70 ? 18.391 -4.906 -7.984 1 97 70 GLU B O 1
ATOM 2872 N N . LYS B 1 71 ? 18.688 -3.656 -9.898 1 96.69 71 LYS B N 1
ATOM 2873 C CA . LYS B 1 71 ? 19.5 -2.641 -9.219 1 96.69 71 LYS B CA 1
ATOM 2874 C C . LYS B 1 71 ? 18.641 -1.792 -8.289 1 96.69 71 LYS B C 1
ATOM 2876 O O . LYS B 1 71 ? 17.531 -1.368 -8.664 1 96.69 71 LYS B O 1
ATOM 2881 N N . VAL B 1 72 ? 19.172 -1.606 -7.074 1 97 72 VAL B N 1
ATOM 2882 C CA . VAL B 1 72 ? 18.469 -0.808 -6.082 1 97 72 VAL B CA 1
ATOM 2883 C C . VAL B 1 72 ? 18.922 0.647 -6.164 1 97 72 VAL B C 1
ATOM 2885 O O . VAL B 1 72 ? 19.859 1.053 -5.469 1 97 72 VAL B O 1
ATOM 2888 N N . LEU B 1 73 ? 18.234 1.409 -6.961 1 96.88 73 LEU B N 1
ATOM 2889 C CA . LEU B 1 73 ? 18.516 2.83 -7.141 1 96.88 73 LEU B CA 1
ATOM 2890 C C . LEU B 1 73 ? 17.219 3.635 -7.215 1 96.88 73 LEU B C 1
ATOM 2892 O O . LEU B 1 73 ? 16.812 4.047 -8.297 1 96.88 73 LEU B O 1
ATOM 2896 N N . PRO B 1 74 ? 16.656 3.924 -6.082 1 96.81 74 PRO B N 1
ATOM 2897 C CA . PRO B 1 74 ? 15.422 4.699 -6.055 1 96.81 74 PRO B CA 1
ATOM 2898 C C . PRO B 1 74 ? 15.578 6.078 -6.691 1 96.81 74 PRO B C 1
ATOM 2900 O O . PRO B 1 74 ? 16.641 6.684 -6.613 1 96.81 74 PRO B O 1
ATOM 2903 N N . ALA B 1 75 ? 14.461 6.531 -7.23 1 96.56 75 ALA B N 1
ATOM 2904 C CA . ALA B 1 75 ? 14.453 7.848 -7.859 1 96.56 75 ALA B CA 1
ATOM 2905 C C . ALA B 1 75 ? 14.852 8.938 -6.867 1 96.56 75 ALA B C 1
ATOM 2907 O O . ALA B 1 75 ? 15.453 9.945 -7.25 1 96.56 75 ALA B O 1
ATOM 2908 N N . GLY B 1 76 ? 14.531 8.672 -5.648 1 96.31 76 GLY B N 1
ATOM 2909 C CA . GLY B 1 76 ? 14.867 9.641 -4.613 1 96.31 76 GLY B CA 1
ATOM 2910 C C . GLY B 1 76 ? 16.359 9.852 -4.461 1 96.31 76 GLY B C 1
ATOM 2911 O O . GLY B 1 76 ? 16.797 10.969 -4.188 1 96.31 76 GLY B O 1
ATOM 2912 N N . VAL B 1 77 ? 17.125 8.852 -4.664 1 97.31 77 VAL B N 1
ATOM 2913 C CA . VAL B 1 77 ? 18.578 8.953 -4.594 1 97.31 77 VAL B CA 1
ATOM 2914 C C . VAL B 1 77 ? 19.094 9.828 -5.734 1 97.31 77 VAL B C 1
ATOM 2916 O O . VAL B 1 77 ? 19.922 10.719 -5.516 1 97.31 77 VAL B O 1
ATOM 2919 N N . ILE B 1 78 ? 18.594 9.57 -6.867 1 97.5 78 ILE B N 1
ATOM 2920 C CA . ILE B 1 78 ? 19 10.328 -8.047 1 97.5 78 ILE B CA 1
ATOM 2921 C C . ILE B 1 78 ? 18.641 11.805 -7.863 1 97.5 78 ILE B C 1
ATOM 2923 O O . ILE B 1 78 ? 19.453 12.688 -8.141 1 97.5 78 ILE B O 1
ATOM 2927 N N . ARG B 1 79 ? 17.469 11.977 -7.391 1 95.94 79 ARG B N 1
ATOM 2928 C CA . ARG B 1 79 ? 17 13.336 -7.168 1 95.94 79 ARG B CA 1
ATOM 2929 C C . ARG B 1 79 ? 17.891 14.07 -6.168 1 95.94 79 ARG B C 1
ATOM 2931 O O . ARG B 1 79 ? 18.25 15.227 -6.379 1 95.94 79 ARG B O 1
ATOM 2938 N N . ASP B 1 80 ? 18.219 13.43 -5.129 1 95.38 80 ASP B N 1
ATOM 2939 C CA . ASP B 1 80 ? 19.062 14.039 -4.102 1 95.38 80 ASP B CA 1
ATOM 2940 C C . ASP B 1 80 ? 20.422 14.438 -4.668 1 95.38 80 ASP B C 1
ATOM 2942 O O . ASP B 1 80 ? 20.875 15.562 -4.449 1 95.38 80 ASP B O 1
ATOM 2946 N N . VAL B 1 81 ? 21.031 13.609 -5.422 1 96.31 81 VAL B N 1
ATOM 2947 C CA . VAL B 1 81 ? 22.344 13.875 -6.008 1 96.31 81 VAL B CA 1
ATOM 2948 C C . VAL B 1 81 ? 22.219 14.984 -7.051 1 96.31 81 VAL B C 1
ATOM 2950 O O . VAL B 1 81 ? 23.094 15.859 -7.141 1 96.31 81 VAL B O 1
ATOM 2953 N N . LEU B 1 82 ? 21.172 14.938 -7.797 1 96.69 82 LEU B N 1
ATOM 2954 C CA . LEU B 1 82 ? 20.922 15.969 -8.797 1 96.69 82 LEU B CA 1
ATOM 2955 C C . LEU B 1 82 ? 20.797 17.344 -8.141 1 96.69 82 LEU B C 1
ATOM 2957 O O . LEU B 1 82 ? 21.422 18.312 -8.602 1 96.69 82 LEU B O 1
ATOM 2961 N N . ASP B 1 83 ? 20 17.391 -7.133 1 92.88 83 ASP B N 1
ATOM 2962 C CA . ASP B 1 83 ? 19.797 18.656 -6.426 1 92.88 83 ASP B CA 1
ATOM 2963 C C . ASP B 1 83 ? 21.125 19.203 -5.895 1 92.88 83 ASP B C 1
ATOM 2965 O O . ASP B 1 83 ? 21.375 20.406 -5.961 1 92.88 83 ASP B O 1
ATOM 2969 N N . GLU B 1 84 ? 21.922 18.359 -5.375 1 92.38 84 GLU B N 1
ATOM 2970 C CA . GLU B 1 84 ? 23.234 18.766 -4.875 1 92.38 84 GLU B CA 1
ATOM 2971 C C . GLU B 1 84 ? 24.109 19.297 -6 1 92.38 84 GLU B C 1
ATOM 2973 O O . GLU B 1 84 ? 24.766 20.328 -5.836 1 92.38 84 GLU B O 1
ATOM 2978 N N . LYS B 1 85 ? 24.125 18.641 -7.082 1 95.44 85 LYS B N 1
ATOM 2979 C CA . LYS B 1 85 ? 24.922 19.062 -8.227 1 95.44 85 LYS B CA 1
ATOM 2980 C C . LYS B 1 85 ? 24.438 20.406 -8.766 1 95.44 85 LYS B C 1
ATOM 2982 O O . LYS B 1 85 ? 25.25 21.25 -9.125 1 95.44 85 LYS B O 1
ATOM 2987 N N . ILE B 1 86 ? 23.188 20.547 -8.82 1 94.44 86 ILE B N 1
ATOM 2988 C CA . ILE B 1 86 ? 22.609 21.797 -9.289 1 94.44 86 ILE B CA 1
ATOM 2989 C C . ILE B 1 86 ? 23 22.938 -8.359 1 94.44 86 ILE B C 1
ATOM 2991 O O . ILE B 1 86 ? 23.422 24 -8.812 1 94.44 86 ILE B O 1
ATOM 2995 N N . ALA B 1 87 ? 22.875 22.719 -7.117 1 90 87 ALA B N 1
ATOM 2996 C CA . ALA B 1 87 ? 23.25 23.734 -6.137 1 90 87 ALA B CA 1
ATOM 2997 C C . ALA B 1 87 ? 24.719 24.125 -6.293 1 90 87 ALA B C 1
ATOM 2999 O O . ALA B 1 87 ? 25.062 25.297 -6.207 1 90 87 ALA B O 1
ATOM 3000 N N . GLU B 1 88 ? 25.531 23.156 -6.5 1 93.06 88 GLU B N 1
ATOM 3001 C CA . GLU B 1 88 ? 26.953 23.406 -6.703 1 93.06 88 GLU B CA 1
ATOM 3002 C C . GLU B 1 88 ? 27.203 24.266 -7.934 1 93.06 88 GLU B C 1
ATOM 3004 O O . GLU B 1 88 ? 27.984 25.234 -7.875 1 93.06 88 GLU B O 1
ATOM 3009 N N . ILE B 1 89 ? 26.547 23.969 -8.961 1 94.19 89 ILE B N 1
ATOM 3010 C CA . ILE B 1 89 ? 26.688 24.703 -10.203 1 94.19 89 ILE B CA 1
ATOM 3011 C C . ILE B 1 89 ? 26.203 26.141 -10.016 1 94.19 89 ILE B C 1
ATOM 3013 O O . ILE B 1 89 ? 26.875 27.094 -10.414 1 94.19 89 ILE B O 1
ATOM 3017 N N . GLU B 1 90 ? 25.078 26.25 -9.422 1 91 90 GLU B N 1
ATOM 3018 C CA . GLU B 1 90 ? 24.484 27.562 -9.234 1 91 90 GLU B CA 1
ATOM 3019 C C . GLU B 1 90 ? 25.344 28.422 -8.289 1 91 90 GLU B C 1
ATOM 3021 O O . GLU B 1 90 ? 25.516 29.609 -8.516 1 91 90 GLU B O 1
ATOM 3026 N N . ASN B 1 91 ? 25.891 27.828 -7.293 1 89.12 91 ASN B N 1
ATOM 3027 C CA . ASN B 1 91 ? 26.766 28.531 -6.359 1 89.12 91 ASN B CA 1
ATOM 3028 C C . ASN B 1 91 ? 28.094 28.906 -7.012 1 89.12 91 ASN B C 1
ATOM 3030 O O . ASN B 1 91 ? 28.609 30.016 -6.785 1 89.12 91 ASN B O 1
ATOM 3034 N N . ASN B 1 92 ? 28.594 28.047 -7.855 1 93.31 92 ASN B N 1
ATOM 3035 C CA . ASN B 1 92 ? 29.906 28.25 -8.445 1 93.31 92 ASN B CA 1
ATOM 3036 C C . ASN B 1 92 ? 29.844 29.141 -9.672 1 93.31 92 ASN B C 1
ATOM 3038 O O . ASN B 1 92 ? 30.75 29.938 -9.914 1 93.31 92 ASN B O 1
ATOM 3042 N N . GLU B 1 93 ? 28.719 29.047 -10.398 1 93.12 93 GLU B N 1
ATOM 3043 C CA . GLU B 1 93 ? 28.672 29.75 -11.672 1 93.12 93 GLU B CA 1
ATOM 3044 C C . GLU B 1 93 ? 27.672 30.906 -11.625 1 93.12 93 GLU B C 1
ATOM 3046 O O . GLU B 1 93 ? 27.609 31.719 -12.547 1 93.12 93 GLU B O 1
ATOM 3051 N N . GLY B 1 94 ? 26.797 30.969 -10.656 1 89.44 94 GLY B N 1
ATOM 3052 C CA . GLY B 1 94 ? 25.844 32.031 -10.484 1 89.44 94 GLY B CA 1
ATOM 3053 C C . GLY B 1 94 ? 24.734 32.031 -11.531 1 89.44 94 GLY B C 1
ATOM 3054 O O . GLY B 1 94 ? 24.297 33.094 -11.984 1 89.44 94 GLY B O 1
ATOM 3055 N N . ARG B 1 95 ? 24.469 30.953 -12.086 1 91.69 95 ARG B N 1
ATOM 3056 C CA . ARG B 1 95 ? 23.422 30.828 -13.094 1 91.69 95 ARG B CA 1
ATOM 3057 C C . ARG B 1 95 ? 22.438 29.734 -12.727 1 91.69 95 ARG B C 1
ATOM 3059 O O . ARG B 1 95 ? 22.734 28.875 -11.906 1 91.69 95 ARG B O 1
ATOM 3066 N N . THR B 1 96 ? 21.344 29.828 -13.406 1 89.31 96 THR B N 1
ATOM 3067 C CA . THR B 1 96 ? 20.328 28.797 -13.211 1 89.31 96 THR B CA 1
ATOM 3068 C C . THR B 1 96 ? 20.547 27.641 -14.188 1 89.31 96 THR B C 1
ATOM 3070 O O . THR B 1 96 ? 21.047 27.828 -15.297 1 89.31 96 THR B O 1
ATOM 3073 N N . VAL B 1 97 ? 20.359 26.5 -13.766 1 93.69 97 VAL B N 1
ATOM 3074 C CA . VAL B 1 97 ? 20.469 25.297 -14.602 1 93.69 97 VAL B CA 1
ATOM 3075 C C . VAL B 1 97 ? 19.172 25.078 -15.359 1 93.69 97 VAL B C 1
ATOM 3077 O O . VAL B 1 97 ? 18.109 24.938 -14.758 1 93.69 97 VAL B O 1
ATOM 3080 N N . GLY B 1 98 ? 19.234 25.078 -16.641 1 93.94 98 GLY B N 1
ATOM 3081 C CA . GLY B 1 98 ? 18.047 24.922 -17.469 1 93.94 98 GLY B CA 1
ATOM 3082 C C . GLY B 1 98 ? 17.531 23.5 -17.5 1 93.94 98 GLY B C 1
ATOM 3083 O O . GLY B 1 98 ? 18.203 22.562 -17.047 1 93.94 98 GLY B O 1
ATOM 3084 N N . ARG B 1 99 ? 16.359 23.266 -18.156 1 94.12 99 ARG B N 1
ATOM 3085 C CA . ARG B 1 99 ? 15.656 21.984 -18.188 1 94.12 99 ARG B CA 1
ATOM 3086 C C . ARG B 1 99 ? 16.484 20.922 -18.922 1 94.12 99 ARG B C 1
ATOM 3088 O O . ARG B 1 99 ? 16.625 19.797 -18.438 1 94.12 99 ARG B O 1
ATOM 3095 N N . LYS B 1 100 ? 17.016 21.281 -20.016 1 96.38 100 LYS B N 1
ATOM 3096 C CA . LYS B 1 100 ? 17.797 20.344 -20.812 1 96.38 100 LYS B CA 1
ATOM 3097 C C . LYS B 1 100 ? 19.047 19.891 -20.062 1 96.38 100 LYS B C 1
ATOM 3099 O O . LYS B 1 100 ? 19.375 18.703 -20.062 1 96.38 100 LYS B O 1
ATOM 3104 N N . GLU B 1 101 ? 19.766 20.844 -19.516 1 96.38 101 GLU B N 1
ATOM 3105 C CA . GLU B 1 101 ? 20.969 20.531 -18.75 1 96.38 101 GLU B CA 1
ATOM 3106 C C . GLU B 1 101 ? 20.625 19.672 -17.531 1 96.38 101 GLU B C 1
ATOM 3108 O O . GLU B 1 101 ? 21.391 18.766 -17.188 1 96.38 101 GLU B O 1
ATOM 3113 N N . LYS B 1 102 ? 19.562 19.891 -16.938 1 96.5 102 LYS B N 1
ATOM 3114 C CA . LYS B 1 102 ? 19.109 19.094 -15.805 1 96.5 102 LYS B CA 1
ATOM 3115 C C . LYS B 1 102 ? 18.875 17.641 -16.219 1 96.5 102 LYS B C 1
ATOM 3117 O O . LYS B 1 102 ? 19.281 16.719 -15.5 1 96.5 102 LYS B O 1
ATOM 3122 N N . GLN B 1 103 ? 18.234 17.484 -17.375 1 96.88 103 GLN B N 1
ATOM 3123 C CA . GLN B 1 103 ? 17.969 16.125 -17.875 1 96.88 103 GLN B CA 1
ATOM 3124 C C . GLN B 1 103 ? 19.266 15.398 -18.188 1 96.88 103 GLN B C 1
ATOM 3126 O O . GLN B 1 103 ? 19.406 14.203 -17.891 1 96.88 103 GLN B O 1
ATOM 3131 N N . GLN B 1 104 ? 20.203 16.062 -18.703 1 97.62 104 GLN B N 1
ATOM 3132 C CA . GLN B 1 104 ? 21.5 15.477 -19.016 1 97.62 104 GLN B CA 1
ATOM 3133 C C . GLN B 1 104 ? 22.25 15.094 -17.734 1 97.62 104 GLN B C 1
ATOM 3135 O O . GLN B 1 104 ? 22.859 14.031 -17.672 1 97.62 104 GLN B O 1
ATOM 3140 N N . LEU B 1 105 ? 22.219 15.984 -16.766 1 97.62 105 LEU B N 1
ATOM 3141 C CA . LEU B 1 105 ? 22.844 15.711 -15.477 1 97.62 105 LEU B CA 1
ATOM 3142 C C . LEU B 1 105 ? 22.234 14.469 -14.82 1 97.62 105 LEU B C 1
ATOM 3144 O O . LEU B 1 105 ? 22.953 13.633 -14.266 1 97.62 105 LEU B O 1
ATOM 3148 N N . LYS B 1 106 ? 20.922 14.383 -14.906 1 97.56 106 LYS B N 1
ATOM 3149 C CA . LYS B 1 106 ? 20.203 13.242 -14.336 1 97.56 106 LYS B CA 1
ATOM 3150 C C . LYS B 1 106 ? 20.672 11.938 -14.977 1 97.56 106 LYS B C 1
ATOM 3152 O O . LYS B 1 106 ? 20.922 10.953 -14.273 1 97.56 106 LYS B O 1
ATOM 3157 N N . GLU B 1 107 ? 20.781 11.938 -16.25 1 97 107 GLU B N 1
ATOM 3158 C CA . GLU B 1 107 ? 21.234 10.758 -16.969 1 97 107 GLU B CA 1
ATOM 3159 C C . GLU B 1 107 ? 22.672 10.383 -16.578 1 97 107 GLU B C 1
ATOM 3161 O O . GLU B 1 107 ? 22.969 9.211 -16.359 1 97 107 GLU B O 1
ATOM 3166 N N . GLN B 1 108 ? 23.484 11.328 -16.516 1 97.44 108 GLN B N 1
ATOM 3167 C CA . GLN B 1 108 ? 24.875 11.102 -16.141 1 97.44 108 GLN B CA 1
ATOM 3168 C C . GLN B 1 108 ? 24.984 10.531 -14.727 1 97.44 108 GLN B C 1
ATOM 3170 O O . GLN B 1 108 ? 25.734 9.602 -14.477 1 97.44 108 GLN B O 1
ATOM 3175 N N . ILE B 1 109 ? 24.234 11.125 -13.883 1 97.69 109 ILE B N 1
ATOM 3176 C CA . ILE B 1 109 ? 24.219 10.68 -12.492 1 97.69 109 ILE B CA 1
ATOM 3177 C C . ILE B 1 109 ? 23.75 9.227 -12.422 1 97.69 109 ILE B C 1
ATOM 3179 O O . ILE B 1 109 ? 24.344 8.414 -11.711 1 97.69 109 ILE B O 1
ATOM 3183 N N . THR B 1 110 ? 22.688 8.906 -13.125 1 97.31 110 THR B N 1
ATOM 3184 C CA . THR B 1 110 ? 22.156 7.547 -13.156 1 97.31 110 THR B CA 1
ATOM 3185 C C . THR B 1 110 ? 23.219 6.57 -13.664 1 97.31 110 THR B C 1
ATOM 3187 O O . THR B 1 110 ? 23.438 5.52 -13.055 1 97.31 110 THR B O 1
ATOM 3190 N N . ASP B 1 111 ? 23.906 6.906 -14.695 1 95.94 111 ASP B N 1
ATOM 3191 C CA . ASP B 1 111 ? 24.938 6.062 -15.289 1 95.94 111 ASP B CA 1
ATOM 3192 C C . ASP B 1 111 ? 26.094 5.844 -14.32 1 95.94 111 ASP B C 1
ATOM 3194 O O . ASP B 1 111 ? 26.719 4.773 -14.305 1 95.94 111 ASP B O 1
ATOM 3198 N N . ASP B 1 112 ? 26.359 6.828 -13.57 1 96.31 112 ASP B N 1
ATO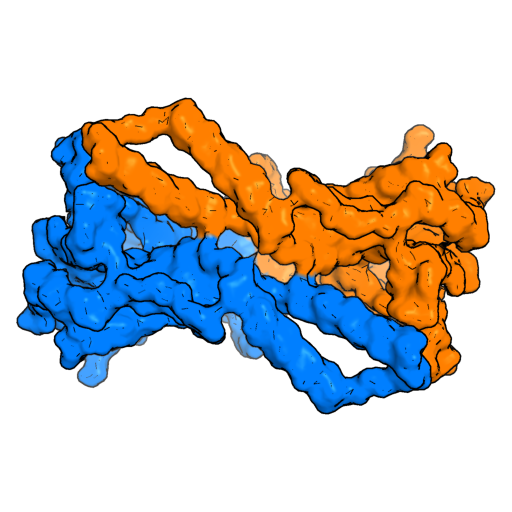M 3199 C CA . ASP B 1 112 ? 27.453 6.758 -12.609 1 96.31 112 ASP B CA 1
ATOM 3200 C C . ASP B 1 112 ? 27.078 5.887 -11.414 1 96.31 112 ASP B C 1
ATOM 3202 O O . ASP B 1 112 ? 27.922 5.152 -10.891 1 96.31 112 ASP B O 1
ATOM 3206 N N . LEU B 1 113 ? 25.828 6.027 -10.992 1 96.5 113 LEU B N 1
ATOM 3207 C CA . LEU B 1 113 ? 25.406 5.375 -9.758 1 96.5 113 LEU B CA 1
ATOM 3208 C C . LEU B 1 113 ? 25.016 3.924 -10.016 1 96.5 113 LEU B C 1
ATOM 3210 O O . LEU B 1 113 ? 25.172 3.066 -9.148 1 96.5 113 LEU B O 1
ATOM 3214 N N . LEU B 1 114 ? 24.531 3.623 -11.141 1 96.31 114 LEU B N 1
ATOM 3215 C CA . LEU B 1 114 ? 23.938 2.334 -11.453 1 96.31 114 LEU B CA 1
ATOM 3216 C C . LEU B 1 114 ? 24.922 1.196 -11.219 1 96.31 114 LEU B C 1
ATOM 3218 O O . LEU B 1 114 ? 24.578 0.207 -10.562 1 96.31 114 LEU B O 1
ATOM 3222 N N . PRO B 1 115 ? 26.172 1.286 -11.688 1 94.81 115 PRO B N 1
ATOM 3223 C CA . PRO B 1 115 ? 27.125 0.192 -11.484 1 94.81 115 PRO B CA 1
ATOM 3224 C C . PRO B 1 115 ? 27.453 -0.036 -10.008 1 94.81 115 PRO B C 1
ATOM 3226 O O . PRO B 1 115 ? 27.922 -1.114 -9.633 1 94.81 115 PRO B O 1
ATOM 3229 N N . ARG B 1 116 ? 27.172 0.943 -9.172 1 94.31 116 ARG B N 1
ATOM 3230 C CA . ARG B 1 116 ? 27.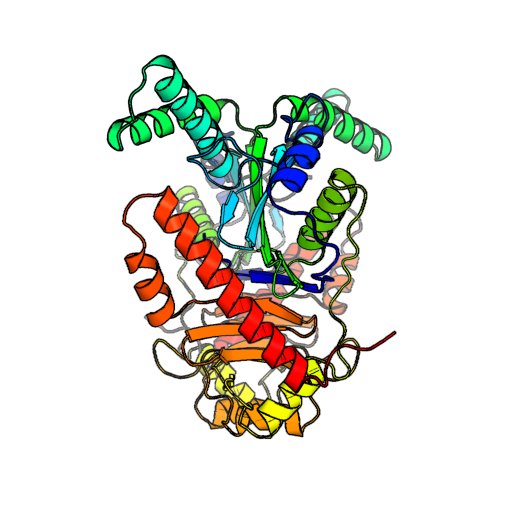516 0.874 -7.754 1 94.31 116 ARG B CA 1
ATOM 3231 C C . ARG B 1 116 ? 26.312 0.437 -6.926 1 94.31 116 ARG B C 1
ATOM 3233 O O . ARG B 1 116 ? 26.438 0.187 -5.723 1 94.31 116 ARG B O 1
ATOM 3240 N N . ALA B 1 117 ? 25.188 0.369 -7.531 1 96.12 117 ALA B N 1
ATOM 3241 C CA . ALA B 1 117 ? 23.969 0.032 -6.82 1 96.12 117 ALA B CA 1
ATOM 3242 C C . ALA B 1 117 ? 23.953 -1.435 -6.402 1 96.12 117 ALA B C 1
ATOM 3244 O O . ALA B 1 117 ? 24.422 -2.301 -7.141 1 96.12 117 ALA B O 1
ATOM 3245 N N . PHE B 1 118 ? 23.438 -1.68 -5.254 1 95.94 118 PHE B N 1
ATOM 3246 C CA . PHE B 1 118 ? 23.203 -3.059 -4.844 1 95.94 118 PHE B CA 1
ATOM 3247 C C . PHE B 1 118 ? 22.172 -3.725 -5.754 1 95.94 118 PHE B C 1
ATOM 3249 O O . PHE B 1 118 ? 21.422 -3.043 -6.461 1 95.94 118 PHE B O 1
ATOM 3256 N N . THR B 1 119 ? 22.172 -5.035 -5.719 1 95.31 119 THR B N 1
ATOM 3257 C CA . THR B 1 119 ? 21.125 -5.785 -6.418 1 95.31 119 THR B CA 1
ATOM 3258 C C . THR B 1 119 ? 20.234 -6.52 -5.426 1 95.31 119 THR B C 1
ATOM 3260 O O . THR B 1 119 ? 20.688 -6.941 -4.363 1 95.31 119 THR B O 1
ATOM 3263 N N . ARG B 1 120 ? 19 -6.609 -5.809 1 96.31 120 ARG B N 1
ATOM 3264 C CA . ARG B 1 120 ? 18.031 -7.395 -5.051 1 96.31 120 ARG B CA 1
ATOM 3265 C C . ARG B 1 120 ? 17.312 -8.391 -5.953 1 96.31 120 ARG B C 1
ATOM 3267 O O . ARG B 1 120 ? 16.859 -8.031 -7.043 1 96.31 120 ARG B O 1
ATOM 3274 N N . SER B 1 121 ? 17.125 -9.578 -5.406 1 96 121 SER B N 1
ATOM 3275 C CA . SER B 1 121 ? 16.516 -10.625 -6.227 1 96 121 SER B CA 1
ATOM 3276 C C . SER B 1 121 ? 15.102 -10.938 -5.766 1 96 121 SER B C 1
ATOM 3278 O O . SER B 1 121 ? 14.781 -10.781 -4.586 1 96 121 SER B O 1
ATOM 3280 N N . SER B 1 122 ? 14.273 -11.273 -6.676 1 95.88 122 SER B N 1
ATOM 3281 C CA . SER B 1 122 ? 12.93 -11.797 -6.449 1 95.88 122 SER B CA 1
ATOM 3282 C C . SER B 1 122 ? 12.625 -12.961 -7.387 1 95.88 122 SER B C 1
ATOM 3284 O O . SER B 1 122 ? 13.352 -13.188 -8.359 1 95.88 122 SER B O 1
ATOM 3286 N N . ARG B 1 123 ? 11.57 -13.719 -6.977 1 96.25 123 ARG B N 1
ATOM 3287 C CA . ARG B 1 123 ? 11.219 -14.875 -7.785 1 96.25 123 ARG B CA 1
ATOM 3288 C C . ARG B 1 123 ? 9.711 -14.977 -7.984 1 96.25 123 ARG B C 1
ATOM 3290 O O . ARG B 1 123 ? 8.938 -14.609 -7.098 1 96.25 123 ARG B O 1
ATOM 3297 N N . VAL B 1 124 ? 9.352 -15.461 -9.148 1 97.94 124 VAL B N 1
ATOM 3298 C CA . VAL B 1 124 ? 7.984 -15.875 -9.445 1 97.94 124 VAL B CA 1
ATOM 3299 C C . VAL B 1 124 ? 7.949 -17.375 -9.766 1 97.94 124 VAL B C 1
ATOM 3301 O O . VAL B 1 124 ? 8.625 -17.828 -10.688 1 97.94 124 VAL B O 1
ATOM 3304 N N . HIS B 1 125 ? 7.18 -18.141 -9.023 1 98.38 125 HIS B N 1
ATOM 3305 C CA . HIS B 1 125 ? 7.094 -19.578 -9.195 1 98.38 125 HIS B CA 1
ATOM 3306 C C . HIS B 1 125 ? 5.891 -19.969 -10.047 1 98.38 125 HIS B C 1
ATOM 3308 O O . HIS B 1 125 ? 4.871 -19.266 -10.039 1 98.38 125 HIS B O 1
ATOM 3314 N N . ALA B 1 126 ? 6.078 -21.062 -10.75 1 98.56 126 ALA B N 1
ATOM 3315 C CA . ALA B 1 126 ? 4.98 -21.641 -11.516 1 98.56 126 ALA B CA 1
ATOM 3316 C C . ALA B 1 126 ? 5.008 -23.172 -11.445 1 98.56 126 ALA B C 1
ATOM 3318 O O . ALA B 1 126 ? 6.074 -23.766 -11.305 1 98.56 126 ALA B O 1
ATOM 3319 N N . VAL B 1 127 ? 3.855 -23.766 -11.492 1 98.56 127 VAL B N 1
ATOM 3320 C CA . VAL B 1 127 ? 3.709 -25.219 -11.531 1 98.56 127 VAL B CA 1
ATOM 3321 C C . VAL B 1 127 ? 2.777 -25.609 -12.672 1 98.56 127 VAL B C 1
ATOM 3323 O O . VAL B 1 127 ? 1.699 -25.031 -12.836 1 98.56 127 VAL B O 1
ATOM 3326 N N . CYS B 1 128 ? 3.221 -26.531 -13.43 1 98.31 128 CYS B N 1
ATOM 3327 C CA . CYS B 1 128 ? 2.383 -27.078 -14.5 1 98.31 128 CYS B CA 1
ATOM 3328 C C . CYS B 1 128 ? 1.805 -28.422 -14.102 1 98.31 128 CYS B C 1
ATOM 3330 O O . CYS B 1 128 ? 2.547 -29.344 -13.758 1 98.31 128 CYS B O 1
ATOM 3332 N N . ASP B 1 129 ? 0.534 -28.531 -14.07 1 98.06 129 ASP B N 1
ATOM 3333 C CA . ASP B 1 129 ? -0.165 -29.797 -13.953 1 98.06 129 ASP B CA 1
ATOM 3334 C C . ASP B 1 129 ? -0.452 -30.406 -15.328 1 98.06 129 ASP B C 1
ATOM 3336 O O . ASP B 1 129 ? -1.451 -30.062 -15.961 1 98.06 129 ASP B O 1
ATOM 3340 N N . THR B 1 130 ? 0.305 -31.328 -15.695 1 96.5 130 THR B N 1
ATOM 3341 C CA . THR B 1 130 ? 0.264 -31.812 -17.078 1 96.5 130 THR B CA 1
ATOM 3342 C C . THR B 1 130 ? -0.967 -32.688 -17.297 1 96.5 130 THR B C 1
ATOM 3344 O O . THR B 1 130 ? -1.402 -32.875 -18.438 1 96.5 130 THR B O 1
ATOM 3347 N N . ARG B 1 131 ? -1.511 -33.25 -16.297 1 95.81 131 ARG B N 1
ATOM 3348 C CA . ARG B 1 131 ? -2.672 -34.125 -16.422 1 95.81 131 ARG B CA 1
ATOM 3349 C C . ARG B 1 131 ? -3.947 -33.312 -16.641 1 95.81 131 ARG B C 1
ATOM 3351 O O . ARG B 1 131 ? -4.746 -33.625 -17.516 1 95.81 131 ARG B O 1
ATOM 3358 N N . SER B 1 132 ? -4.094 -32.25 -15.867 1 95.69 132 SER B N 1
ATOM 3359 C CA . SER B 1 132 ? -5.301 -31.438 -15.922 1 95.69 132 SER B CA 1
ATOM 3360 C C . SER B 1 132 ? -5.172 -30.328 -16.969 1 95.69 132 SER B C 1
ATOM 3362 O O . SER B 1 132 ? -6.172 -29.734 -17.375 1 95.69 132 SER B O 1
ATOM 3364 N N . GLY B 1 133 ? -3.959 -30.031 -17.312 1 96.38 133 GLY B N 1
ATOM 3365 C CA . GLY B 1 133 ? -3.729 -29.016 -18.328 1 96.38 133 GLY B CA 1
ATOM 3366 C C . GLY B 1 133 ? -3.85 -27.594 -17.797 1 96.38 133 GLY B C 1
ATOM 3367 O O . GLY B 1 133 ? -4.559 -26.766 -18.375 1 96.38 133 GLY B O 1
ATOM 3368 N N . PHE B 1 134 ? -3.166 -27.281 -16.719 1 97.94 134 PHE B N 1
ATOM 3369 C CA . PHE B 1 134 ? -3.133 -25.938 -16.156 1 97.94 134 PHE B CA 1
ATOM 3370 C C . PHE B 1 134 ? -1.702 -25.516 -15.859 1 97.94 134 PHE B C 1
ATOM 3372 O O . PHE B 1 134 ? -0.92 -26.297 -15.312 1 97.94 134 PHE B O 1
ATOM 3379 N N . LEU B 1 135 ? -1.289 -24.359 -16.281 1 98.38 135 LEU B N 1
ATOM 3380 C CA . LEU B 1 135 ? -0.126 -23.672 -15.727 1 98.38 135 LEU B CA 1
ATOM 3381 C C . LEU B 1 135 ? -0.538 -22.719 -14.602 1 98.38 135 LEU B C 1
ATOM 3383 O O . LEU B 1 135 ? -1.312 -21.781 -14.828 1 98.38 135 LEU B O 1
ATOM 3387 N N . LEU B 1 136 ? -0.043 -22.906 -13.43 1 98.5 136 LEU B N 1
ATOM 3388 C CA . LEU B 1 136 ? -0.349 -22.094 -12.25 1 98.5 136 LEU B CA 1
ATOM 3389 C C . LEU B 1 136 ? 0.821 -21.188 -11.898 1 98.5 136 LEU B C 1
ATOM 3391 O O . LEU B 1 136 ? 1.941 -21.656 -11.695 1 98.5 136 LEU B O 1
ATOM 3395 N N . VAL B 1 137 ? 0.599 -19.922 -11.875 1 98.56 137 VAL B N 1
ATOM 3396 C CA . VAL B 1 137 ? 1.637 -18.938 -11.555 1 98.56 137 VAL B CA 1
ATOM 3397 C C . VAL B 1 137 ? 1.34 -18.297 -10.203 1 98.56 137 VAL B C 1
ATOM 3399 O O . VAL B 1 137 ? 0.23 -17.812 -9.977 1 98.56 137 VAL B O 1
ATOM 3402 N N . ASN B 1 138 ? 2.324 -18.312 -9.266 1 98.06 138 ASN B N 1
ATOM 3403 C CA . ASN B 1 138 ? 2.16 -17.797 -7.914 1 98.06 138 ASN B CA 1
ATOM 3404 C C . ASN B 1 138 ? 2.223 -16.266 -7.879 1 98.06 138 ASN B C 1
ATOM 3406 O O . ASN B 1 138 ? 3 -15.695 -7.117 1 98.06 138 ASN B O 1
ATOM 3410 N N . ASN B 1 139 ? 1.437 -15.625 -8.648 1 94 139 ASN B N 1
ATOM 3411 C CA . ASN B 1 139 ? 1.298 -14.172 -8.695 1 94 139 ASN B CA 1
ATOM 3412 C C . ASN B 1 139 ? -0.012 -13.758 -9.367 1 94 139 ASN B C 1
ATOM 3414 O O . ASN B 1 139 ? -0.339 -14.234 -10.453 1 94 139 ASN B O 1
ATOM 3418 N N . ALA B 1 140 ? -0.669 -12.867 -8.742 1 86.5 140 ALA B N 1
ATOM 3419 C CA . ALA B 1 140 ? -1.954 -12.445 -9.297 1 86.5 140 ALA B CA 1
ATOM 3420 C C . ALA B 1 140 ? -1.787 -11.242 -10.211 1 86.5 140 ALA B C 1
ATOM 3422 O O . ALA B 1 140 ? -2.701 -10.891 -10.969 1 86.5 140 ALA B O 1
ATOM 3423 N N . SER B 1 141 ? -0.64 -10.641 -10.18 1 90.81 141 SER B N 1
ATOM 3424 C CA . SER B 1 141 ? -0.382 -9.523 -11.086 1 90.81 141 SER B CA 1
ATOM 3425 C C . SER B 1 141 ? -0.302 -10 -12.531 1 90.81 141 SER B C 1
ATOM 3427 O O . SER B 1 141 ? 0.499 -10.875 -12.859 1 90.81 141 SER B O 1
ATOM 3429 N N . ALA B 1 142 ? -1.067 -9.305 -13.32 1 91.12 142 ALA B N 1
ATOM 3430 C CA . ALA B 1 142 ? -1.108 -9.672 -14.734 1 91.12 142 ALA B CA 1
ATOM 3431 C C . ALA B 1 142 ? 0.257 -9.484 -15.383 1 91.12 142 ALA B C 1
ATOM 3433 O O . ALA B 1 142 ? 0.734 -10.367 -16.109 1 91.12 142 ALA B O 1
ATOM 3434 N N . ASN B 1 143 ? 0.859 -8.391 -15.086 1 94.25 143 ASN B N 1
ATOM 3435 C CA . ASN B 1 143 ? 2.139 -8.078 -15.711 1 94.25 143 ASN B CA 1
ATOM 3436 C C . ASN B 1 143 ? 3.205 -9.109 -15.352 1 94.25 143 ASN B C 1
ATOM 3438 O O . ASN B 1 143 ? 3.928 -9.586 -16.234 1 94.25 143 ASN B O 1
ATOM 3442 N N . ARG B 1 144 ? 3.318 -9.562 -14.117 1 94.81 144 ARG B N 1
ATOM 3443 C CA . ARG B 1 144 ? 4.336 -10.508 -13.664 1 94.81 144 ARG B CA 1
ATOM 3444 C C . ARG B 1 144 ? 4.055 -11.906 -14.188 1 94.81 144 ARG B C 1
ATOM 3446 O O . ARG B 1 144 ? 4.977 -12.609 -14.617 1 94.81 144 ARG B O 1
ATOM 3453 N N . ALA B 1 145 ? 2.824 -12.273 -14.117 1 96.62 145 ALA B N 1
ATOM 3454 C CA . ALA B 1 145 ? 2.441 -13.594 -14.602 1 96.62 145 ALA B CA 1
ATOM 3455 C C . ALA B 1 145 ? 2.678 -13.719 -16.109 1 96.62 145 ALA B C 1
ATOM 3457 O O . ALA B 1 145 ? 3.215 -14.719 -16.578 1 96.62 145 ALA B O 1
ATOM 3458 N N . GLU B 1 146 ? 2.307 -12.68 -16.766 1 96.44 146 GLU B N 1
ATOM 3459 C CA . GLU B 1 146 ? 2.48 -12.695 -18.219 1 96.44 146 GLU B CA 1
ATOM 3460 C C . GLU B 1 146 ? 3.957 -12.664 -18.594 1 96.44 146 GLU B C 1
ATOM 3462 O O . GLU B 1 146 ? 4.355 -13.25 -19.609 1 96.44 146 GLU B O 1
ATOM 3467 N N . ASN B 1 147 ? 4.684 -11.969 -17.906 1 97.56 147 ASN B N 1
ATOM 3468 C CA . ASN B 1 147 ? 6.125 -11.961 -18.156 1 97.56 147 ASN B CA 1
ATOM 3469 C C . ASN B 1 147 ? 6.723 -13.359 -18.016 1 97.56 147 ASN B C 1
ATOM 3471 O O . ASN B 1 147 ? 7.496 -13.789 -18.875 1 97.56 147 ASN B O 1
ATOM 3475 N N . LEU B 1 148 ? 6.387 -14.055 -16.906 1 97.94 148 LEU B N 1
ATOM 3476 C CA . LEU B 1 148 ? 6.863 -15.422 -16.75 1 97.94 148 LEU B CA 1
ATOM 3477 C C . LEU B 1 148 ? 6.438 -16.297 -17.938 1 97.94 148 LEU B C 1
ATOM 3479 O O . LEU B 1 148 ? 7.242 -17.047 -18.469 1 97.94 148 LEU B O 1
ATOM 3483 N N . LEU B 1 149 ? 5.195 -16.172 -18.312 1 97.44 149 LEU B N 1
ATOM 3484 C CA . LEU B 1 149 ? 4.672 -16.953 -19.422 1 97.44 149 LEU B CA 1
ATOM 3485 C C . LEU B 1 149 ? 5.441 -16.672 -20.703 1 97.44 149 LEU B C 1
ATOM 3487 O O . LEU B 1 149 ? 5.793 -17.578 -21.453 1 97.44 149 LEU B O 1
ATOM 3491 N N . ALA B 1 150 ? 5.66 -15.406 -20.984 1 97.44 150 ALA B N 1
ATOM 3492 C CA . ALA B 1 150 ? 6.391 -15 -22.188 1 97.44 150 ALA B CA 1
ATOM 3493 C C . ALA B 1 150 ? 7.793 -15.602 -22.203 1 97.44 150 ALA B C 1
ATOM 3495 O O . ALA B 1 150 ? 8.234 -16.141 -23.219 1 97.44 150 ALA B O 1
ATOM 3496 N N . LYS B 1 151 ? 8.539 -15.578 -21.109 1 97.88 151 LYS B N 1
ATOM 3497 C CA . LYS B 1 151 ? 9.883 -16.141 -21 1 97.88 151 LYS B CA 1
ATOM 3498 C C . LYS B 1 151 ? 9.859 -17.656 -21.156 1 97.88 151 LYS B C 1
ATOM 3500 O O . LYS B 1 151 ? 10.742 -18.219 -21.797 1 97.88 151 LYS B O 1
ATOM 3505 N N . LEU B 1 152 ? 8.875 -18.266 -20.547 1 98.12 152 LEU B N 1
ATOM 3506 C CA . LEU B 1 152 ? 8.734 -19.719 -20.656 1 98.12 152 LEU B CA 1
ATOM 3507 C C . LEU B 1 152 ? 8.477 -20.125 -22.109 1 98.12 152 LEU B C 1
ATOM 3509 O O . LEU B 1 152 ? 9.086 -21.062 -22.609 1 98.12 152 LEU B O 1
ATOM 3513 N N . ARG B 1 153 ? 7.555 -19.375 -22.75 1 97 153 ARG B N 1
ATOM 3514 C CA . ARG B 1 153 ? 7.246 -19.625 -24.156 1 97 153 ARG B CA 1
ATOM 3515 C C . ARG B 1 153 ? 8.5 -19.5 -25.016 1 97 153 ARG B C 1
ATOM 3517 O O . ARG B 1 153 ? 8.742 -20.344 -25.891 1 97 153 ARG B O 1
ATOM 3524 N N . GLU B 1 154 ? 9.234 -18.5 -24.797 1 97.5 154 GLU B N 1
ATOM 3525 C CA . GLU B 1 154 ? 10.477 -18.281 -25.531 1 97.5 154 GLU B CA 1
ATOM 3526 C C . GLU B 1 154 ? 11.453 -19.438 -25.312 1 97.5 154 GLU B C 1
ATOM 3528 O O . GLU B 1 154 ? 12.047 -19.938 -26.266 1 97.5 154 GLU B O 1
ATOM 3533 N N . ALA B 1 155 ? 11.641 -19.844 -24.094 1 97.75 155 ALA B N 1
ATOM 3534 C CA . ALA B 1 155 ? 12.586 -20.906 -23.75 1 97.75 155 ALA B CA 1
ATOM 3535 C C . ALA B 1 155 ? 12.164 -22.234 -24.375 1 97.75 155 ALA B C 1
ATOM 3537 O O . ALA B 1 155 ? 13.016 -23 -24.828 1 97.75 155 ALA B O 1
ATOM 3538 N N . LEU B 1 156 ? 10.906 -22.516 -24.406 1 97.06 156 LEU B N 1
ATOM 3539 C CA . LEU B 1 156 ? 10.391 -23.797 -24.859 1 97.06 156 LEU B CA 1
ATOM 3540 C C . LEU B 1 156 ? 10.258 -23.812 -26.375 1 97.06 156 LEU B C 1
ATOM 3542 O O . LEU B 1 156 ? 10.125 -24.891 -26.969 1 97.06 156 LEU B O 1
ATOM 3546 N N . GLY B 1 157 ? 10.258 -22.672 -27.016 1 95 157 GLY B N 1
ATOM 3547 C CA . GLY B 1 157 ? 10 -22.562 -28.453 1 95 157 GLY B CA 1
ATOM 3548 C C . GLY B 1 157 ? 8.523 -22.547 -28.797 1 95 157 GLY B C 1
ATOM 3549 O O . GLY B 1 157 ? 8.141 -22.906 -29.906 1 95 157 GLY B O 1
ATOM 3550 N N . GLY B 1 158 ? 7.781 -22.375 -27.719 1 94.44 158 GLY B N 1
ATOM 3551 C CA . GLY B 1 158 ? 6.34 -22.312 -27.891 1 94.44 158 GLY B CA 1
ATOM 3552 C C . GLY B 1 158 ? 5.57 -22.938 -26.75 1 94.44 158 GLY B C 1
ATOM 3553 O O . GLY B 1 158 ? 6.066 -23.859 -26.094 1 94.44 158 GLY B O 1
ATOM 3554 N N . LEU B 1 159 ? 4.48 -22.484 -26.5 1 94.38 159 LEU B N 1
ATOM 3555 C CA . LEU B 1 159 ? 3.512 -22.953 -25.516 1 94.38 159 LEU B CA 1
ATOM 3556 C C . LEU B 1 159 ? 2.146 -22.312 -25.75 1 94.38 159 LEU B C 1
ATOM 3558 O O . LEU B 1 159 ? 1.994 -21.094 -25.578 1 94.38 159 LEU B O 1
ATOM 3562 N N . GLU B 1 160 ? 1.257 -23.094 -26.125 1 93.06 160 GLU B N 1
ATOM 3563 C CA . GLU B 1 160 ? -0.07 -22.562 -26.406 1 93.06 160 GLU B CA 1
ATOM 3564 C C . GLU B 1 160 ? -0.855 -22.328 -25.109 1 93.06 160 GLU B C 1
ATOM 3566 O O . GLU B 1 160 ? -1.697 -23.156 -24.75 1 93.06 160 GLU B O 1
ATOM 3571 N N . ALA B 1 161 ? -0.563 -21.266 -24.484 1 93.88 161 ALA B N 1
ATOM 3572 C CA . ALA B 1 161 ? -1.24 -20.844 -23.25 1 93.88 161 ALA B CA 1
ATOM 3573 C C . ALA B 1 161 ? -2.02 -19.547 -23.469 1 93.88 161 ALA B C 1
ATOM 3575 O O . ALA B 1 161 ? -1.53 -18.625 -24.125 1 93.88 161 ALA B O 1
ATOM 3576 N N . ARG B 1 162 ? -3.264 -19.516 -23.109 1 89.44 162 ARG B N 1
ATOM 3577 C CA . ARG B 1 162 ? -4.074 -18.312 -23.234 1 89.44 162 ARG B CA 1
ATOM 3578 C C . ARG B 1 162 ? -4.703 -17.938 -21.891 1 89.44 162 ARG B C 1
ATOM 3580 O O . ARG B 1 162 ? -4.738 -18.75 -20.969 1 89.44 162 ARG B O 1
ATOM 3587 N N . LEU B 1 163 ? -5.195 -16.734 -21.859 1 93.81 163 LEU B N 1
ATOM 3588 C CA . LEU B 1 163 ? -5.945 -16.312 -20.672 1 93.81 163 LEU B CA 1
ATOM 3589 C C . LEU B 1 163 ? -7.246 -17.094 -20.547 1 93.81 163 LEU B C 1
ATOM 3591 O O . LEU B 1 163 ? -7.875 -17.438 -21.562 1 93.81 163 LEU B O 1
ATOM 3595 N N . PRO B 1 164 ? -7.617 -17.406 -19.328 1 95.62 164 PRO B N 1
ATOM 3596 C CA . PRO B 1 164 ? -8.891 -18.109 -19.172 1 95.62 164 PRO B CA 1
ATOM 3597 C C . PRO B 1 164 ? -10.086 -17.281 -19.641 1 95.62 164 PRO B C 1
ATOM 3599 O O . PRO B 1 164 ? -10.164 -16.078 -19.344 1 95.62 164 PRO B O 1
ATOM 3602 N N . ASN B 1 165 ? -10.844 -17.906 -20.422 1 95.62 165 ASN B N 1
ATOM 3603 C CA . ASN B 1 165 ? -12.062 -17.297 -20.953 1 95.62 165 ASN B CA 1
ATOM 3604 C C . ASN B 1 165 ? -13.242 -18.266 -20.891 1 95.62 165 ASN B C 1
ATOM 3606 O O . ASN B 1 165 ? -13.289 -19.234 -21.641 1 95.62 165 ASN B O 1
ATOM 3610 N N . THR B 1 166 ? -14.219 -17.953 -20.047 1 97.44 166 THR B N 1
ATOM 3611 C CA . THR B 1 166 ? -15.367 -18.828 -19.844 1 97.44 166 THR B CA 1
ATOM 3612 C C . THR B 1 166 ? -16.641 -18.203 -20.438 1 97.44 166 THR B C 1
ATOM 3614 O O . THR B 1 166 ? -16.641 -17.031 -20.797 1 97.44 166 THR B O 1
ATOM 3617 N N . ARG B 1 167 ? -17.672 -19 -20.578 1 97.25 167 ARG B N 1
ATOM 3618 C CA . ARG B 1 167 ? -18.922 -18.547 -21.172 1 97.25 167 ARG B CA 1
ATOM 3619 C C . ARG B 1 167 ? -19.594 -17.484 -20.312 1 97.25 167 ARG B C 1
ATOM 3621 O O . ARG B 1 167 ? -20.141 -16.5 -20.844 1 97.25 167 ARG B O 1
ATOM 3628 N N . GLN B 1 168 ? -19.594 -17.672 -19.078 1 96.81 168 GLN B N 1
ATOM 3629 C CA . GLN B 1 168 ? -20.031 -16.672 -18.125 1 96.81 168 GLN B CA 1
ATOM 3630 C C . GLN B 1 168 ? -18.844 -16 -17.438 1 96.81 168 GLN B C 1
ATOM 3632 O O . GLN B 1 168 ? -17.812 -16.641 -17.203 1 96.81 168 GLN B O 1
ATOM 3637 N N . SER B 1 169 ? -19.016 -14.742 -17.141 1 97.31 169 SER B N 1
ATOM 3638 C CA . SER B 1 169 ? -17.922 -14.023 -16.484 1 97.31 169 SER B CA 1
ATOM 3639 C C . SER B 1 169 ? -17.891 -14.328 -14.992 1 97.31 169 SER B C 1
ATOM 3641 O O . SER B 1 169 ? -18.938 -14.555 -14.375 1 97.31 169 SER B O 1
ATOM 3643 N N . PRO B 1 170 ? -16.703 -14.289 -14.422 1 98.12 170 PRO B N 1
ATOM 3644 C CA . PRO B 1 170 ? -16.641 -14.43 -12.969 1 98.12 170 PRO B CA 1
ATOM 3645 C C . PRO B 1 170 ? -17.516 -13.406 -12.234 1 98.12 170 PRO B C 1
ATOM 3647 O O . PRO B 1 170 ? -18.156 -13.742 -11.242 1 98.12 170 PRO B O 1
ATOM 3650 N N . THR B 1 171 ? -17.562 -12.203 -12.742 1 98.25 171 THR B N 1
ATOM 3651 C CA . THR B 1 171 ? -18.375 -11.156 -12.141 1 98.25 171 THR B CA 1
ATOM 3652 C C . THR B 1 171 ? -19.844 -11.578 -12.086 1 98.25 171 THR B C 1
ATOM 3654 O O . THR B 1 171 ? -20.5 -11.43 -11.055 1 98.25 171 THR B O 1
ATOM 3657 N N . SER B 1 172 ? -20.312 -12.086 -13.188 1 98.06 172 SER B N 1
ATOM 3658 C CA . SER B 1 172 ? -21.703 -12.516 -13.25 1 98.06 172 SER B CA 1
ATOM 3659 C C . SER B 1 172 ? -21.984 -13.633 -12.258 1 98.06 172 SER B C 1
ATOM 3661 O O . SER B 1 172 ? -22.984 -13.602 -11.539 1 98.06 172 SER B O 1
ATOM 3663 N N . LEU B 1 173 ? -21.125 -14.594 -12.188 1 98.56 173 LEU B N 1
ATOM 3664 C CA . LEU B 1 173 ? -21.281 -15.719 -11.273 1 98.56 173 LEU B CA 1
ATOM 3665 C C . LEU B 1 173 ? -21.266 -15.242 -9.82 1 98.56 173 LEU B C 1
ATOM 3667 O O . LEU B 1 173 ? -22.141 -15.602 -9.039 1 98.56 173 LEU B O 1
ATOM 3671 N N . MET B 1 174 ? -20.266 -14.43 -9.477 1 98.75 174 MET B N 1
ATOM 3672 C CA . MET B 1 174 ? -20.125 -13.938 -8.109 1 98.75 174 MET B CA 1
ATOM 3673 C C . MET B 1 174 ? -21.344 -13.117 -7.695 1 98.75 174 MET B C 1
ATOM 3675 O O . MET B 1 174 ? -21.828 -13.242 -6.57 1 98.75 174 MET B O 1
ATOM 3679 N N . THR B 1 175 ? -21.828 -12.297 -8.625 1 98.5 175 THR B N 1
ATOM 3680 C CA . THR B 1 175 ? -23 -11.469 -8.344 1 98.5 175 THR B CA 1
ATOM 3681 C C . THR B 1 175 ? -24.219 -12.336 -8.094 1 98.5 175 THR B C 1
ATOM 3683 O O . THR B 1 175 ? -24.969 -12.094 -7.145 1 98.5 175 THR B O 1
ATOM 3686 N N . ASP B 1 176 ? -24.375 -13.336 -8.898 1 98.31 176 ASP B N 1
ATOM 3687 C CA . ASP B 1 176 ? -25.5 -14.258 -8.75 1 98.31 176 ASP B CA 1
ATOM 3688 C C . ASP B 1 176 ? -25.422 -15 -7.414 1 98.31 176 ASP B C 1
ATOM 3690 O O . ASP B 1 176 ? -26.422 -15.102 -6.703 1 98.31 176 ASP B O 1
ATOM 3694 N N . TRP B 1 177 ? -24.25 -15.523 -7.086 1 98.62 177 TRP B N 1
ATOM 3695 C CA . TRP B 1 177 ? -24.062 -16.266 -5.844 1 98.62 177 TRP B CA 1
ATOM 3696 C C . TRP B 1 177 ? -24.375 -15.383 -4.637 1 98.62 177 TRP B C 1
ATOM 3698 O O . TRP B 1 177 ? -25.031 -15.82 -3.689 1 98.62 177 TRP B O 1
ATOM 3708 N N . LEU B 1 178 ? -23.922 -14.148 -4.672 1 98.19 178 LEU B N 1
ATOM 3709 C CA . LEU B 1 178 ? -24.172 -13.242 -3.557 1 98.19 178 LEU B CA 1
ATOM 3710 C C . LEU B 1 178 ? -25.656 -12.898 -3.455 1 98.19 178 LEU B C 1
ATOM 3712 O O . LEU B 1 178 ? -26.203 -12.859 -2.357 1 98.19 178 LEU B O 1
ATOM 3716 N N . LEU B 1 179 ? -26.266 -12.633 -4.562 1 97.31 179 LEU B N 1
ATOM 3717 C CA . LEU B 1 179 ? -27.688 -12.297 -4.602 1 97.31 179 LEU B CA 1
ATOM 3718 C C . LEU B 1 179 ? -28.531 -13.422 -4.012 1 97.31 179 LEU B C 1
ATOM 3720 O O . LEU B 1 179 ? -29.469 -13.172 -3.252 1 97.31 179 LEU B O 1
ATOM 3724 N N . ARG B 1 180 ? -28.156 -14.617 -4.254 1 96.25 180 ARG B N 1
ATOM 3725 C CA . ARG B 1 180 ? -28.875 -15.797 -3.773 1 96.25 180 ARG B CA 1
ATOM 3726 C C . ARG B 1 180 ? -28.531 -16.094 -2.318 1 96.25 180 ARG B C 1
ATOM 3728 O O . ARG B 1 180 ? -29.266 -16.797 -1.634 1 96.25 180 ARG B O 1
ATOM 3735 N N . GLY B 1 181 ? -27.359 -15.664 -1.907 1 95.81 181 GLY B N 1
ATOM 3736 C CA . GLY B 1 181 ? -26.891 -15.898 -0.549 1 95.81 181 GLY B CA 1
ATOM 3737 C C . GLY B 1 181 ? -26.219 -17.234 -0.376 1 95.81 181 GLY B C 1
ATOM 3738 O O . GLY B 1 181 ? -26.078 -17.734 0.745 1 95.81 181 GLY B O 1
ATOM 3739 N N . ALA B 1 182 ? -25.875 -17.828 -1.496 1 97.25 182 ALA B N 1
ATOM 3740 C CA . ALA B 1 182 ? -25.219 -19.125 -1.442 1 97.25 182 ALA B CA 1
ATOM 3741 C C . ALA B 1 182 ? -24.438 -19.406 -2.729 1 97.25 182 ALA B C 1
ATOM 3743 O O . ALA B 1 182 ? -24.906 -19.078 -3.822 1 97.25 182 ALA B O 1
ATOM 3744 N N . ALA B 1 183 ? -23.344 -20.031 -2.543 1 98.19 183 ALA B N 1
ATOM 3745 C CA . ALA B 1 183 ? -22.609 -20.547 -3.707 1 98.19 183 ALA B CA 1
ATOM 3746 C C . ALA B 1 183 ? -23.125 -21.922 -4.109 1 98.19 183 ALA B C 1
ATOM 3748 O O . ALA B 1 183 ? -24.109 -22.406 -3.566 1 98.19 183 ALA B O 1
ATOM 3749 N N . GLU B 1 184 ? -22.531 -22.484 -5.082 1 97.88 184 GLU B N 1
ATOM 3750 C CA . GLU B 1 184 ? -22.984 -23.766 -5.602 1 97.88 184 GLU B CA 1
ATOM 3751 C C . GLU B 1 184 ? -21.891 -24.828 -5.531 1 97.88 184 GLU B C 1
ATOM 3753 O O . GLU B 1 184 ? -20.719 -24.5 -5.375 1 97.88 184 GLU B O 1
ATOM 3758 N N . GLY B 1 185 ? -22.312 -26.062 -5.582 1 97.94 185 GLY B N 1
ATOM 3759 C CA . GLY B 1 185 ? -21.359 -27.156 -5.586 1 97.94 185 GLY B CA 1
ATOM 3760 C C . GLY B 1 185 ? -20.562 -27.266 -4.297 1 97.94 185 GLY B C 1
ATOM 3761 O O . GLY B 1 185 ? -21.141 -27.297 -3.207 1 97.94 185 GLY B O 1
ATOM 3762 N N . SER B 1 186 ? -19.266 -27.266 -4.52 1 98.44 186 SER B N 1
ATOM 3763 C CA . SER B 1 186 ? -18.375 -27.453 -3.381 1 98.44 186 SER B CA 1
ATOM 3764 C C . SER B 1 186 ? -17.938 -26.109 -2.797 1 98.44 186 SER B C 1
ATOM 3766 O O . SER B 1 186 ? -17.062 -26.062 -1.934 1 98.44 186 SER B O 1
ATOM 3768 N N . PHE B 1 187 ? -18.531 -25.062 -3.26 1 98.69 187 PHE B N 1
ATOM 3769 C CA . PHE B 1 187 ? -18.141 -23.719 -2.842 1 98.69 187 PHE B CA 1
ATOM 3770 C C . PHE B 1 187 ? -19.094 -23.172 -1.792 1 98.69 187 PHE B C 1
ATOM 3772 O O . PHE B 1 187 ? -20.297 -23.469 -1.829 1 98.69 187 PHE B O 1
ATOM 3779 N N . GLU B 1 188 ? -18.562 -22.422 -0.895 1 98.5 188 GLU B N 1
ATOM 3780 C CA . GLU B 1 188 ? -19.312 -21.672 0.1 1 98.5 188 GLU B CA 1
ATOM 3781 C C . GLU B 1 188 ? -18.844 -20.219 0.152 1 98.5 188 GLU B C 1
ATOM 3783 O O . GLU B 1 188 ? -17.672 -19.922 -0.095 1 98.5 188 GLU B O 1
ATOM 3788 N N . LEU B 1 189 ? -19.797 -19.391 0.48 1 98.56 189 LEU B N 1
ATOM 3789 C CA . LEU B 1 189 ? -19.438 -17.984 0.646 1 98.56 189 LEU B CA 1
ATOM 3790 C C . LEU B 1 189 ? -18.562 -17.797 1.88 1 98.56 189 LEU B C 1
ATOM 3792 O O . LEU B 1 189 ? -18.812 -18.406 2.92 1 98.56 189 LEU B O 1
ATOM 3796 N N . ASP B 1 190 ? -17.562 -17.031 1.724 1 97.88 190 ASP B N 1
ATOM 3797 C CA . ASP B 1 190 ? -16.75 -16.594 2.857 1 97.88 190 ASP B CA 1
ATOM 3798 C C . ASP B 1 190 ? -17.203 -15.242 3.383 1 97.88 190 ASP B C 1
ATOM 3800 O O . ASP B 1 190 ? -18.406 -14.977 3.471 1 97.88 190 ASP B O 1
ATOM 3804 N N . SER B 1 191 ? -16.25 -14.367 3.816 1 97.44 191 SER B N 1
ATOM 3805 C CA . SER B 1 191 ? -16.688 -13.211 4.594 1 97.44 191 SER B CA 1
ATOM 3806 C C . SER B 1 191 ? -16.281 -11.906 3.918 1 97.44 191 SER B C 1
ATOM 3808 O O . SER B 1 191 ? -16.484 -10.828 4.473 1 97.44 191 SER B O 1
ATOM 3810 N N . ASP B 1 192 ? -15.672 -11.969 2.713 1 98.31 192 ASP B N 1
ATOM 3811 C CA . ASP B 1 192 ? -15.156 -10.773 2.055 1 98.31 192 ASP B CA 1
ATOM 3812 C C . ASP B 1 192 ? -15.766 -10.602 0.665 1 98.31 192 ASP B C 1
ATOM 3814 O O . ASP B 1 192 ? -15.961 -11.586 -0.059 1 98.31 192 ASP B O 1
ATOM 3818 N N . CYS B 1 193 ? -15.984 -9.328 0.246 1 98.62 193 CYS B N 1
ATOM 3819 C CA . CYS B 1 193 ? -16.375 -9.078 -1.137 1 98.62 193 CYS B CA 1
ATOM 3820 C C . CYS B 1 193 ? -16.141 -7.617 -1.509 1 98.62 193 CYS B C 1
ATOM 3822 O O . CYS B 1 193 ? -15.883 -6.781 -0.638 1 98.62 193 CYS B O 1
ATOM 3824 N N . GLU B 1 194 ? -16.109 -7.379 -2.697 1 98.75 194 GLU B N 1
ATOM 3825 C CA . GLU B 1 194 ? -16.062 -6.047 -3.289 1 98.75 194 GLU B CA 1
ATOM 3826 C C . GLU B 1 194 ? -17.141 -5.863 -4.352 1 98.75 194 GLU B C 1
ATOM 3828 O O . GLU B 1 194 ? -17.328 -6.734 -5.203 1 98.75 194 GLU B O 1
ATOM 3833 N N . LEU B 1 195 ? -17.859 -4.832 -4.293 1 98.25 195 LEU B N 1
ATOM 3834 C CA . LEU B 1 195 ? -18.953 -4.516 -5.215 1 98.25 195 LEU B CA 1
ATOM 3835 C C . LEU B 1 195 ? -18.688 -3.195 -5.934 1 98.25 195 LEU B C 1
ATOM 3837 O O . LEU B 1 195 ? -18.141 -2.262 -5.348 1 98.25 195 LEU B O 1
ATOM 3841 N N . ARG B 1 196 ? -19.109 -3.146 -7.156 1 97.5 196 ARG B N 1
ATOM 3842 C CA . ARG B 1 196 ? -18.906 -1.947 -7.957 1 97.5 196 ARG B CA 1
ATOM 3843 C C . ARG B 1 196 ? -20.172 -1.559 -8.711 1 97.5 196 ARG B C 1
ATOM 3845 O O . ARG B 1 196 ? -20.875 -2.422 -9.242 1 97.5 196 ARG B O 1
ATOM 3852 N N . GLY B 1 197 ? -20.422 -0.259 -8.641 1 95.44 197 GLY B N 1
ATOM 3853 C CA . GLY B 1 197 ? -21.531 0.253 -9.43 1 95.44 197 GLY B CA 1
ATOM 3854 C C . GLY B 1 197 ? -21.219 0.347 -10.914 1 95.44 197 GLY B C 1
ATOM 3855 O O . GLY B 1 197 ? -20.172 -0.126 -11.359 1 95.44 197 GLY B O 1
ATOM 3856 N N . ALA B 1 198 ? -22.234 0.878 -11.602 1 88.31 198 ALA B N 1
ATOM 3857 C CA . ALA B 1 198 ? -22.094 1.023 -13.047 1 88.31 198 ALA B CA 1
ATOM 3858 C C . ALA B 1 198 ? -21.375 2.328 -13.398 1 88.31 198 ALA B C 1
ATOM 3860 O O . ALA B 1 198 ? -21.375 3.277 -12.609 1 88.31 198 ALA B O 1
ATOM 3861 N N . GLY B 1 199 ? -20.625 2.391 -14.555 1 83.56 199 GLY B N 1
ATOM 3862 C CA . GLY B 1 199 ? -20.047 3.617 -15.078 1 83.56 199 GLY B CA 1
ATOM 3863 C C . GLY B 1 199 ? -18.578 3.779 -14.734 1 83.56 199 GLY B C 1
ATOM 3864 O O . GLY B 1 199 ? -18.016 2.945 -14.031 1 83.56 199 GLY B O 1
ATOM 3865 N N . ASP B 1 200 ? -17.844 4.852 -15.156 1 77.19 200 ASP B N 1
ATOM 3866 C CA . ASP B 1 200 ? -16.422 5.117 -15.023 1 77.19 200 ASP B CA 1
ATOM 3867 C C . ASP B 1 200 ? -16.062 5.531 -13.602 1 77.19 200 ASP B C 1
ATOM 3869 O O . ASP B 1 200 ? -15.055 5.082 -13.055 1 77.19 200 ASP B O 1
ATOM 3873 N N . ALA B 1 201 ? -16.891 6.469 -12.992 1 80.56 201 ALA B N 1
ATOM 3874 C CA . ALA B 1 201 ? -16.688 6.824 -11.586 1 80.56 201 ALA B CA 1
ATOM 3875 C C . ALA B 1 201 ? -17.656 6.047 -10.688 1 80.56 201 ALA B C 1
ATOM 3877 O O . ALA B 1 201 ? -18.391 6.641 -9.891 1 80.56 201 ALA B O 1
ATOM 3878 N N . ALA B 1 202 ? -17.406 4.715 -10.797 1 90.12 202 ALA B N 1
ATOM 3879 C CA . ALA B 1 202 ? -18.391 3.84 -10.18 1 90.12 202 ALA B CA 1
ATOM 3880 C C . ALA B 1 202 ? -18.172 3.734 -8.672 1 90.12 202 ALA B C 1
ATOM 3882 O O . ALA B 1 202 ? -17.031 3.699 -8.211 1 90.12 202 ALA B O 1
ATOM 3883 N N . ALA B 1 203 ? -19.266 3.695 -7.988 1 95.44 203 ALA B N 1
ATOM 3884 C CA . ALA B 1 203 ? -19.234 3.439 -6.551 1 95.44 203 ALA B CA 1
ATOM 3885 C C . ALA B 1 203 ? -18.562 2.104 -6.246 1 95.44 203 ALA B C 1
ATOM 3887 O O . ALA B 1 203 ? -18.734 1.132 -6.988 1 95.44 203 ALA B O 1
ATOM 3888 N N . VAL B 1 204 ? -17.797 2.096 -5.25 1 98 204 VAL B N 1
ATOM 3889 C CA . VAL B 1 204 ? -17.141 0.864 -4.82 1 98 204 VAL B CA 1
ATOM 3890 C C . VAL B 1 204 ? -17.453 0.598 -3.348 1 98 204 VAL B C 1
ATOM 3892 O O . VAL B 1 204 ? -17.359 1.501 -2.514 1 98 204 VAL B O 1
ATOM 3895 N N . VAL B 1 205 ? -17.844 -0.61 -3.033 1 98.06 205 VAL B N 1
ATOM 3896 C CA . VAL B 1 205 ? -18.094 -1.042 -1.662 1 98.06 205 VAL B CA 1
ATOM 3897 C C . VAL B 1 205 ? -17.25 -2.277 -1.351 1 98.06 205 VAL B C 1
ATOM 3899 O O . VAL B 1 205 ? -17.359 -3.297 -2.035 1 98.06 205 VAL B O 1
ATOM 3902 N N . LYS B 1 206 ? -16.484 -2.193 -0.401 1 98.56 206 LYS B N 1
ATOM 3903 C CA . LYS B 1 206 ? -15.688 -3.33 0.06 1 98.56 206 LYS B CA 1
ATOM 3904 C C . LYS B 1 206 ? -16.156 -3.809 1.432 1 98.56 206 LYS B C 1
ATOM 3906 O O . LYS B 1 206 ? -16.297 -3.008 2.361 1 98.56 206 LYS B O 1
ATOM 3911 N N . VAL B 1 207 ? -16.375 -5.02 1.551 1 98.19 207 VAL B N 1
ATOM 3912 C CA . VAL B 1 207 ? -16.859 -5.637 2.785 1 98.19 207 VAL B CA 1
ATOM 3913 C C . VAL B 1 207 ? -15.859 -6.699 3.248 1 98.19 207 VAL B C 1
ATOM 3915 O O . VAL B 1 207 ? -15.445 -7.551 2.463 1 98.19 207 VAL B O 1
ATOM 3918 N N . ALA B 1 208 ? -15.508 -6.664 4.504 1 97.88 208 ALA B N 1
ATOM 3919 C CA . ALA B 1 208 ? -14.562 -7.637 5.051 1 97.88 208 ALA B CA 1
ATOM 3920 C C . ALA B 1 208 ? -15.055 -8.172 6.395 1 97.88 208 ALA B C 1
ATOM 3922 O O . ALA B 1 208 ? -15.617 -7.426 7.203 1 97.88 208 ALA B O 1
ATOM 3923 N N . LYS B 1 209 ? -14.805 -9.516 6.609 1 96.81 209 LYS B N 1
ATOM 3924 C CA . LYS B 1 209 ? -15.078 -10.188 7.875 1 96.81 209 LYS B CA 1
ATOM 3925 C C . LYS B 1 209 ? -16.547 -10.039 8.273 1 96.81 209 LYS B C 1
ATOM 3927 O O . LYS B 1 209 ? -16.844 -9.727 9.43 1 96.81 209 LYS B O 1
ATOM 3932 N N . GLN B 1 210 ? -17.391 -10.203 7.301 1 93.75 210 GLN B N 1
ATOM 3933 C CA . GLN B 1 210 ? -18.812 -9.992 7.477 1 93.75 210 GLN B CA 1
ATOM 3934 C C . GLN B 1 210 ? -19.625 -11.156 6.895 1 93.75 210 GLN B C 1
ATOM 3936 O O . GLN B 1 210 ? -19.203 -11.773 5.914 1 93.75 210 GLN B O 1
ATOM 3941 N N . ASP B 1 211 ? -20.797 -11.43 7.574 1 95.62 211 ASP B N 1
ATOM 3942 C CA . ASP B 1 211 ? -21.766 -12.328 6.957 1 95.62 211 ASP B CA 1
ATOM 3943 C C . ASP B 1 211 ? -22.297 -11.742 5.652 1 95.62 211 ASP B C 1
ATOM 3945 O O . ASP B 1 211 ? -23.047 -10.758 5.668 1 95.62 211 ASP B O 1
ATOM 3949 N N . LEU B 1 212 ? -22.016 -12.336 4.559 1 97.25 212 LEU B N 1
ATOM 3950 C CA . LEU B 1 212 ? -22.328 -11.789 3.246 1 97.25 212 LEU B CA 1
ATOM 3951 C C . LEU B 1 212 ? -23.797 -11.984 2.914 1 97.25 212 LEU B C 1
ATOM 3953 O O . LEU B 1 212 ? -24.312 -11.375 1.975 1 97.25 212 LEU B O 1
ATOM 3957 N N . THR B 1 213 ? -24.438 -12.805 3.637 1 96.69 213 THR B N 1
ATOM 3958 C CA . THR B 1 213 ? -25.844 -13.062 3.381 1 96.69 213 THR B CA 1
ATOM 3959 C C . THR B 1 213 ? -26.719 -12.031 4.082 1 96.69 213 THR B C 1
ATOM 3961 O O . THR B 1 213 ? -27.938 -11.992 3.879 1 96.69 213 THR B O 1
ATOM 3964 N N . ALA B 1 214 ? -26.125 -11.227 4.898 1 94.56 214 ALA B N 1
ATOM 3965 C CA . ALA B 1 214 ? -26.859 -10.18 5.602 1 94.56 214 ALA B CA 1
ATOM 3966 C C . ALA B 1 214 ? -27.531 -9.227 4.617 1 94.56 214 ALA B C 1
ATOM 3968 O O . ALA B 1 214 ? -26.969 -8.898 3.572 1 94.56 214 ALA B O 1
ATOM 3969 N N . ASP B 1 215 ? -28.625 -8.703 4.965 1 93.75 215 ASP B N 1
ATOM 3970 C CA . ASP B 1 215 ? -29.438 -7.848 4.102 1 93.75 215 ASP B CA 1
ATOM 3971 C C . ASP B 1 215 ? -28.672 -6.59 3.695 1 93.75 215 ASP B C 1
ATOM 3973 O O . ASP B 1 215 ? -28.766 -6.137 2.553 1 93.75 215 ASP B O 1
ATOM 3977 N N . GLU B 1 216 ? -27.922 -6.066 4.566 1 92.69 216 GLU B N 1
ATOM 3978 C CA . GLU B 1 216 ? -27.203 -4.82 4.285 1 92.69 216 GLU B CA 1
ATOM 3979 C C . GLU B 1 216 ? -26.156 -5.016 3.201 1 92.69 216 GLU B C 1
ATOM 3981 O O . GLU B 1 216 ? -25.75 -4.055 2.547 1 92.69 216 GLU B O 1
ATOM 3986 N N . VAL B 1 217 ? -25.719 -6.223 3.039 1 95.06 217 VAL B N 1
ATOM 3987 C CA . VAL B 1 217 ? -24.734 -6.516 1.992 1 95.06 217 VAL B CA 1
ATOM 3988 C C . VAL B 1 217 ? -25.469 -6.797 0.676 1 95.06 217 VAL B C 1
ATOM 3990 O O . VAL B 1 217 ? -25.141 -6.203 -0.355 1 95.06 217 VAL B O 1
ATOM 3993 N N . VAL B 1 218 ? -26.5 -7.633 0.73 1 95.06 218 VAL B N 1
ATOM 3994 C CA . VAL B 1 218 ? -27.219 -8.094 -0.455 1 95.06 218 VAL B CA 1
ATOM 3995 C C . VAL B 1 218 ? -27.922 -6.91 -1.12 1 95.06 218 VAL B C 1
ATOM 3997 O O . VAL B 1 218 ? -28.078 -6.875 -2.346 1 95.06 218 VAL B O 1
ATOM 4000 N N . GLN B 1 219 ? -28.281 -5.938 -0.355 1 94.44 219 GLN B N 1
ATOM 4001 C CA . GLN B 1 219 ? -29 -4.773 -0.862 1 94.44 219 GLN B CA 1
ATOM 4002 C C . GLN B 1 219 ? -28.172 -4.031 -1.908 1 94.44 219 GLN B C 1
ATOM 4004 O O . GLN B 1 219 ? -28.719 -3.465 -2.855 1 94.44 219 GLN B O 1
ATOM 4009 N N . HIS B 1 220 ? -26.859 -3.986 -1.731 1 95.81 220 HIS B N 1
ATOM 4010 C CA . HIS B 1 220 ? -26 -3.34 -2.719 1 95.81 220 HIS B CA 1
ATOM 4011 C C . HIS B 1 220 ? -26.156 -3.984 -4.094 1 95.81 220 HIS B C 1
ATOM 4013 O O . HIS B 1 220 ? -26.203 -3.287 -5.109 1 95.81 220 HIS B O 1
ATOM 4019 N N . VAL B 1 221 ? -26.25 -5.293 -4.105 1 95.94 221 VAL B N 1
ATOM 4020 C CA . VAL B 1 221 ? -26.406 -6.039 -5.348 1 95.94 221 VAL B CA 1
ATOM 4021 C C . VAL B 1 221 ? -27.812 -5.797 -5.922 1 95.94 221 VAL B C 1
ATOM 4023 O O . VAL B 1 221 ? -27.969 -5.594 -7.129 1 95.94 221 VAL B O 1
ATOM 4026 N N . ARG B 1 222 ? -28.797 -5.824 -5.055 1 95.38 222 ARG B N 1
ATOM 4027 C CA . ARG B 1 222 ? -30.172 -5.59 -5.48 1 95.38 222 ARG B CA 1
ATOM 4028 C C . ARG B 1 222 ? -30.328 -4.199 -6.082 1 95.38 222 ARG B C 1
ATOM 4030 O O . ARG B 1 222 ? -31.156 -3.99 -6.973 1 95.38 222 ARG B O 1
ATOM 4037 N N . ASN B 1 223 ? -29.484 -3.312 -5.613 1 93.62 223 ASN B N 1
ATOM 4038 C CA . ASN B 1 223 ? -29.531 -1.937 -6.098 1 93.62 223 ASN B CA 1
ATOM 4039 C C . ASN B 1 223 ? -28.672 -1.753 -7.34 1 93.62 223 ASN B C 1
ATOM 4041 O O . ASN B 1 223 ? -28.344 -0.624 -7.715 1 93.62 223 ASN B O 1
ATOM 4045 N N . GLY B 1 224 ? -28.172 -2.805 -7.867 1 94.12 224 GLY B N 1
ATOM 4046 C CA . GLY B 1 224 ? -27.594 -2.734 -9.203 1 94.12 224 GLY B CA 1
ATOM 4047 C C . GLY B 1 224 ? -26.078 -2.865 -9.211 1 94.12 224 GLY B C 1
ATOM 4048 O O . GLY B 1 224 ? -25.453 -2.836 -10.266 1 94.12 224 GLY B O 1
ATOM 4049 N N . LYS B 1 225 ? -25.422 -3.033 -8.156 1 97 225 LYS B N 1
ATOM 4050 C CA . LYS B 1 225 ? -23.969 -3.211 -8.141 1 97 225 LYS B CA 1
ATOM 4051 C C . LYS B 1 225 ? -23.594 -4.645 -8.492 1 97 225 LYS B C 1
ATOM 4053 O O . LYS B 1 225 ? -24.344 -5.582 -8.219 1 97 225 LYS B O 1
ATOM 4058 N N . SER B 1 226 ? -22.359 -4.719 -9.039 1 98 226 SER B N 1
ATOM 4059 C CA . SER B 1 226 ? -21.828 -6.035 -9.391 1 98 226 SER B CA 1
ATOM 4060 C C . SER B 1 226 ? -20.641 -6.398 -8.516 1 98 226 SER B C 1
ATOM 4062 O O . SER B 1 226 ? -19.922 -5.52 -8.039 1 98 226 SER B O 1
ATOM 4064 N N . VAL B 1 227 ? -20.469 -7.676 -8.312 1 98.56 227 VAL B N 1
ATOM 4065 C CA . VAL B 1 227 ? -19.391 -8.156 -7.465 1 98.56 227 VAL B CA 1
ATOM 4066 C C . VAL B 1 227 ? -18.109 -8.281 -8.289 1 98.56 227 VAL B C 1
ATOM 4068 O O . VAL B 1 227 ? -18.109 -8.883 -9.367 1 98.56 227 VAL B O 1
ATOM 4071 N N . THR B 1 228 ? -17.016 -7.762 -7.773 1 98.38 228 THR B N 1
ATOM 4072 C CA . THR B 1 228 ? -15.742 -7.832 -8.492 1 98.38 228 THR B CA 1
ATOM 4073 C C . THR B 1 228 ? -14.75 -8.711 -7.738 1 98.38 228 THR B C 1
ATOM 4075 O O . THR B 1 228 ? -13.742 -9.148 -8.312 1 98.38 228 THR B O 1
ATOM 4078 N N . GLN B 1 229 ? -14.898 -8.898 -6.477 1 98.75 229 GLN B N 1
ATOM 4079 C CA . GLN B 1 229 ? -14.148 -9.836 -5.648 1 98.75 229 GLN B CA 1
ATOM 4080 C C . GLN B 1 229 ? -15.07 -10.562 -4.676 1 98.75 229 GLN B C 1
ATOM 4082 O O . GLN B 1 229 ? -15.977 -9.961 -4.102 1 98.75 229 GLN B O 1
ATOM 4087 N N . LEU B 1 230 ? -14.852 -11.805 -4.445 1 98.88 230 LEU B N 1
ATOM 4088 C CA . LEU B 1 230 ? -15.703 -12.586 -3.557 1 98.88 230 LEU B CA 1
ATOM 4089 C C . LEU B 1 230 ? -14.891 -13.641 -2.814 1 98.88 230 LEU B C 1
ATOM 4091 O O . LEU B 1 230 ? -14.172 -14.422 -3.438 1 98.88 230 LEU B O 1
ATOM 4095 N N . GLY B 1 231 ? -15 -13.594 -1.52 1 98.81 231 GLY B N 1
ATOM 4096 C CA . GLY B 1 231 ? -14.398 -14.641 -0.717 1 98.81 231 GLY B CA 1
ATOM 4097 C C . GLY B 1 231 ? -15.141 -15.961 -0.797 1 98.81 231 GLY B C 1
ATOM 4098 O O . GLY B 1 231 ? -16.359 -16 -0.649 1 98.81 231 GLY B O 1
ATOM 4099 N N . LEU B 1 232 ? -14.445 -17.062 -1.009 1 98.81 232 LEU B N 1
ATOM 4100 C CA . LEU B 1 232 ? -15.023 -18.391 -1.149 1 98.81 232 LEU B CA 1
ATOM 4101 C C . LEU B 1 232 ? -14.211 -19.422 -0.381 1 98.81 232 LEU B C 1
ATOM 4103 O O . LEU B 1 232 ? -13.016 -19.219 -0.128 1 98.81 232 LEU B O 1
ATOM 4107 N N . VAL B 1 233 ? -14.875 -20.484 0.003 1 98.38 233 VAL B N 1
ATOM 4108 C CA . VAL B 1 233 ? -14.234 -21.672 0.542 1 98.38 233 VAL B CA 1
ATOM 4109 C C . VAL B 1 233 ? -14.625 -22.891 -0.294 1 98.38 233 VAL B C 1
ATOM 4111 O O . VAL B 1 233 ? -15.805 -23.125 -0.547 1 98.38 233 VAL B O 1
ATOM 4114 N N . TRP B 1 234 ? -13.641 -23.562 -0.76 1 98.44 234 TRP B N 1
ATOM 4115 C CA . TRP B 1 234 ? -13.867 -24.766 -1.576 1 98.44 234 TRP B CA 1
ATOM 4116 C C . TRP B 1 234 ? -13.633 -26.031 -0.766 1 98.44 234 TRP B C 1
ATOM 4118 O O . TRP B 1 234 ? -12.539 -26.234 -0.231 1 98.44 234 TRP B O 1
ATOM 4128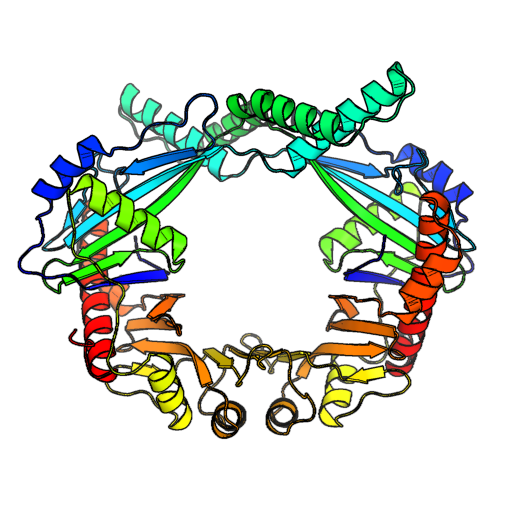 N N . ARG B 1 235 ? -14.633 -26.875 -0.544 1 97.19 235 ARG B N 1
ATOM 4129 C CA . ARG B 1 235 ? -14.625 -28.172 0.141 1 97.19 235 ARG B CA 1
ATOM 4130 C C . ARG B 1 235 ? -14.094 -28.031 1.565 1 97.19 235 ARG B C 1
ATOM 4132 O O . ARG B 1 235 ? -13.461 -28.953 2.092 1 97.19 235 ARG B O 1
ATOM 4139 N N . GLY B 1 236 ? -14.203 -26.812 2.102 1 96.19 236 GLY B N 1
ATOM 4140 C CA . GLY B 1 236 ? -13.656 -26.562 3.426 1 96.19 236 GLY B CA 1
ATOM 4141 C C . GLY B 1 236 ? -12.148 -26.703 3.486 1 96.19 236 GLY B C 1
ATOM 4142 O O . GLY B 1 236 ? -11.57 -26.766 4.57 1 96.19 236 GLY B O 1
ATOM 4143 N N . GLN B 1 237 ? -11.461 -26.734 2.322 1 95.94 237 GLN B N 1
ATOM 4144 C CA . GLN B 1 237 ? -10.047 -27.062 2.264 1 95.94 237 GLN B CA 1
ATOM 4145 C C . GLN B 1 237 ? -9.227 -25.859 1.792 1 95.94 237 GLN B C 1
ATOM 4147 O O . GLN B 1 237 ? -8.062 -25.703 2.174 1 95.94 237 GLN B O 1
ATOM 4152 N N . ILE B 1 238 ? -9.812 -25.016 0.956 1 98 238 ILE B N 1
ATOM 4153 C CA . ILE B 1 238 ? -9.086 -23.875 0.397 1 98 238 ILE B CA 1
ATOM 4154 C C . ILE B 1 238 ? -9.953 -22.625 0.488 1 98 238 ILE B C 1
ATOM 4156 O O . ILE B 1 238 ? -11.078 -22.594 -0.016 1 98 238 ILE B O 1
ATOM 4160 N N . ALA B 1 239 ? -9.523 -21.656 1.139 1 98.31 239 ALA B N 1
ATOM 4161 C CA . ALA B 1 239 ? -10.148 -20.344 1.138 1 98.31 239 ALA B CA 1
ATOM 4162 C C . ALA B 1 239 ? -9.422 -19.391 0.194 1 98.31 239 ALA B C 1
ATOM 4164 O O . ALA B 1 239 ? -8.195 -19.422 0.083 1 98.31 239 ALA B O 1
ATOM 4165 N N . PHE B 1 240 ? -10.117 -18.516 -0.472 1 98.62 240 PHE B N 1
ATOM 4166 C CA . PHE B 1 240 ? -9.492 -17.594 -1.414 1 98.62 240 PHE B CA 1
ATOM 4167 C C . PHE B 1 240 ? -10.453 -16.469 -1.784 1 98.62 240 PHE B C 1
ATOM 4169 O O . PHE B 1 240 ? -11.633 -16.516 -1.42 1 98.62 240 PHE B O 1
ATOM 4176 N N . ILE B 1 241 ? -9.953 -15.5 -2.49 1 98.81 241 ILE B N 1
ATOM 4177 C CA . ILE B 1 241 ? -10.734 -14.43 -3.09 1 98.81 241 ILE B CA 1
ATOM 4178 C C . ILE B 1 241 ? -10.727 -14.57 -4.609 1 98.81 241 ILE B C 1
ATOM 4180 O O . ILE B 1 241 ? -9.672 -14.516 -5.238 1 98.81 241 ILE B O 1
ATOM 4184 N N . LEU B 1 242 ? -11.883 -14.797 -5.117 1 98.81 242 LEU B N 1
ATOM 4185 C CA . LEU B 1 242 ? -12.039 -14.789 -6.57 1 98.81 242 LEU B CA 1
ATOM 4186 C C . LEU B 1 242 ? -12.164 -13.367 -7.098 1 98.81 242 LEU B C 1
ATOM 4188 O O . LEU B 1 242 ? -12.883 -12.547 -6.516 1 98.81 242 LEU B O 1
ATOM 4192 N N . THR B 1 243 ? -11.484 -13.078 -8.219 1 98.5 243 THR B N 1
ATOM 4193 C CA . THR B 1 243 ? -11.531 -11.727 -8.75 1 98.5 243 THR B CA 1
ATOM 4194 C C . THR B 1 243 ? -12.227 -11.695 -10.109 1 98.5 243 THR B C 1
ATOM 4196 O O . THR B 1 243 ? -12.43 -12.742 -10.727 1 98.5 243 THR B O 1
ATOM 4199 N N . ALA B 1 244 ? -12.539 -10.477 -10.539 1 97.56 244 ALA B N 1
ATOM 4200 C CA . ALA B 1 244 ? -13.211 -10.25 -11.82 1 97.56 244 ALA B CA 1
ATOM 4201 C C . ALA B 1 244 ? -12.344 -10.719 -12.984 1 97.56 244 ALA B C 1
ATOM 4203 O O . ALA B 1 244 ? -12.859 -11.156 -14.016 1 97.56 244 ALA B O 1
ATOM 4204 N N . ASP B 1 245 ? -11.062 -10.688 -12.836 1 96.38 245 ASP B N 1
ATOM 4205 C CA . ASP B 1 245 ? -10.148 -11.078 -13.906 1 96.38 245 ASP B CA 1
ATOM 4206 C C . ASP B 1 245 ? -9.797 -12.562 -13.82 1 96.38 245 ASP B C 1
ATOM 4208 O O . ASP B 1 245 ? -8.82 -13.008 -14.422 1 96.38 245 ASP B O 1
ATOM 4212 N N . PHE B 1 246 ? -10.516 -13.273 -12.984 1 97.44 246 PHE B N 1
ATOM 4213 C CA . PHE B 1 246 ? -10.406 -14.719 -12.852 1 97.44 246 PHE B CA 1
ATOM 4214 C C . PHE B 1 246 ? -9.055 -15.109 -12.281 1 97.44 246 PHE B C 1
ATOM 4216 O O . PHE B 1 246 ? -8.383 -16 -12.805 1 97.44 246 PHE B O 1
ATOM 4223 N N . THR B 1 247 ? -8.578 -14.422 -11.297 1 98.12 247 THR B N 1
ATOM 4224 C CA . THR B 1 247 ? -7.422 -14.773 -10.477 1 98.12 247 THR B CA 1
ATOM 4225 C C . THR B 1 247 ? -7.855 -15.125 -9.055 1 98.12 247 THR B C 1
ATOM 4227 O O . THR B 1 247 ? -8.969 -14.789 -8.641 1 98.12 247 THR B O 1
ATOM 4230 N N . LEU B 1 248 ? -7.031 -15.836 -8.367 1 98.56 248 LEU B N 1
ATOM 4231 C CA . LEU B 1 248 ? -7.258 -16.172 -6.969 1 98.56 248 LEU B CA 1
ATOM 4232 C C . LEU B 1 248 ? -6.273 -15.438 -6.066 1 98.56 248 LEU B C 1
ATOM 4234 O O . LEU B 1 248 ? -5.059 -15.547 -6.254 1 98.56 248 LEU B O 1
ATOM 4238 N N . LYS B 1 249 ? -6.84 -14.75 -5.184 1 98.31 249 LYS B N 1
ATOM 4239 C CA . LYS B 1 249 ? -6 -14.023 -4.238 1 98.31 249 LYS B CA 1
ATOM 4240 C C . LYS B 1 249 ? -6.176 -14.555 -2.82 1 98.31 249 LYS B C 1
ATOM 4242 O O . LYS B 1 249 ? -7.191 -15.188 -2.512 1 98.31 249 LYS B O 1
ATOM 4247 N N . ARG B 1 250 ? -5.199 -14.352 -1.95 1 97.81 250 ARG B N 1
ATOM 4248 C CA . ARG B 1 250 ? -5.227 -14.711 -0.536 1 97.81 250 ARG B CA 1
ATOM 4249 C C . ARG B 1 250 ? -5.598 -16.188 -0.35 1 97.81 250 ARG B C 1
ATOM 4251 O O . ARG B 1 250 ? -6.484 -16.5 0.442 1 97.81 250 ARG B O 1
ATOM 4258 N N . VAL B 1 251 ? -4.891 -16.969 -1.012 1 98.12 251 VAL B N 1
ATOM 4259 C CA . VAL B 1 251 ? -5.188 -18.391 -0.96 1 98.12 251 VAL B CA 1
ATOM 4260 C C . VAL B 1 251 ? -4.664 -18.984 0.346 1 98.12 251 VAL B C 1
ATOM 4262 O O . VAL B 1 251 ? -3.502 -18.766 0.708 1 98.12 251 VAL B O 1
ATOM 4265 N N . GLN B 1 252 ? -5.523 -19.656 0.99 1 97 252 GLN B N 1
ATOM 4266 C CA . GLN B 1 252 ? -5.176 -20.328 2.232 1 97 252 GLN B CA 1
ATOM 4267 C C . GLN B 1 252 ? -5.57 -21.812 2.178 1 97 252 GLN B C 1
ATOM 4269 O O . GLN B 1 252 ? -6.703 -22.141 1.826 1 97 252 GLN B O 1
ATOM 4274 N N . TYR B 1 253 ? -4.531 -22.578 2.508 1 95.38 253 TYR B N 1
ATOM 4275 C CA . TYR B 1 253 ? -4.773 -24.016 2.584 1 95.38 253 TYR B CA 1
ATOM 4276 C C . TYR B 1 253 ? -5.102 -24.438 4.012 1 95.38 253 TYR B C 1
ATOM 4278 O O . TYR B 1 253 ? -4.285 -24.266 4.918 1 95.38 253 TYR B O 1
ATOM 4286 N N . LEU B 1 254 ? -6.262 -24.891 4.145 1 86.94 254 LEU B N 1
ATOM 4287 C CA . LEU B 1 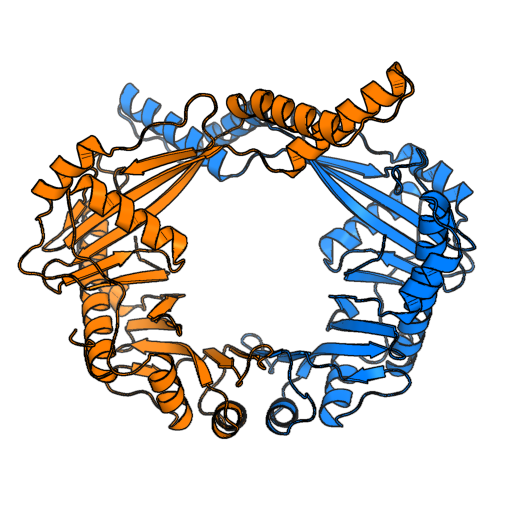254 ? -6.762 -25.172 5.488 1 86.94 254 LEU B CA 1
ATOM 4288 C C . LEU B 1 254 ? -6.25 -26.531 5.98 1 86.94 254 LEU B C 1
ATOM 4290 O O . LEU B 1 254 ? -5.539 -27.234 5.258 1 86.94 254 LEU B O 1
ATOM 4294 N N . ASP B 1 255 ? -6.445 -26.984 7.188 1 81.69 255 ASP B N 1
ATOM 4295 C CA . ASP B 1 255 ? -5.793 -28 8.016 1 81.69 255 ASP B CA 1
ATOM 4296 C C . ASP B 1 255 ? -5.703 -29.328 7.285 1 81.69 255 ASP B C 1
ATOM 4298 O O . ASP B 1 255 ? -4.652 -29.969 7.285 1 81.69 255 ASP B O 1
ATOM 4302 N N . VAL B 1 256 ? -6.629 -29.719 6.539 1 77.38 256 VAL B N 1
ATOM 4303 C CA . VAL B 1 256 ? -6.676 -31.047 5.957 1 77.38 256 VAL B CA 1
ATOM 4304 C C . VAL B 1 256 ? -5.555 -31.203 4.93 1 77.38 256 VAL B C 1
ATOM 4306 O O . VAL B 1 256 ? -4.844 -32.219 4.922 1 77.38 256 VAL B O 1
ATOM 4309 N N . ILE B 1 257 ? -5.281 -30.203 4.125 1 80.25 257 ILE B N 1
ATOM 4310 C CA . ILE B 1 257 ? -4.285 -30.266 3.062 1 80.25 257 ILE B CA 1
ATOM 4311 C C . ILE B 1 257 ? -2.883 -30.234 3.666 1 80.25 257 ILE B C 1
ATOM 4313 O O . ILE B 1 257 ? -2.002 -30.984 3.242 1 80.25 257 ILE B O 1
ATOM 4317 N N . GLN B 1 258 ? -2.764 -29.5 4.676 1 78.31 258 GLN B N 1
ATOM 4318 C CA . GLN B 1 258 ? -1.46 -29.375 5.316 1 78.31 258 GLN B CA 1
ATOM 4319 C C . GLN B 1 258 ? -1.078 -30.656 6.047 1 78.31 258 GLN B C 1
ATOM 4321 O O . GLN B 1 258 ? 0.08 -31.078 6.008 1 78.31 258 GLN B O 1
ATOM 4326 N N . GLU B 1 259 ? -2.061 -31.266 6.656 1 80.25 259 GLU B N 1
ATOM 4327 C CA . GLU B 1 259 ? -1.83 -32.531 7.352 1 80.25 259 GLU B CA 1
ATOM 4328 C C . GLU B 1 259 ? -1.471 -33.625 6.367 1 80.25 259 GLU B C 1
ATOM 4330 O O . GLU B 1 259 ? -0.618 -34.469 6.656 1 80.25 259 GLU B O 1
ATOM 4335 N N . GLU B 1 260 ? -2.105 -33.656 5.258 1 80.69 260 GLU B N 1
ATOM 4336 C CA . GLU B 1 260 ? -1.793 -34.656 4.227 1 80.69 260 GLU B CA 1
ATOM 4337 C C . GLU B 1 260 ? -0.361 -34.5 3.725 1 80.69 260 GLU B C 1
ATOM 4339 O O . GLU B 1 260 ? 0.335 -35.469 3.492 1 80.69 260 GLU B O 1
ATOM 4344 N N . ALA B 1 261 ? 0.112 -33.344 3.57 1 78.38 261 ALA B N 1
ATOM 4345 C CA . ALA B 1 261 ? 1.461 -33.062 3.09 1 78.38 261 ALA B CA 1
ATOM 4346 C C . ALA B 1 261 ? 2.512 -33.531 4.078 1 78.38 261 ALA B C 1
ATOM 4348 O O . ALA B 1 261 ? 3.576 -34.031 3.674 1 78.38 261 ALA B O 1
ATOM 4349 N N . GLU B 1 262 ? 2.18 -33.5 5.348 1 78.62 262 GLU B N 1
ATOM 4350 C CA . GLU B 1 262 ? 3.121 -33.875 6.391 1 78.62 262 GLU B CA 1
ATOM 4351 C C . GLU B 1 262 ? 3.334 -35.375 6.418 1 78.62 262 GLU B C 1
ATOM 4353 O O . GLU B 1 262 ? 4.324 -35.875 6.969 1 78.62 262 GLU B O 1
ATOM 4358 N N . GLN B 1 263 ? 2.473 -36.156 5.754 1 79.25 263 GLN B N 1
ATOM 4359 C CA . GLN B 1 263 ? 2.559 -37.594 5.746 1 79.25 263 GLN B CA 1
ATOM 4360 C C . GLN B 1 263 ? 3.656 -38.094 4.805 1 79.25 263 GLN B C 1
ATOM 4362 O O . GLN B 1 263 ? 4.121 -39.219 4.91 1 79.25 263 GLN B O 1
ATOM 4367 N N . TYR B 1 264 ? 4.098 -37.375 3.793 1 75.12 264 TYR B N 1
ATOM 4368 C CA . TYR B 1 264 ? 5.039 -37.812 2.762 1 75.12 264 TYR B CA 1
ATOM 4369 C C . TYR B 1 264 ? 6.469 -37.781 3.279 1 75.12 264 TYR B C 1
ATOM 4371 O O . TYR B 1 264 ? 7.348 -38.469 2.748 1 75.12 264 TYR B O 1
ATOM 4379 N N . GLY B 1 265 ? 6.766 -37.031 4.293 1 72.88 265 GLY B N 1
ATOM 4380 C CA . GLY B 1 265 ? 8.117 -37 4.832 1 72.88 265 GLY B CA 1
ATOM 4381 C C . GLY B 1 265 ? 8.453 -35.688 5.52 1 72.88 265 GLY B C 1
ATOM 4382 O O . GLY B 1 265 ? 7.723 -34.719 5.383 1 72.88 265 GLY B O 1
ATOM 4383 N N . THR B 1 266 ? 9.641 -35.906 6.18 1 76.81 266 THR B N 1
ATOM 4384 C CA . THR B 1 266 ? 9.984 -34.781 7.031 1 76.81 266 THR B CA 1
ATOM 4385 C C . THR B 1 266 ? 11.18 -34.031 6.457 1 76.81 266 THR B C 1
ATOM 4387 O O . THR B 1 266 ? 11.438 -32.875 6.844 1 76.81 266 THR B O 1
ATOM 4390 N N . ASP B 1 267 ? 11.773 -34.75 5.34 1 87.12 267 ASP B N 1
ATOM 4391 C CA . ASP B 1 267 ? 12.898 -34 4.785 1 87.12 267 ASP B CA 1
ATOM 4392 C C . ASP B 1 267 ? 12.422 -32.969 3.766 1 87.12 267 ASP B C 1
ATOM 4394 O O . ASP B 1 267 ? 11.289 -33.031 3.291 1 87.12 267 ASP B O 1
ATOM 4398 N N . ALA B 1 268 ? 13.297 -32.094 3.316 1 86.56 268 ALA B N 1
ATOM 4399 C CA . ALA B 1 268 ? 12.945 -30.938 2.492 1 86.56 268 ALA B CA 1
ATOM 4400 C C . ALA B 1 268 ? 12.453 -31.375 1.114 1 86.56 268 ALA B C 1
ATOM 4402 O O . ALA B 1 268 ? 11.461 -30.859 0.603 1 86.56 268 ALA B O 1
ATOM 4403 N N . ALA B 1 269 ? 13.109 -32.312 0.509 1 90.75 269 ALA B N 1
ATOM 4404 C CA . ALA B 1 269 ? 12.766 -32.781 -0.834 1 90.75 269 ALA B CA 1
ATOM 4405 C C . ALA B 1 269 ? 11.406 -33.469 -0.845 1 90.75 269 ALA B C 1
ATOM 4407 O O . ALA B 1 269 ? 10.57 -33.188 -1.71 1 90.75 269 ALA B O 1
ATOM 4408 N N . SER B 1 270 ? 11.164 -34.312 0.105 1 91.75 270 SER B N 1
ATOM 4409 C CA . SER B 1 270 ? 9.906 -35.031 0.199 1 91.75 270 SER B CA 1
ATOM 4410 C C . SER B 1 270 ? 8.742 -34.094 0.485 1 91.75 270 SER B C 1
ATOM 4412 O O . SER B 1 270 ? 7.656 -34.25 -0.071 1 91.75 270 SER B O 1
ATOM 4414 N N . SER B 1 271 ? 9.055 -33.156 1.312 1 90.44 271 SER B N 1
ATOM 4415 C CA . SER B 1 271 ? 8.031 -32.188 1.642 1 90.44 271 SER B CA 1
ATOM 4416 C C . SER B 1 271 ? 7.664 -31.328 0.426 1 90.44 271 SER B C 1
ATOM 4418 O O . SER B 1 271 ? 6.48 -31.094 0.161 1 90.44 271 SER B O 1
ATOM 4420 N N . ALA B 1 272 ? 8.68 -30.938 -0.331 1 93.56 272 ALA B N 1
ATOM 4421 C CA . ALA B 1 272 ? 8.445 -30.141 -1.534 1 93.56 272 ALA B CA 1
ATOM 4422 C C . ALA B 1 272 ? 7.664 -30.938 -2.576 1 93.56 272 ALA B C 1
ATOM 4424 O O . ALA B 1 272 ? 6.762 -30.406 -3.225 1 93.56 272 ALA B O 1
ATOM 4425 N N . PHE B 1 273 ? 8.023 -32.188 -2.631 1 94.62 273 PHE B N 1
ATOM 4426 C CA . PHE B 1 273 ? 7.379 -33.094 -3.564 1 94.62 273 PHE B CA 1
ATOM 4427 C C . PHE B 1 273 ? 5.895 -33.219 -3.252 1 94.62 273 PHE B C 1
ATOM 4429 O O . PHE B 1 273 ? 5.047 -33.031 -4.125 1 94.62 273 PHE B O 1
ATOM 4436 N N . ALA B 1 274 ? 5.578 -33.469 -2.027 1 93.25 274 ALA B N 1
ATOM 4437 C CA . ALA B 1 274 ? 4.199 -33.625 -1.582 1 93.25 274 ALA B CA 1
ATOM 4438 C C . ALA B 1 274 ? 3.4 -32.344 -1.742 1 93.25 274 ALA B C 1
ATOM 4440 O O . ALA B 1 274 ? 2.273 -32.344 -2.242 1 93.25 274 ALA B O 1
ATOM 4441 N N . ALA B 1 275 ? 3.99 -31.281 -1.34 1 93.25 275 ALA B N 1
ATOM 4442 C CA . ALA B 1 275 ? 3.312 -29.984 -1.396 1 93.25 275 ALA B CA 1
ATOM 4443 C C . ALA B 1 275 ? 2.947 -29.625 -2.83 1 93.25 275 ALA B C 1
ATOM 4445 O O . ALA B 1 275 ? 1.825 -29.188 -3.1 1 93.25 275 ALA B O 1
ATOM 4446 N N . GLN B 1 276 ? 3.898 -29.844 -3.754 1 96.25 276 GLN B N 1
ATOM 4447 C CA . GLN B 1 276 ? 3.66 -29.484 -5.148 1 96.25 276 GLN B CA 1
ATOM 4448 C C . GLN B 1 276 ? 2.516 -30.312 -5.734 1 96.25 276 GLN B C 1
ATOM 4450 O O . GLN B 1 276 ? 1.624 -29.766 -6.391 1 96.25 276 GLN B O 1
ATOM 4455 N N . ILE B 1 277 ? 2.502 -31.562 -5.465 1 95.25 277 ILE B N 1
ATOM 4456 C CA . ILE B 1 277 ? 1.499 -32.469 -6.02 1 95.25 277 ILE B CA 1
ATOM 4457 C C . ILE B 1 277 ? 0.124 -32.125 -5.449 1 95.25 277 ILE B C 1
ATOM 4459 O O . ILE B 1 277 ? -0.846 -31.969 -6.195 1 95.25 277 ILE B O 1
ATOM 4463 N N . LEU B 1 278 ? 0.071 -32 -4.129 1 94.5 278 LEU B N 1
ATOM 4464 C CA . LEU B 1 278 ? -1.199 -31.734 -3.457 1 94.5 278 LEU B CA 1
ATOM 4465 C C . LEU B 1 278 ? -1.769 -30.391 -3.861 1 94.5 278 LEU B C 1
ATOM 4467 O O . LEU B 1 278 ? -2.971 -30.266 -4.102 1 94.5 278 LEU B O 1
ATOM 4471 N N . MET B 1 279 ? -0.912 -29.422 -3.914 1 96.38 279 MET B N 1
ATOM 4472 C CA . MET B 1 279 ? -1.341 -28.078 -4.301 1 96.38 279 MET B CA 1
ATOM 4473 C C . MET B 1 279 ? -1.877 -28.062 -5.727 1 96.38 279 MET B C 1
ATOM 4475 O O . MET B 1 279 ? -2.98 -27.578 -5.977 1 96.38 279 MET B O 1
ATOM 4479 N N . ALA B 1 280 ? -1.091 -28.625 -6.648 1 97.25 280 ALA B N 1
ATOM 4480 C CA . ALA B 1 280 ? -1.475 -28.641 -8.055 1 97.25 280 ALA B CA 1
ATOM 4481 C C . ALA B 1 280 ? -2.787 -29.391 -8.266 1 97.25 280 ALA B C 1
ATOM 4483 O O . ALA B 1 280 ? -3.688 -28.891 -8.953 1 97.25 280 ALA B O 1
ATOM 4484 N N . ARG B 1 281 ? -2.898 -30.469 -7.684 1 95.75 281 ARG B N 1
ATOM 4485 C CA . ARG B 1 281 ? -4.082 -31.312 -7.836 1 95.75 281 ARG B CA 1
ATOM 4486 C C . ARG B 1 281 ? -5.324 -30.609 -7.297 1 95.75 281 ARG B C 1
ATOM 4488 O O . ARG B 1 281 ? -6.348 -30.531 -7.98 1 95.75 281 ARG B O 1
ATOM 4495 N N . ASN B 1 282 ? -5.254 -30.141 -6.066 1 96.88 282 ASN B N 1
ATOM 4496 C CA . ASN B 1 282 ? -6.402 -29.5 -5.441 1 96.88 282 ASN B CA 1
ATOM 4497 C C . ASN B 1 282 ? -6.797 -28.219 -6.18 1 96.88 282 ASN B C 1
ATOM 4499 O O . ASN B 1 282 ? -7.98 -27.969 -6.406 1 96.88 282 ASN B O 1
ATOM 4503 N N . LEU B 1 283 ? -5.824 -27.422 -6.574 1 98.19 283 LEU B N 1
ATOM 4504 C CA . LEU B 1 283 ? -6.117 -26.203 -7.305 1 98.19 283 LEU B CA 1
ATOM 4505 C C . LEU B 1 283 ? -6.723 -26.516 -8.672 1 98.19 283 LEU B C 1
ATOM 4507 O O . LEU B 1 283 ? -7.641 -25.812 -9.117 1 98.19 283 LEU B O 1
ATOM 4511 N N . SER B 1 284 ? -6.164 -27.516 -9.32 1 98.12 284 SER B N 1
ATOM 4512 C CA . SER B 1 284 ? -6.699 -27.906 -10.617 1 98.12 284 SER B CA 1
ATOM 4513 C C . SER B 1 284 ? -8.148 -28.375 -10.508 1 98.12 284 SER B C 1
ATOM 4515 O O . SER B 1 284 ? -8.984 -28.031 -11.352 1 98.12 284 SER B O 1
ATOM 4517 N N . GLU B 1 285 ? -8.422 -29.156 -9.523 1 98 285 GLU B N 1
ATOM 4518 C CA . GLU B 1 285 ? -9.789 -29.609 -9.289 1 98 285 GLU B CA 1
ATOM 4519 C C . GLU B 1 285 ? -10.719 -28.438 -8.984 1 98 285 GLU B C 1
ATOM 4521 O O . GLU B 1 285 ? -11.828 -28.359 -9.516 1 98 285 GLU B O 1
ATOM 4526 N N . LEU B 1 286 ? -10.273 -27.594 -8.125 1 98.56 286 LEU B N 1
ATOM 4527 C CA . LEU B 1 286 ? -11.023 -26.391 -7.773 1 98.56 286 LEU B CA 1
ATOM 4528 C C . LEU B 1 286 ? -11.328 -25.562 -9.016 1 98.56 286 LEU B C 1
ATOM 4530 O O . LEU B 1 286 ? -12.477 -25.172 -9.242 1 98.56 286 LEU B O 1
ATOM 4534 N N . LEU B 1 287 ? -10.297 -25.297 -9.82 1 98.56 287 LEU B N 1
ATOM 4535 C CA . LEU B 1 287 ? -10.438 -24.484 -11.016 1 98.56 287 LEU B CA 1
ATOM 4536 C C . LEU B 1 287 ? -11.367 -25.141 -12.031 1 98.56 287 LEU B C 1
ATOM 4538 O O . LEU B 1 287 ? -12.188 -24.469 -12.664 1 98.56 287 LEU B O 1
ATOM 4542 N N . SER B 1 288 ? -11.227 -26.422 -12.195 1 98.25 288 SER B N 1
ATOM 4543 C CA . SER B 1 288 ? -12.094 -27.156 -13.117 1 98.25 288 SER B CA 1
ATOM 4544 C C . SER B 1 288 ? -13.562 -27.031 -12.719 1 98.25 288 SER B C 1
ATOM 4546 O O . SER B 1 288 ? -14.422 -26.812 -13.57 1 98.25 288 SER B O 1
ATOM 4548 N N . GLU B 1 289 ? -13.836 -27.219 -11.469 1 98.56 289 GLU B N 1
ATOM 4549 C CA . GLU B 1 289 ? -15.211 -27.078 -11 1 98.56 289 GLU B CA 1
ATOM 4550 C C . GLU B 1 289 ? -15.719 -25.656 -11.195 1 98.56 289 GLU B C 1
ATOM 4552 O O . GLU B 1 289 ? -16.859 -25.453 -11.602 1 98.56 289 GLU B O 1
ATOM 4557 N N . LEU B 1 290 ? -14.906 -24.672 -10.867 1 98.56 290 LEU B N 1
ATOM 4558 C CA . LEU B 1 290 ? -15.289 -23.281 -11.047 1 98.56 290 LEU B CA 1
ATOM 4559 C C . LEU B 1 290 ? -15.617 -22.984 -12.508 1 98.56 290 LEU B C 1
ATOM 4561 O O . LEU B 1 290 ? -16.625 -22.328 -12.805 1 98.56 290 LEU B O 1
ATOM 4565 N N . VAL B 1 291 ? -14.773 -23.516 -13.391 1 98.06 291 VAL B N 1
ATOM 4566 C CA . VAL B 1 291 ? -14.992 -23.344 -14.82 1 98.06 291 VAL B CA 1
ATOM 4567 C C . VAL B 1 291 ? -16.328 -23.953 -15.227 1 98.06 291 VAL B C 1
ATOM 4569 O O . VAL B 1 291 ? -17.062 -23.375 -16.031 1 98.06 291 VAL B O 1
ATOM 4572 N N . ALA B 1 292 ? -16.609 -25.078 -14.695 1 98.19 292 ALA B N 1
ATOM 4573 C CA . ALA B 1 292 ? -17.891 -25.719 -14.977 1 98.19 292 ALA B CA 1
ATOM 4574 C C . ALA B 1 292 ? -19.062 -24.828 -14.547 1 98.19 292 ALA B C 1
ATOM 4576 O O . ALA B 1 292 ? -20.031 -24.688 -15.289 1 98.19 292 ALA B O 1
ATOM 4577 N N . HIS B 1 293 ? -19 -24.203 -13.352 1 98.25 293 HIS B N 1
ATOM 4578 C CA . HIS B 1 293 ? -20.047 -23.312 -12.867 1 98.25 293 HIS B CA 1
ATOM 4579 C C . HIS B 1 293 ? -20.156 -22.062 -13.742 1 98.25 293 HIS B C 1
ATOM 4581 O O . HIS B 1 293 ? -21.203 -21.422 -13.773 1 98.25 293 HIS B O 1
ATOM 4587 N N . LEU B 1 294 ? -19.062 -21.766 -14.43 1 98.06 294 LEU B N 1
ATOM 4588 C CA . LEU B 1 294 ? -19.031 -20.594 -15.297 1 98.06 294 LEU B CA 1
ATOM 4589 C C . LEU B 1 294 ? -19.469 -20.953 -16.719 1 98.06 294 LEU B C 1
ATOM 4591 O O . LEU B 1 294 ? -19.281 -20.172 -17.641 1 98.06 294 LEU B O 1
ATOM 4595 N N . GLY B 1 295 ? -19.953 -22.125 -16.906 1 97.06 295 GLY B N 1
ATOM 4596 C CA . GLY B 1 295 ? -20.5 -22.562 -18.188 1 97.06 295 GLY B CA 1
ATOM 4597 C C . GLY B 1 295 ? -19.484 -23.234 -19.094 1 97.06 295 GLY B C 1
ATOM 4598 O O . GLY B 1 295 ? -19.797 -23.547 -20.234 1 97.06 295 GLY B O 1
ATOM 4599 N N . GLY B 1 296 ? -18.25 -23.438 -18.625 1 97.06 296 GLY B N 1
ATOM 4600 C CA . GLY B 1 296 ? -17.203 -24.031 -19.438 1 97.06 296 GLY B CA 1
ATOM 4601 C C . GLY B 1 296 ? -16.375 -22.984 -20.172 1 97.06 296 GLY B C 1
ATOM 4602 O O . GLY B 1 296 ? -16.625 -21.781 -20.047 1 97.06 296 GLY B O 1
ATOM 4603 N N . TRP B 1 297 ? -15.398 -23.438 -20.891 1 95.5 297 TRP B N 1
ATOM 4604 C CA . TRP B 1 297 ? -14.523 -22.562 -21.656 1 95.5 297 TRP B CA 1
ATOM 4605 C C . TRP B 1 297 ? -15.25 -22 -22.875 1 95.5 297 TRP B C 1
ATOM 4607 O O . TRP B 1 297 ? -16.078 -22.688 -23.469 1 95.5 297 TRP B O 1
ATOM 4617 N N . HIS B 1 298 ? -14.945 -20.703 -23.156 1 88.56 298 HIS B N 1
ATOM 4618 C CA . HIS B 1 298 ? -15.461 -20.141 -24.406 1 88.56 298 HIS B CA 1
ATOM 4619 C C . HIS B 1 298 ? -14.773 -20.766 -25.609 1 88.56 298 HIS B C 1
ATOM 4621 O O . HIS B 1 298 ? -13.547 -20.859 -25.656 1 88.56 298 HIS B O 1
ATOM 4627 N N . THR B 1 299 ? -15.383 -21.688 -26.328 1 72.94 299 THR B N 1
ATOM 4628 C CA . THR B 1 299 ? -14.867 -22.344 -27.516 1 72.94 299 THR B CA 1
ATOM 4629 C C . THR B 1 299 ? -14.688 -21.344 -28.656 1 72.94 299 THR B C 1
ATOM 4631 O O . THR B 1 299 ? -15.586 -20.547 -28.938 1 72.94 299 THR B O 1
ATOM 4634 N N . ARG B 1 300 ? -13.453 -20.891 -28.891 1 51.09 300 ARG B N 1
ATOM 4635 C CA . ARG B 1 300 ? -13.297 -20.141 -30.125 1 51.09 300 ARG B CA 1
ATOM 4636 C C . ARG B 1 300 ? -13.672 -20.984 -31.344 1 51.09 300 ARG B C 1
ATOM 4638 O O . ARG B 1 300 ? -13.461 -22.188 -31.344 1 51.09 300 ARG B O 1
#

Radius of gyration: 29.13 Å; Cα contacts (8 Å, |Δi|>4): 1152; chains: 2; bounding box: 65×75×62 Å

Secondary structure (DSSP, 8-state):
---SSBEEEE--GGG---HHHHHHHHHTTB-----TT-SEEEEEE-SSTT---S-EEETTEEEEEEEEEEE---HHHHHHHHHHHHHHHHHHH-S---HHHHHHHHHHHHHHHGGGS-EEEEEEEEEEETTTTEEEES---HHHHHHHHHHHHHHHT--------BSS-HHHHHHHHHHHT---TTEEEEEEEEEE-SSTT--EEEEESS-TTSHHHHHHHHTT-EEEEEEEEETTTEEEEEETTS-EEEEEE-HHHHHHHHTS-SSHHHHHHHHHHHHHHHHHHHHHHHHHHTTSB---/---SSBEEEE--GGGPPPHHHHHHHHHTTB-----TT-SEEEEEE-SSTT---S-EEETTEEEEEEEEEEE---HHHHHHHHHHHHHHHHHHH-S---HHHHHHHHHHHHHHHGGGS-EEEEEEEEEEETTTTEEEES---HHHHHHHHHHHHHHHT--------BSS-HHHHHHHHHHHT---TTEEEEEEEEEE-SSTT--EEEEESS-TTSHHHHHHHHTT-EEEEEEEEETTTEEEEEETTS-EEEEEE-HHHHHHHHTS-SSHHHHHHHHHHHHHHHHHHHHHHHHHHTTSB---

pLDDT: mean 94.8, std 5.52, range [51.06, 98.88]